Protein 4Q1K (pdb70)

Radius of gyration: 26.27 Å; Cα contacts (8 Å, |Δi|>4): 1644; chains: 3; bounding box: 72×47×76 Å

Nearest PDB structures (foldseek):
  4q1k-assembly1_C  TM=1.004E+00  e=1.091E-50  Bacillus subtilis subsp. subtilis str. 168
  4q1i-assembly1_B  TM=1.002E+00  e=1.519E-46  Bacillus subtilis subsp. subtilis str. 168
  4q1h-assembly1_A  TM=1.003E+00  e=8.068E-46  Bacillus subtilis subsp. subtilis str. 168
  4q1j-assembly1_C  TM=1.001E+00  e=1.112E-44  Bacillus subtilis subsp. subtilis str. 168
  4q1h-assembly1_C  TM=9.833E-01  e=3.487E-41  Bacillus subtilis subsp. subtilis str. 168

Organism: Bacillus subtilis (strain 168) (NCBI:txid224308)

Solvent-accessible surface area: 26554 Å² total; per-residue (Å²): 119,18,106,74,68,21,0,58,35,50,90,55,78,85,14,0,2,13,0,49,0,30,5,124,122,66,107,0,10,23,6,116,68,0,27,57,0,0,61,71,0,6,65,88,5,122,121,36,82,104,2,46,0,0,0,0,2,4,17,98,55,36,0,0,18,0,25,27,109,116,26,30,91,108,19,69,140,39,124,47,159,48,114,79,46,87,5,14,11,13,0,2,70,6,72,1,0,0,0,0,0,0,16,0,29,0,44,4,2,0,2,0,0,0,0,3,0,5,8,6,0,0,0,92,78,0,29,1,5,0,24,24,1,118,52,23,17,0,0,8,50,0,0,10,21,0,0,30,69,8,13,32,33,10,4,0,1,10,1,0,0,5,0,12,70,24,122,0,29,57,1,66,168,26,30,11,29,9,64,7,21,39,67,95,83,0,60,95,51,0,32,101,11,0,71,76,0,18,114,8,17,52,79,3,0,17,24,0,1,62,35,12,4,38,56,2,68,112,85,12,86,124,20,14,85,52,2,55,105,13,14,121,78,33,95,240,54,104,77,82,24,2,65,51,68,85,54,80,85,16,0,3,12,0,49,0,39,4,128,118,67,104,0,5,24,6,107,69,0,7,54,0,0,67,78,0,8,70,93,3,114,111,54,84,102,4,46,0,0,0,0,1,4,17,97,58,36,0,0,14,0,24,24,60,104,27,21,25,94,21,15,109,51,113,35,110,14,36,83,64,54,7,13,4,18,0,3,68,7,59,0,0,0,0,0,0,0,16,0,29,0,45,4,3,0,2,0,0,0,0,3,0,4,8,5,0,0,0,112,80,0,28,1,5,0,16,14,0,67,9,1,4,0,0,1,22,0,0,9,20,0,0,30,66,8,14,33,33,10,3,0,1,10,2,0,0,8,9,20,78,25,119,0,36,65,0,76,182,25,29,10,27,8,63,8,22,35,66,94,84,0,60,94,51,0,32,98,11,0,70,78,0,21,125,4,61,37,104,2,0,21,27,0,0,61,35,11,3,50,58,2,74,112,81,11,78,157,23,16,111,40,0,48,121,13,10,131,47,1,1,82,90,120,76,1,70,63,42,0,115,60,92,106,133,30,14,80,63,56,82,33,123,86,10,0,1,13,0,41,0,50,4,132,120,68,106,0,6,26,5,108,96,0,8,68,28,0,67,123,5,12,80,97,4,100,124,31,103,98,0,44,0,0,0,0,1,2,15,91,55,41,0,0,17,1,24,25,60,111,28,22,26,102,18,15,117,48,106,34,106,19,43,84,72,50,7,16,4,15,0,2,65,6,52,1,0,0,0,0,0,0,15,0,31,0,41,3,4,0,2,0,0,0,0,3,0,4,8,4,0,0,0,93,78,0,26,1,4,0,14,14,0,43,8,0,4,0,0,1,21,0,0,10,19,0,0,31,67,8,14,34,33,10,5,0,1,12,2,0,0,9,9,20,78,22,116,0,28,66,2,63,177,30,30,10,26,10,62,6,22,39,68,91,85,0,58,93,53,0,31,100,11,0,65,76,0,24,112,8,19,52,76,2,0,22,27,0,0,62,36,10,3,50,55,2,72,87,66,11,84,130,23,12,107,78,0,39,122,12,9,127,46,0,1,85,88,118,86,1,62,66,42,0,120,61,66,67,65,144

Secondary structure (DSSP, 8-state):
--TTSSEEEEEEETTEEEEEE--GGGTTB--HHHHHHHHHHHHHHHH-TT-SEEEEE-BTTEEE-BS-HHHHHHHHTTSS-PPP-SGGGHHHHSSS-EEEEE-SEEETHHHHHHHTSSEEEEETTSEEE-GGGGGTPPP-TTHHHHHHHHH-HHHHHHHHHH--EEEHHHHHHHT-SSEEE-HHHHHHHHHHHHHHHTTS-HHHHHHHHHHHHHHHHHHHHHHHHHHHHHHHHT--/--SSSEEEEEEETTEEEEEE--TTTTTB--HHHHHHHHHHHHHHHH-TT-SEEEEE-BTTEEE-BS-HHHHHHHHTTS--GGGS--TTHHHHSSS-EEEEE-SEEETHHHHHHHTSSEEEEETTSEEE--GGGGTS---TTHHHHHHHHH-HHHHHHHHHH--EEEHHHHHHHT-SSEEE-HHHHHHHHHHHHHHHTTS-HHHHHHHHHHHHHHHHHHHHHHHHHHHHHHHHHTTSHHHHHHHHHH-/--EEEEEETTTEEEEEE--TTTTTB--HHHHHHHHHHHHHHHT-TT--EEEEE-BTTEEE-BS-HHHHHHHHTTS--TTSS--TTHHHHSSS-EEEEE-SEEETHHHHHHHTSSEEEEETTSEEE--GGGGTS---TTHHHHHHHHH-HHHHHHHHHH---EEHHHHHHHT-SSEEE-HHHHHHHHHHHHHHHHTS-HHHHHHHHHHHHHHHHHHHHHHHHHHHHHHHHHTSSHHHHHHHHHHS--

Foldseek 3Di:
DFPLPQWDWDDPDQAEIETEGHPPVQLQEPDVSSQVRLVVVLVVCQVDNRHAEYEQAYDDAGGHAYHGPVRLVCCLVVVDHDDDGDQLQSQLPRLHAYEYLYLHEQHASSLSSQLNGPAYEAAQAHKYANQQCVSVAQHASLLLPSCCVQFNDPVSVVRRVVRDIAGLNRSVVVPGPHHYYHSVCRVVVVVVVSVVSVVDDSVVRSVVSCVVCVVVVVCRVVVNVVSSVRRVVSDD/DVLPQWDWDDPDQAEIETEGHPVVQLQEPDVSSLVVLVVVLVVCVVPVRHAEYEQAYDDAGGHAYHDLVRLVCVLQVNDFCVRRQLLQSQVVRLHAYEHLYLHEQHASSLNSRLNGPAYEAEQAHKYANQQCLLWAFRASLLLPSVCVQFNDVVSVCRRNVRDIDGLNRSVVVPGPHHYYHSVCRVVVVVVVSVVSVVDDSVVRSVVSCVVCVVVVVPRVVVNVVSRVRCVVISHDVSSNVSSVPPD/DQWDWDDDDFAEIETEGHPPVQLQEPDVVSLVVLVVVLVVLVPDPRHAEYEQAYDDAGGHAYHDLVRLVCVLQVVDNCPRRQLLQSQVPRLHAYEHLYLHEQHASSLNSRLNGPAYEAEQAHKYANQLCLLWAFHASLLLPSVCVQFNDVVSVCRGNPRDIDGLNRSVVVPGPHHYYHSVCRVVVVSVVSVVSSPDPSVVRSVVSCVVCVVVVVPSVVVNVVSVVRCVVISHDVSSNVSSVPPPPD

CATH classification: 6.20.390.20

InterPro domains:
  IPR001753 Enoyl-CoA hydratase/isomerase-like domain [PF00378] (10-246)
  IPR018376 Enoyl-CoA hydratase/isomerase, conserved site [PS00166] (98-118)
  IPR029045 ClpP/crotonase-like domain superfamily [SSF52096] (8-244)

B-factor: mean 30.1, std 12.22, range [15.9, 123.76]

Structure (mmCIF, N/CA/C/O backbone):
data_4Q1K
#
_entry.id   4Q1K
#
_cell.length_a   83.150
_cell.length_b   85.260
_cell.length_c   125.830
_cell.angle_alpha   90.00
_cell.angle_beta   90.00
_cell.angle_gamma   90.00
#
_symmetry.space_group_name_H-M   'P 21 21 21'
#
loop_
_entity.id
_entity.type
_entity.pdbx_description
1 polymer 'polyketide biosynthesis enoyl-CoA isomerase PksI'
2 non-polymer GLYCEROL
3 non-polymer 'PHOSPHATE ION'
4 water water
#
loop_
_atom_site.group_PDB
_atom_site.id
_atom_site.type_symbol
_atom_site.label_atom_id
_atom_site.label_alt_id
_atom_site.label_comp_id
_atom_site.label_asym_id
_atom_site.label_entity_id
_atom_site.label_seq_id
_atom_site.pdbx_PDB_ins_code
_atom_site.Cartn_x
_atom_site.Cartn_y
_atom_site.Cartn_z
_atom_site.occupancy
_atom_site.B_iso_or_equiv
_atom_site.auth_seq_id
_atom_site.auth_comp_id
_atom_site.auth_asym_id
_atom_site.auth_atom_id
_atom_site.pdbx_PDB_model_num
ATOM 1 N N . PRO A 1 19 ? 21.999 10.044 11.397 1.00 52.85 0 PRO A N 1
ATOM 2 C CA . PRO A 1 19 ? 23.223 9.808 10.570 1.00 47.46 0 PRO A CA 1
ATOM 3 C C . PRO A 1 19 ? 23.823 11.174 10.240 1.00 47.80 0 PRO A C 1
ATOM 4 O O . PRO A 1 19 ? 23.082 12.165 9.949 1.00 43.39 0 PRO A O 1
ATOM 8 N N . MET A 1 20 ? 25.102 11.292 10.324 1.00 38.89 1 MET A N 1
ATOM 9 C CA . MET A 1 20 ? 25.757 12.526 9.899 1.00 39.16 1 MET A CA 1
ATOM 10 C C . MET A 1 20 ? 25.715 12.620 8.353 1.00 40.13 1 MET A C 1
ATOM 11 O O . MET A 1 20 ? 25.257 11.678 7.721 1.00 39.65 1 MET A O 1
ATOM 16 N N . THR A 1 21 ? 26.200 13.726 7.766 1.00 43.17 2 THR A N 1
ATOM 17 C CA . THR A 1 21 ? 26.099 13.979 6.315 1.00 46.09 2 THR A CA 1
ATOM 18 C C . THR A 1 21 ? 26.438 12.790 5.429 1.00 44.70 2 THR A C 1
ATOM 19 O O . THR A 1 21 ? 25.686 12.466 4.496 1.00 39.05 2 THR A O 1
ATOM 23 N N . HIS A 1 22 ? 27.609 12.202 5.664 1.00 37.49 3 HIS A N 1
ATOM 24 C CA . HIS A 1 22 ? 28.050 11.091 4.819 1.00 44.09 3 HIS A CA 1
ATOM 25 C C . HIS A 1 22 ? 27.543 9.719 5.316 1.00 42.69 3 HIS A C 1
ATOM 26 O O . HIS A 1 22 ? 27.943 8.698 4.774 1.00 42.25 3 HIS A O 1
ATOM 33 N N . SER A 1 23 ? 26.736 9.710 6.386 1.00 41.51 4 SER A N 1
ATOM 34 C CA . SER A 1 23 ? 26.102 8.483 6.849 1.00 43.21 4 SER A CA 1
ATOM 35 C C . SER A 1 23 ? 27.117 7.431 7.331 1.00 40.28 4 SER A C 1
ATOM 36 O O . SER A 1 23 ? 26.802 6.261 7.376 1.00 41.08 4 SER A O 1
ATOM 39 N N . VAL A 1 24 ? 28.332 7.845 7.646 1.00 32.02 5 VAL A N 1
ATOM 40 C CA . VAL A 1 24 ? 29.296 6.908 8.219 1.00 30.84 5 VAL A CA 1
ATOM 41 C C . VAL A 1 24 ? 29.510 7.062 9.722 1.00 32.06 5 VAL A C 1
ATOM 42 O O . VAL A 1 24 ? 30.258 6.344 10.319 1.00 28.82 5 VAL A O 1
ATOM 46 N N . VAL A 1 25 ? 28.814 8.004 10.297 1.00 26.99 6 VAL A N 1
ATOM 47 C CA . VAL A 1 25 ? 28.713 8.089 11.779 1.00 28.63 6 VAL A CA 1
ATOM 48 C C . VAL A 1 25 ? 27.259 8.231 12.114 1.00 30.87 6 VAL A C 1
ATOM 49 O O . VAL A 1 25 ? 26.548 9.047 11.463 1.00 31.10 6 VAL A O 1
ATOM 53 N N . GLU A 1 26 ? 26.813 7.427 13.067 1.00 29.56 7 GLU A N 1
ATOM 54 C CA . GLU A 1 26 ? 25.435 7.410 13.483 1.00 35.32 7 GLU A CA 1
ATOM 55 C C . GLU A 1 26 ? 25.319 7.891 14.935 1.00 35.89 7 GLU A C 1
ATOM 56 O O . GLU A 1 26 ? 26.058 7.411 15.803 1.00 33.07 7 GLU A O 1
ATOM 62 N N . LEU A 1 27 ? 24.392 8.823 15.196 1.00 33.10 8 LEU A N 1
ATOM 63 C CA . LEU A 1 27 ? 24.150 9.287 16.563 1.00 31.82 8 LEU A CA 1
ATOM 64 C C . LEU A 1 27 ? 22.886 8.629 17.061 1.00 31.42 8 LEU A C 1
ATOM 65 O O . LEU A 1 27 ? 21.823 8.564 16.362 1.00 31.46 8 LEU A O 1
ATOM 70 N N . ILE A 1 28 ? 22.947 8.147 18.294 1.00 30.35 9 ILE A N 1
ATOM 71 C CA . ILE A 1 28 ? 21.848 7.454 18.880 1.00 32.02 9 ILE A CA 1
ATOM 72 C C . ILE A 1 28 ? 21.736 7.983 20.282 1.00 33.17 9 ILE A C 1
ATOM 73 O O . ILE A 1 28 ? 22.717 7.908 21.039 1.00 27.30 9 ILE A O 1
ATOM 78 N N . GLU A 1 29 ? 20.540 8.482 20.659 1.00 33.05 10 GLU A N 1
ATOM 79 C CA . GLU A 1 29 ? 20.313 8.955 22.024 1.00 34.98 10 GLU A CA 1
ATOM 80 C C . GLU A 1 29 ? 19.960 7.742 22.861 1.00 38.61 10 GLU A C 1
ATOM 81 O O . GLU A 1 29 ? 19.029 6.978 22.527 1.00 37.13 10 GLU A O 1
ATOM 87 N N . ILE A 1 30 ? 20.707 7.512 23.932 1.00 36.89 11 ILE A N 1
ATOM 88 C CA . ILE A 1 30 ? 20.554 6.222 24.637 1.00 42.88 11 ILE A CA 1
ATOM 89 C C . ILE A 1 30 ? 19.479 6.449 25.656 1.00 45.96 11 ILE A C 1
ATOM 90 O O . ILE A 1 30 ? 18.572 5.618 25.787 1.00 49.83 11 ILE A O 1
ATOM 95 N N . GLU A 1 31 ? 19.597 7.546 26.400 1.00 42.15 12 GLU A N 1
ATOM 96 C CA . GLU A 1 31 ? 18.420 8.119 26.964 1.00 50.64 12 GLU A CA 1
ATOM 97 C C . GLU A 1 31 ? 18.622 9.615 26.693 1.00 56.47 12 GLU A C 1
ATOM 98 O O . GLU A 1 31 ? 19.567 10.054 25.947 1.00 49.23 12 GLU A O 1
ATOM 104 N N . SER A 1 32 ? 17.716 10.369 27.302 1.00 43.55 13 SER A N 1
ATOM 105 C CA . SER A 1 32 ? 17.819 11.817 27.610 1.00 48.35 13 SER A CA 1
ATOM 106 C C . SER A 1 32 ? 19.214 12.397 27.479 1.00 43.42 13 SER A C 1
ATOM 107 O O . SER A 1 32 ? 19.503 13.257 26.628 1.00 45.54 13 SER A O 1
ATOM 110 N N . ALA A 1 33 ? 20.079 11.868 28.340 1.00 31.04 14 ALA A N 1
ATOM 111 C CA . ALA A 1 33 ? 21.289 12.580 28.629 1.00 26.79 14 ALA A CA 1
ATOM 112 C C . ALA A 1 33 ? 22.461 11.782 28.124 1.00 26.48 14 ALA A C 1
ATOM 113 O O . ALA A 1 33 ? 23.576 12.255 28.356 1.00 27.61 14 ALA A O 1
ATOM 115 N N . ILE A 1 34 ? 22.274 10.673 27.364 1.00 23.12 15 ILE A N 1
ATOM 116 C CA . ILE A 1 34 ? 23.507 9.925 26.890 1.00 22.43 15 ILE A CA 1
ATOM 117 C C . ILE A 1 34 ? 23.461 9.878 25.362 1.00 25.64 15 ILE A C 1
ATOM 118 O O . ILE A 1 34 ? 22.416 9.592 24.780 1.00 28.90 15 ILE A O 1
ATOM 123 N N . ILE A 1 35 ? 24.545 10.221 24.712 1.00 23.81 16 ILE A N 1
ATOM 124 C CA . ILE A 1 35 ? 24.591 10.208 23.252 1.00 24.23 16 ILE A CA 1
ATOM 125 C C . ILE A 1 35 ? 25.673 9.210 22.840 1.00 24.22 16 ILE A C 1
ATOM 126 O O . ILE A 1 35 ? 26.824 9.270 23.353 1.00 22.34 16 ILE A O 1
ATOM 131 N N . GLN A 1 36 ? 25.324 8.284 21.937 1.00 22.05 17 GLN A N 1
ATOM 132 C CA . GLN A 1 36 ? 26.297 7.321 21.421 1.00 21.65 17 GLN A CA 1
ATOM 133 C C . GLN A 1 36 ? 26.725 7.803 20.055 1.00 25.44 17 GLN A C 1
ATOM 134 O O . GLN A 1 36 ? 25.874 8.103 19.184 1.00 27.97 17 GLN A O 1
ATOM 140 N N . VAL A 1 37 ? 28.042 7.841 19.825 1.00 23.23 18 VAL A N 1
ATOM 141 C CA . VAL A 1 37 ? 28.568 8.226 18.538 1.00 23.63 18 VAL A CA 1
ATOM 142 C C . VAL A 1 37 ? 29.113 6.956 17.956 1.00 27.25 18 VAL A C 1
ATOM 143 O O . VAL A 1 37 ? 30.175 6.457 18.412 1.00 23.85 18 VAL A O 1
ATOM 147 N N . LYS A 1 38 ? 28.443 6.414 16.929 1.00 23.19 19 LYS A N 1
ATOM 148 C CA . LYS A 1 38 ? 28.908 5.147 16.397 1.00 25.83 19 LYS A CA 1
ATOM 149 C C . LYS A 1 38 ? 29.593 5.325 15.049 1.00 25.54 19 LYS A C 1
ATOM 150 O O . LYS A 1 38 ? 29.004 5.854 14.055 1.00 25.78 19 LYS A O 1
ATOM 156 N N . MET A 1 39 ? 30.825 4.859 14.979 1.00 23.51 20 MET A N 1
ATOM 157 C CA . MET A 1 39 ? 31.563 5.067 13.749 1.00 26.46 20 MET A CA 1
ATOM 158 C C . MET A 1 39 ? 31.279 3.808 12.925 1.00 25.84 20 MET A C 1
ATOM 159 O O . MET A 1 39 ? 31.460 2.670 13.408 1.00 23.52 20 MET A O 1
ATOM 164 N N . GLN A 1 40 ? 30.888 4.007 11.667 1.00 27.27 21 GLN A N 1
ATOM 165 C CA . GLN A 1 40 ? 30.588 2.874 10.832 1.00 29.07 21 GLN A CA 1
ATOM 166 C C . GLN A 1 40 ? 30.936 3.119 9.346 1.00 32.09 21 GLN A C 1
ATOM 167 O O . GLN A 1 40 ? 30.057 3.008 8.473 1.00 36.05 21 GLN A O 1
ATOM 173 N N . ASP A 1 41 ? 32.162 3.524 9.081 1.00 28.81 22 ASP A N 1
ATOM 174 C CA . ASP A 1 41 ? 32.662 3.609 7.716 1.00 28.57 22 ASP A CA 1
ATOM 175 C C . ASP A 1 41 ? 33.096 2.201 7.351 1.00 31.14 22 ASP A C 1
ATOM 176 O O . ASP A 1 41 ? 34.261 1.876 7.521 1.00 28.06 22 ASP A O 1
ATOM 181 N N . ARG A 1 42 ? 32.142 1.353 6.940 1.00 28.51 23 ARG A N 1
ATOM 182 C CA . ARG A 1 42 ? 32.498 -0.055 6.697 1.00 36.03 23 ARG A CA 1
ATOM 183 C C . ARG A 1 42 ? 33.481 -0.252 5.531 1.00 36.82 23 ARG A C 1
ATOM 184 O O . ARG A 1 42 ? 34.363 -1.107 5.607 1.00 33.42 23 ARG A O 1
ATOM 192 N N . THR A 1 43 ? 33.351 0.551 4.480 1.00 36.43 24 THR A N 1
ATOM 193 C CA . THR A 1 43 ? 34.288 0.544 3.360 1.00 36.40 24 THR A CA 1
ATOM 194 C C . THR A 1 43 ? 35.708 0.698 3.824 1.00 36.11 24 THR A C 1
ATOM 195 O O . THR A 1 43 ? 36.586 0.093 3.273 1.00 39.55 24 THR A O 1
ATOM 199 N N . HIS A 1 44 ? 35.960 1.501 4.842 1.00 33.44 25 HIS A N 1
ATOM 200 C CA . HIS A 1 44 ? 37.343 1.761 5.214 1.00 29.24 25 HIS A CA 1
ATOM 201 C C . HIS A 1 44 ? 37.683 1.137 6.589 1.00 29.44 25 HIS A C 1
ATOM 202 O O . HIS A 1 44 ? 38.686 1.484 7.153 1.00 29.39 25 HIS A O 1
ATOM 209 N N . LYS A 1 45 ? 36.805 0.283 7.115 1.00 30.71 26 LYS A N 1
ATOM 210 C CA . LYS A 1 45 ? 37.026 -0.296 8.473 1.00 30.98 26 LYS A CA 1
ATOM 211 C C . LYS A 1 45 ? 37.318 0.803 9.522 1.00 29.89 26 LYS A C 1
ATOM 212 O O . LYS A 1 45 ? 38.197 0.653 10.384 1.00 29.44 26 LYS A O 1
ATOM 218 N N . ASN A 1 46 ? 36.618 1.916 9.415 1.00 26.61 27 ASN A N 1
ATOM 219 C CA . ASN A 1 46 ? 36.770 3.034 10.366 1.00 26.79 27 ASN A CA 1
ATOM 220 C C . ASN A 1 46 ? 38.133 3.654 10.390 1.00 27.35 27 ASN A C 1
ATOM 221 O O . ASN A 1 46 ? 38.514 4.244 11.375 1.00 25.33 27 ASN A O 1
ATOM 226 N N . ALA A 1 47 ? 38.854 3.517 9.277 1.00 28.40 28 ALA A N 1
ATOM 227 C CA . ALA A 1 47 ? 40.014 4.323 9.063 1.00 24.92 28 ALA A CA 1
ATOM 228 C C . ALA A 1 47 ? 39.574 5.745 8.789 1.00 26.63 28 ALA A C 1
ATOM 229 O O . ALA A 1 47 ? 38.446 5.950 8.421 1.00 27.86 28 ALA A O 1
ATOM 231 N N . PHE A 1 48 ? 40.469 6.717 8.924 1.00 26.37 29 PHE A N 1
ATOM 232 C CA . PHE A 1 48 ? 40.149 8.144 8.850 1.00 26.17 29 PHE A CA 1
ATOM 233 C C . PHE A 1 48 ? 40.009 8.597 7.371 1.00 28.34 29 PHE A C 1
ATOM 234 O O . PHE A 1 48 ? 40.772 9.445 6.914 1.00 28.67 29 PHE A O 1
ATOM 242 N N . SER A 1 49 ? 39.032 8.045 6.666 1.00 28.07 30 SER A N 1
ATOM 243 C CA . SER A 1 49 ? 38.641 8.571 5.330 1.00 29.70 30 SER A CA 1
ATOM 244 C C . SER A 1 49 ? 38.143 10.007 5.461 1.00 33.07 30 SER A C 1
ATOM 245 O O . SER A 1 49 ? 37.862 10.523 6.583 1.00 29.99 30 SER A O 1
ATOM 248 N N . GLN A 1 50 ? 37.995 10.681 4.337 1.00 30.81 31 GLN A N 1
ATOM 249 C CA . GLN A 1 50 ? 37.407 12.025 4.389 1.00 30.47 31 GLN A CA 1
ATOM 250 C C . GLN A 1 50 ? 36.017 12.042 5.025 1.00 28.63 31 GLN A C 1
ATOM 251 O O . GLN A 1 50 ? 35.730 12.977 5.787 1.00 32.38 31 GLN A O 1
ATOM 257 N N . GLU A 1 51 ? 35.180 11.038 4.713 1.00 28.65 32 GLU A N 1
ATOM 258 C CA . GLU A 1 51 ? 33.749 11.007 5.139 1.00 30.24 32 GLU A CA 1
ATOM 259 C C . GLU A 1 51 ? 33.755 10.786 6.662 1.00 28.46 32 GLU A C 1
ATOM 260 O O . GLU A 1 51 ? 33.029 11.409 7.394 1.00 27.55 32 GLU A O 1
ATOM 266 N N . LEU A 1 52 ? 34.628 9.875 7.128 1.00 28.26 33 LEU A N 1
ATOM 267 C CA . LEU A 1 52 ? 34.621 9.650 8.608 1.00 27.51 33 LEU A CA 1
ATOM 268 C C . LEU A 1 52 ? 35.175 10.902 9.337 1.00 25.65 33 LEU A C 1
ATOM 269 O O . LEU A 1 52 ? 34.656 11.281 10.394 1.00 29.41 33 LEU A O 1
ATOM 274 N N . THR A 1 53 ? 36.215 11.546 8.785 1.00 27.22 34 THR A N 1
ATOM 275 C CA . THR A 1 53 ? 36.757 12.751 9.366 1.00 27.63 34 THR A CA 1
ATOM 276 C C . THR A 1 53 ? 35.627 13.789 9.480 1.00 31.08 34 THR A C 1
ATOM 277 O O . THR A 1 53 ? 35.353 14.340 10.557 1.00 27.33 34 THR A O 1
ATOM 281 N N . ASP A 1 54 ? 34.942 14.049 8.378 1.00 29.71 35 ASP A N 1
ATOM 282 C CA . ASP A 1 54 ? 33.879 15.045 8.400 1.00 29.62 35 ASP A CA 1
ATOM 283 C C . ASP A 1 54 ? 32.721 14.688 9.356 1.00 27.50 35 ASP A C 1
ATOM 284 O O . ASP A 1 54 ? 32.271 15.542 10.096 1.00 29.91 35 ASP A O 1
ATOM 289 N N . ASP A 1 55 ? 32.224 13.444 9.288 1.00 28.06 36 ASP A N 1
ATOM 290 C CA . ASP A 1 55 ? 31.093 12.996 10.088 1.00 28.74 36 ASP A CA 1
ATOM 291 C C . ASP A 1 55 ? 31.471 12.987 11.580 1.00 27.44 36 ASP A C 1
ATOM 292 O O . ASP A 1 55 ? 30.649 13.344 12.396 1.00 28.97 36 ASP A O 1
ATOM 297 N N . LEU A 1 56 ? 32.734 12.650 11.910 1.00 25.95 37 LEU A N 1
ATOM 298 C CA . LEU A 1 56 ? 33.148 12.700 13.344 1.00 25.82 37 LEU A CA 1
ATOM 299 C C . LEU A 1 56 ? 33.146 14.161 13.862 1.00 26.77 37 LEU A C 1
ATOM 300 O O . LEU A 1 56 ? 32.701 14.447 14.960 1.00 26.12 37 LEU A O 1
ATOM 305 N N . ILE A 1 57 ? 33.728 15.064 13.085 1.00 25.17 38 ILE A N 1
ATOM 306 C CA . ILE A 1 57 ? 33.769 16.445 13.484 1.00 24.76 38 ILE A CA 1
ATOM 307 C C . ILE A 1 57 ? 32.321 16.986 13.594 1.00 25.62 38 ILE A C 1
ATOM 308 O O . ILE A 1 57 ? 31.999 17.662 14.576 1.00 24.20 38 ILE A O 1
ATOM 313 N N . GLN A 1 58 ? 31.477 16.576 12.666 1.00 26.96 39 GLN A N 1
ATOM 314 C CA . GLN A 1 58 ? 30.064 17.021 12.691 1.00 28.28 39 GLN A CA 1
ATOM 315 C C . GLN A 1 58 ? 29.330 16.440 13.926 1.00 30.36 39 GLN A C 1
ATOM 316 O O . GLN A 1 58 ? 28.565 17.147 14.609 1.00 28.81 39 GLN A O 1
ATOM 322 N N . ALA A 1 59 ? 29.572 15.156 14.237 1.00 27.19 40 ALA A N 1
ATOM 323 C CA . ALA A 1 59 ? 28.989 14.594 15.445 1.00 26.85 40 ALA A CA 1
ATOM 324 C C . ALA A 1 59 ? 29.400 15.349 16.707 1.00 27.01 40 ALA A C 1
ATOM 325 O O . ALA A 1 59 ? 28.533 15.628 17.524 1.00 26.63 40 ALA A O 1
ATOM 327 N N . PHE A 1 60 ? 30.702 15.625 16.915 1.00 25.45 41 PHE A N 1
ATOM 328 C CA . PHE A 1 60 ? 31.140 16.343 18.159 1.00 24.71 41 PHE A CA 1
ATOM 329 C C . PHE A 1 60 ? 30.735 17.817 18.170 1.00 24.08 41 PHE A C 1
ATOM 330 O O . PHE A 1 60 ? 30.467 18.388 19.199 1.00 24.42 41 PHE A O 1
ATOM 338 N N . GLU A 1 61 ? 30.514 18.389 16.994 1.00 25.43 42 GLU A N 1
ATOM 339 C CA . GLU A 1 61 ? 29.987 19.773 16.980 1.00 25.91 42 GLU A CA 1
ATOM 340 C C . GLU A 1 61 ? 28.519 19.738 17.405 1.00 25.93 42 GLU A C 1
ATOM 341 O O . GLU A 1 61 ? 28.047 20.603 18.122 1.00 28.59 42 GLU A O 1
ATOM 347 N N . TYR A 1 62 ? 27.781 18.761 16.921 1.00 26.61 43 TYR A N 1
ATOM 348 C CA . TYR A 1 62 ? 26.410 18.582 17.356 1.00 24.80 43 TYR A CA 1
ATOM 349 C C . TYR A 1 62 ? 26.308 18.434 18.877 1.00 25.50 43 TYR A C 1
ATOM 350 O O . TYR A 1 62 ? 25.456 19.055 19.536 1.00 26.26 43 TYR A O 1
ATOM 359 N N . ILE A 1 63 ? 27.193 17.609 19.454 1.00 23.58 44 ILE A N 1
ATOM 360 C CA . ILE A 1 63 ? 27.212 17.491 20.905 1.00 23.89 44 ILE A CA 1
ATOM 361 C C . ILE A 1 63 ? 27.514 18.794 21.631 1.00 23.72 44 ILE A C 1
ATOM 362 O O . ILE A 1 63 ? 26.897 19.109 22.608 1.00 27.02 44 ILE A O 1
ATOM 367 N N . ARG A 1 64 ? 28.427 19.594 21.109 1.00 28.05 45 ARG A N 1
ATOM 368 C CA . ARG A 1 64 ? 28.790 20.841 21.714 1.00 29.47 45 ARG A CA 1
ATOM 369 C C . ARG A 1 64 ? 27.611 21.806 21.644 1.00 29.66 45 ARG A C 1
ATOM 370 O O . ARG A 1 64 ? 27.333 22.497 22.570 1.00 29.97 45 ARG A O 1
ATOM 378 N N . GLN A 1 65 ? 26.874 21.768 20.546 1.00 27.66 46 GLN A N 1
ATOM 379 C CA . GLN A 1 65 ? 25.659 22.648 20.372 1.00 30.65 46 GLN A CA 1
ATOM 380 C C . GLN A 1 65 ? 24.403 22.192 21.151 1.00 31.66 46 GLN A C 1
ATOM 381 O O . GLN A 1 65 ? 23.418 22.920 21.223 1.00 34.16 46 GLN A O 1
ATOM 387 N N . ASN A 1 66 ? 24.410 20.987 21.692 1.00 30.16 47 ASN A N 1
ATOM 388 C CA . ASN A 1 66 ? 23.285 20.367 22.378 1.00 31.78 47 ASN A CA 1
ATOM 389 C C . ASN A 1 66 ? 23.622 19.986 23.795 1.00 28.44 47 ASN A C 1
ATOM 390 O O . ASN A 1 66 ? 23.984 18.828 24.090 1.00 29.69 47 ASN A O 1
ATOM 395 N N . PRO A 1 67 ? 23.540 20.963 24.698 1.00 26.86 48 PRO A N 1
ATOM 396 C CA . PRO A 1 67 ? 24.011 20.606 26.060 1.00 26.18 48 PRO A CA 1
ATOM 397 C C . PRO A 1 67 ? 23.006 19.782 26.905 1.00 26.66 48 PRO A C 1
ATOM 398 O O . PRO A 1 67 ? 23.097 19.710 28.163 1.00 28.20 48 PRO A O 1
ATOM 402 N N . LYS A 1 68 ? 22.074 19.108 26.244 1.00 29.10 49 LYS A N 1
ATOM 403 C CA . LYS A 1 68 ? 21.254 18.191 26.998 1.00 27.00 49 LYS A CA 1
ATOM 404 C C . LYS A 1 68 ? 22.044 16.920 27.369 1.00 24.58 49 LYS A C 1
ATOM 405 O O . LYS A 1 68 ? 21.636 16.179 28.236 1.00 26.43 49 LYS A O 1
ATOM 411 N N . TYR A 1 69 ? 23.193 16.669 26.778 1.00 27.35 50 TYR A N 1
ATOM 412 C CA . TYR A 1 69 ? 23.861 15.365 27.107 1.00 25.24 50 TYR A CA 1
ATOM 413 C C . TYR A 1 69 ? 24.826 15.511 28.240 1.00 28.61 50 TYR A C 1
ATOM 414 O O . TYR A 1 69 ? 25.435 16.606 28.397 1.00 27.36 50 TYR A O 1
ATOM 423 N N . LYS A 1 70 ? 24.946 14.452 29.035 1.00 24.99 51 LYS A N 1
ATOM 424 C CA . LYS A 1 70 ? 25.847 14.445 30.143 1.00 27.26 51 LYS A CA 1
ATOM 425 C C . LYS A 1 70 ? 26.996 13.448 29.909 1.00 24.41 51 LYS A C 1
ATOM 426 O O . LYS A 1 70 ? 27.927 13.454 30.649 1.00 25.58 51 LYS A O 1
ATOM 432 N N . ALA A 1 71 ? 26.857 12.505 28.987 1.00 25.31 52 ALA A N 1
ATOM 433 C CA . ALA A 1 71 ? 27.905 11.495 28.761 1.00 24.15 52 ALA A CA 1
ATOM 434 C C . ALA A 1 71 ? 27.867 11.120 27.291 1.00 23.21 52 ALA A C 1
ATOM 435 O O . ALA A 1 71 ? 26.811 11.011 26.692 1.00 22.87 52 ALA A O 1
ATOM 437 N N . VAL A 1 72 ? 29.045 10.893 26.711 1.00 21.59 53 VAL A N 1
ATOM 438 C CA . VAL A 1 72 ? 29.155 10.457 25.317 1.00 19.24 53 VAL A CA 1
ATOM 439 C C . VAL A 1 72 ? 29.753 9.044 25.326 1.00 21.12 53 VAL A C 1
ATOM 440 O O . VAL A 1 72 ? 30.701 8.779 26.047 1.00 22.86 53 VAL A O 1
ATOM 444 N N . ILE A 1 73 ? 29.287 8.184 24.423 1.00 20.30 54 ILE A N 1
ATOM 445 C CA . ILE A 1 73 ? 29.925 6.829 24.209 1.00 19.14 54 ILE A CA 1
ATOM 446 C C . ILE A 1 73 ? 30.399 6.833 22.761 1.00 20.15 54 ILE A C 1
ATOM 447 O O . ILE A 1 73 ? 29.598 6.969 21.837 1.00 25.07 54 ILE A O 1
ATOM 452 N N . LEU A 1 74 ? 31.747 6.749 22.554 1.00 20.26 55 LEU A N 1
ATOM 453 C CA . LEU A 1 74 ? 32.292 6.701 21.234 1.00 19.44 55 LEU A CA 1
ATOM 454 C C . LEU A 1 74 ? 32.641 5.258 20.968 1.00 19.82 55 LEU A C 1
ATOM 455 O O . LEU A 1 74 ? 33.253 4.611 21.816 1.00 20.62 55 LEU A O 1
ATOM 460 N N . THR A 1 75 ? 32.218 4.708 19.810 1.00 21.77 56 THR A N 1
ATOM 461 C CA . THR A 1 75 ? 32.352 3.252 19.597 1.00 21.41 56 THR A CA 1
ATOM 462 C C . THR A 1 75 ? 32.331 3.002 18.086 1.00 20.45 56 THR A C 1
ATOM 463 O O . THR A 1 75 ? 32.056 3.938 17.337 1.00 20.96 56 THR A O 1
ATOM 467 N N . GLY A 1 76 ? 32.723 1.785 17.674 1.00 21.06 57 GLY A N 1
ATOM 468 C CA . GLY A 1 76 ? 32.877 1.421 16.262 1.00 20.64 57 GLY A CA 1
ATOM 469 C C . GLY A 1 76 ? 31.742 0.491 15.856 1.00 23.50 57 GLY A C 1
ATOM 470 O O . GLY A 1 76 ? 30.655 0.581 16.442 1.00 24.55 57 GLY A O 1
ATOM 471 N N . TYR A 1 77 ? 31.978 -0.363 14.885 1.00 23.69 58 TYR A N 1
ATOM 472 C CA . TYR A 1 77 ? 30.939 -1.355 14.509 1.00 24.52 58 TYR A CA 1
ATOM 473 C C . TYR A 1 77 ? 31.676 -2.716 14.443 1.00 26.15 58 TYR A C 1
ATOM 474 O O . TYR A 1 77 ? 32.918 -2.780 14.118 1.00 26.92 58 TYR A O 1
ATOM 483 N N . ASP A 1 78 ? 30.951 -3.813 14.682 1.00 26.97 59 ASP A N 1
ATOM 484 C CA . ASP A 1 78 ? 31.529 -5.180 14.573 1.00 28.97 59 ASP A CA 1
ATOM 485 C C . ASP A 1 78 ? 32.890 -5.249 15.253 1.00 27.89 59 ASP A C 1
ATOM 486 O O . ASP A 1 78 ? 33.022 -4.955 16.478 1.00 26.95 59 ASP A O 1
ATOM 491 N N . ASN A 1 79 ? 33.884 -5.674 14.528 1.00 25.47 60 ASN A N 1
ATOM 492 C CA . ASN A 1 79 ? 35.207 -5.853 15.145 1.00 26.66 60 ASN A CA 1
ATOM 493 C C . ASN A 1 79 ? 36.129 -4.627 14.979 1.00 25.69 60 ASN A C 1
ATOM 494 O O . ASN A 1 79 ? 37.334 -4.802 15.182 1.00 22.22 60 ASN A O 1
ATOM 499 N N . TYR A 1 80 ? 35.616 -3.416 14.634 1.00 21.69 61 TYR A N 1
ATOM 500 C CA . TYR A 1 80 ? 36.530 -2.274 14.440 1.00 22.82 61 TYR A CA 1
ATOM 501 C C . TYR A 1 80 ? 36.126 -1.107 15.307 1.00 21.96 61 TYR A C 1
ATOM 502 O O . TYR A 1 80 ? 34.935 -0.699 15.275 1.00 22.41 61 TYR A O 1
ATOM 511 N N . PHE A 1 81 ? 37.056 -0.607 16.117 1.00 21.37 62 PHE A N 1
ATOM 512 C CA . PHE A 1 81 ? 36.766 0.674 16.753 1.00 20.07 62 PHE A CA 1
ATOM 513 C C . PHE A 1 81 ? 37.153 1.784 15.766 1.00 20.70 62 PHE A C 1
ATOM 514 O O . PHE A 1 81 ? 36.296 2.503 15.291 1.00 22.30 62 PHE A O 1
ATOM 522 N N . ALA A 1 82 ? 38.458 1.914 15.494 1.00 21.46 63 ALA A N 1
ATOM 523 C CA . ALA A 1 82 ? 38.973 2.943 14.567 1.00 22.73 63 ALA A CA 1
ATOM 524 C C . ALA A 1 82 ? 40.359 2.502 14.100 1.00 22.87 63 ALA A C 1
ATOM 525 O O . ALA A 1 82 ? 41.235 2.052 14.911 1.00 23.30 63 ALA A O 1
ATOM 527 N N . SER A 1 83 ? 40.607 2.647 12.802 1.00 22.87 64 SER A N 1
ATOM 528 C CA . SER A 1 83 ? 41.842 2.053 12.197 1.00 22.78 64 SER A CA 1
ATOM 529 C C . SER A 1 83 ? 42.911 3.052 11.856 1.00 22.59 64 SER A C 1
ATOM 530 O O . SER A 1 83 ? 43.962 2.659 11.323 1.00 26.26 64 SER A O 1
ATOM 533 N N . GLY A 1 84 ? 42.709 4.324 12.173 1.00 22.96 65 GLY A N 1
ATOM 534 C CA . GLY A 1 84 ? 43.726 5.396 11.995 1.00 20.58 65 GLY A CA 1
ATOM 535 C C . GLY A 1 84 ? 43.916 5.828 10.533 1.00 23.06 65 GLY A C 1
ATOM 536 O O . GLY A 1 84 ? 42.958 5.723 9.784 1.00 25.39 65 GLY A O 1
ATOM 537 N N . GLY A 1 85 ? 45.139 6.256 10.151 1.00 24.82 66 GLY A N 1
ATOM 538 C CA . GLY A 1 85 ? 45.375 6.748 8.786 1.00 26.72 66 GLY A CA 1
ATOM 539 C C . GLY A 1 85 ? 44.960 5.701 7.759 1.00 28.84 66 GLY A C 1
ATOM 540 O O . GLY A 1 85 ? 45.184 4.482 7.930 1.00 27.56 66 GLY A O 1
ATOM 541 N N . THR A 1 86 ? 44.380 6.173 6.631 1.00 27.88 67 THR A N 1
ATOM 542 C CA . THR A 1 86 ? 44.134 5.245 5.517 1.00 29.27 67 THR A CA 1
ATOM 543 C C . THR A 1 86 ? 45.493 4.770 4.950 1.00 24.10 67 THR A C 1
ATOM 544 O O . THR A 1 86 ? 46.547 5.453 5.043 1.00 30.42 67 THR A O 1
ATOM 548 N N . GLN A 1 87 ? 45.470 3.601 4.339 1.00 27.85 68 GLN A N 1
ATOM 549 C CA . GLN A 1 87 ? 46.679 2.973 3.728 1.00 30.96 68 GLN A CA 1
ATOM 550 C C . GLN A 1 87 ? 47.163 3.861 2.591 1.00 27.90 68 GLN A C 1
ATOM 551 O O . GLN A 1 87 ? 48.315 4.168 2.539 1.00 28.73 68 GLN A O 1
ATOM 557 N N . GLU A 1 88 ? 46.219 4.435 1.827 1.00 31.11 69 GLU A N 1
ATOM 558 C CA . GLU A 1 88 ? 46.573 5.345 0.708 1.00 33.98 69 GLU A CA 1
ATOM 559 C C . GLU A 1 88 ? 47.211 6.578 1.269 1.00 31.85 69 GLU A C 1
ATOM 560 O O . GLU A 1 88 ? 48.183 7.043 0.743 1.00 32.24 69 GLU A O 1
ATOM 566 N N . GLY A 1 89 ? 46.619 7.15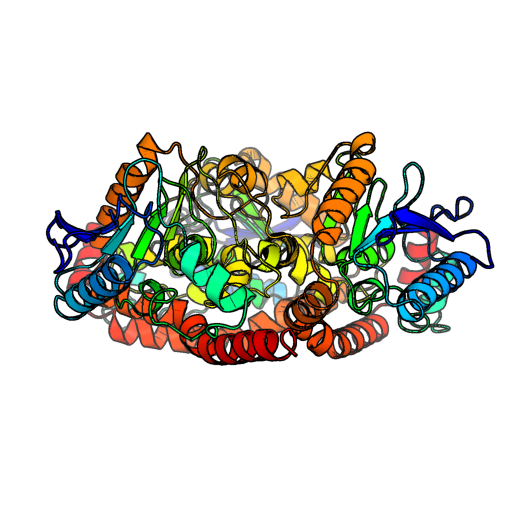1 2.317 1.00 33.96 70 GLY A N 1
ATOM 567 C CA . GLY A 1 89 ? 47.191 8.333 2.942 1.00 33.21 70 GLY A CA 1
ATOM 568 C C . GLY A 1 89 ? 48.606 8.163 3.440 1.00 36.70 70 GLY A C 1
ATOM 569 O O . GLY A 1 89 ? 49.516 9.010 3.154 1.00 37.83 70 GLY A O 1
ATOM 570 N N . LEU A 1 90 ? 48.840 7.060 4.167 1.00 35.77 71 LEU A N 1
ATOM 571 C CA . LEU A 1 90 ? 50.200 6.769 4.661 1.00 38.19 71 LEU A CA 1
ATOM 572 C C . LEU A 1 90 ? 51.221 6.605 3.589 1.00 34.78 71 LEU A C 1
ATOM 573 O O . LEU A 1 90 ? 52.318 7.113 3.708 1.00 38.69 71 LEU A O 1
ATOM 578 N N . LEU A 1 91 ? 50.839 5.925 2.505 1.00 35.91 72 LEU A N 1
ATOM 579 C CA . LEU A 1 91 ? 51.707 5.717 1.361 1.00 33.46 72 LEU A CA 1
ATOM 580 C C . LEU A 1 91 ? 52.128 7.027 0.711 1.00 36.96 72 LEU A C 1
ATOM 581 O O . LEU A 1 91 ? 53.285 7.164 0.263 1.00 36.40 72 LEU A O 1
ATOM 586 N N . ARG A 1 92 ? 51.172 7.958 0.629 1.00 34.67 73 ARG A N 1
ATOM 587 C CA . ARG A 1 92 ? 51.409 9.232 -0.001 1.00 39.01 73 ARG A CA 1
ATOM 588 C C . ARG A 1 92 ? 52.408 10.074 0.762 1.00 44.76 73 ARG A C 1
ATOM 589 O O . ARG A 1 92 ? 53.267 10.722 0.134 1.00 43.72 73 ARG A O 1
ATOM 597 N N . ILE A 1 93 ? 52.320 10.036 2.091 1.00 44.33 74 ILE A N 1
ATOM 598 C CA . ILE A 1 93 ? 53.369 10.591 2.946 1.00 47.52 74 ILE A CA 1
ATOM 599 C C . ILE A 1 93 ? 54.725 9.886 2.777 1.00 47.32 74 ILE A C 1
ATOM 600 O O . ILE A 1 93 ? 55.750 10.538 2.503 1.00 43.01 74 ILE A O 1
ATOM 605 N N . GLN A 1 94 ? 54.744 8.560 2.931 1.00 45.08 75 GLN A N 1
ATOM 606 C CA . GLN A 1 94 ? 55.992 7.804 2.755 1.00 45.91 75 GLN A CA 1
ATOM 607 C C . GLN A 1 94 ? 56.674 8.157 1.469 1.00 47.35 75 GLN A C 1
ATOM 608 O O . GLN A 1 94 ? 57.877 8.255 1.434 1.00 52.44 75 GLN A O 1
ATOM 614 N N . GLN A 1 95 ? 55.911 8.359 0.395 1.00 52.87 76 GLN A N 1
ATOM 615 C CA . GLN A 1 95 ? 56.518 8.663 -0.916 1.00 51.82 76 GLN A CA 1
ATOM 616 C C . GLN A 1 95 ? 56.589 10.137 -1.334 1.00 53.98 76 GLN A C 1
ATOM 617 O O . GLN A 1 95 ? 56.936 10.450 -2.460 1.00 59.11 76 GLN A O 1
ATOM 623 N N . GLY A 1 96 ? 56.311 11.032 -0.398 1.00 54.30 77 GLY A N 1
ATOM 624 C CA . GLY A 1 96 ? 56.615 12.426 -0.588 1.00 58.19 77 GLY A CA 1
ATOM 625 C C . GLY A 1 96 ? 55.592 13.139 -1.432 1.00 60.30 77 GLY A C 1
ATOM 626 O O . GLY A 1 96 ? 55.755 14.318 -1.726 1.00 62.95 77 GLY A O 1
ATOM 627 N N . LEU A 1 97 ? 54.533 12.443 -1.829 1.00 54.08 78 LEU A N 1
ATOM 628 C CA . LEU A 1 97 ? 53.423 13.118 -2.500 1.00 56.18 78 LEU A CA 1
ATOM 629 C C . LEU A 1 97 ? 52.651 14.085 -1.568 1.00 56.53 78 LEU A C 1
ATOM 630 O O . LEU A 1 97 ? 52.037 15.028 -2.026 1.00 60.44 78 LEU A O 1
ATOM 635 N N . THR A 1 98 ? 52.663 13.847 -0.261 1.00 54.89 79 THR A N 1
ATOM 636 C CA . THR A 1 98 ? 51.956 14.737 0.690 1.00 55.69 79 THR A CA 1
ATOM 637 C C . THR A 1 98 ? 52.779 14.836 1.989 1.00 57.76 79 THR A C 1
ATOM 638 O O . THR A 1 98 ? 53.805 14.149 2.134 1.00 53.64 79 THR A O 1
ATOM 642 N N . LYS A 1 99 ? 52.327 15.680 2.927 1.00 57.26 80 LYS A N 1
ATOM 643 C CA . LYS A 1 99 ? 52.995 15.886 4.240 1.00 60.34 80 LYS A CA 1
ATOM 644 C C . LYS A 1 99 ? 52.023 15.537 5.377 1.00 60.79 80 LYS A C 1
ATOM 645 O O . LYS A 1 99 ? 50.798 15.642 5.200 1.00 54.68 80 LYS A O 1
ATOM 651 N N . PHE A 1 100 ? 52.545 15.120 6.534 1.00 60.37 81 PHE A N 1
ATOM 652 C CA . PHE A 1 100 ? 51.695 14.985 7.722 1.00 65.57 81 PHE A CA 1
ATOM 653 C C . PHE A 1 100 ? 51.165 16.351 8.081 1.00 70.62 81 PHE A C 1
ATOM 654 O O . PHE A 1 100 ? 51.958 17.285 8.288 1.00 73.52 81 PHE A O 1
ATOM 662 N N . THR A 1 101 ? 49.854 16.488 8.174 1.00 70.60 82 THR A N 1
ATOM 663 C CA . THR A 1 101 ? 49.333 17.710 8.765 1.00 75.22 82 THR A CA 1
ATOM 664 C C . THR A 1 101 ? 48.896 17.501 10.212 1.00 76.09 82 THR A C 1
ATOM 665 O O . THR A 1 101 ? 48.785 16.384 10.700 1.00 70.90 82 THR A O 1
ATOM 669 N N . ASP A 1 102 ? 48.640 18.598 10.902 1.00 77.10 83 ASP A N 1
ATOM 670 C CA . ASP A 1 102 ? 47.842 18.531 12.108 1.00 76.75 83 ASP A CA 1
ATOM 671 C C . ASP A 1 102 ? 46.335 18.339 11.709 1.00 73.31 83 ASP A C 1
ATOM 672 O O . ASP A 1 102 ? 45.951 18.510 10.539 1.00 75.49 83 ASP A O 1
ATOM 677 N N . ASP A 1 103 ? 45.513 17.899 12.658 1.00 76.82 84 ASP A N 1
ATOM 678 C CA . ASP A 1 103 ? 44.107 17.520 12.386 1.00 73.10 84 ASP A CA 1
ATOM 679 C C . ASP A 1 103 ? 43.247 17.636 13.660 1.00 73.80 84 ASP A C 1
ATOM 680 O O . ASP A 1 103 ? 43.746 17.752 14.808 1.00 63.54 84 ASP A O 1
ATOM 685 N N . ASN A 1 104 ? 41.942 17.671 13.468 1.00 74.02 85 ASN A N 1
ATOM 686 C CA . ASN A 1 104 ? 41.111 17.806 14.649 1.00 80.05 85 ASN A CA 1
ATOM 687 C C . ASN A 1 104 ? 41.015 16.517 15.413 1.00 64.85 85 ASN A C 1
ATOM 688 O O . ASN A 1 104 ? 40.924 16.542 16.645 1.00 70.17 85 ASN A O 1
ATOM 693 N N . LEU A 1 105 ? 41.110 15.403 14.682 1.00 47.88 86 LEU A N 1
ATOM 694 C CA . LEU A 1 105 ? 40.404 14.182 15.082 1.00 37.83 86 LEU A CA 1
ATOM 695 C C . LEU A 1 105 ? 40.865 13.615 16.411 1.00 36.26 86 LEU A C 1
ATOM 696 O O . LEU A 1 105 ? 40.040 13.133 17.195 1.00 34.24 86 LEU A O 1
ATOM 701 N N . TYR A 1 106 ? 42.176 13.557 16.626 1.00 33.14 87 TYR A N 1
ATOM 702 C CA . TYR A 1 106 ? 42.715 12.805 17.787 1.00 31.81 87 TYR A CA 1
ATOM 703 C C . TYR A 1 106 ? 42.200 13.426 19.061 1.00 30.38 87 TYR A C 1
ATOM 704 O O . TYR A 1 106 ? 41.956 12.746 20.013 1.00 34.95 87 TYR A O 1
ATOM 713 N N . SER A 1 107 ? 41.966 14.711 19.072 1.00 24.88 88 SER A N 1
ATOM 714 C CA . SER A 1 107 ? 41.595 15.297 20.344 1.00 29.65 88 SER A CA 1
ATOM 715 C C . SER A 1 107 ? 40.081 15.572 20.544 1.00 27.34 88 SER A C 1
ATOM 716 O O . SER A 1 107 ? 39.680 16.301 21.490 1.00 28.66 88 SER A O 1
ATOM 719 N N . LEU A 1 108 ? 39.227 14.950 19.716 1.00 26.49 89 LEU A N 1
ATOM 720 C CA . LEU A 1 108 ? 37.761 15.219 19.788 1.00 25.10 89 LEU A CA 1
ATOM 721 C C . LEU A 1 108 ? 37.223 14.956 21.189 1.00 24.58 89 LEU A C 1
ATOM 722 O O . LEU A 1 108 ? 36.437 15.730 21.740 1.00 21.11 89 LEU A O 1
ATOM 727 N N . ALA A 1 109 ? 37.674 13.844 21.783 1.00 23.02 90 ALA A N 1
ATOM 728 C CA . ALA A 1 109 ? 37.153 13.498 23.128 1.00 19.72 90 ALA A CA 1
ATOM 729 C C . ALA A 1 109 ? 37.675 14.406 24.228 1.00 20.49 90 ALA A C 1
ATOM 730 O O . ALA A 1 109 ? 36.942 14.663 25.181 1.00 25.29 90 ALA A O 1
ATOM 732 N N . LEU A 1 110 ? 38.924 14.895 24.084 1.00 19.44 91 LEU A N 1
ATOM 733 C CA . LEU A 1 110 ? 39.508 15.794 25.079 1.00 19.93 91 LEU A CA 1
ATOM 734 C C . LEU A 1 110 ? 38.808 17.170 25.007 1.00 24.90 91 LEU A C 1
ATOM 735 O O . LEU A 1 110 ? 38.590 17.791 26.029 1.00 22.87 91 LEU A O 1
ATOM 740 N N . ASP A 1 111 ? 38.502 17.607 23.780 1.00 25.23 92 ASP A N 1
ATOM 741 C CA . ASP A 1 111 ? 37.924 18.950 23.556 1.00 30.55 92 ASP A CA 1
ATOM 742 C C . ASP A 1 111 ? 36.444 18.886 23.941 1.00 28.90 92 ASP A C 1
ATOM 743 O O . ASP A 1 111 ? 35.836 19.930 24.121 1.00 29.53 92 ASP A O 1
ATOM 748 N N . CYS A 1 112 ? 35.827 17.703 24.025 1.00 23.05 93 CYS A N 1
ATOM 749 C CA . CYS A 1 112 ? 34.390 17.627 24.317 1.00 21.05 93 CYS A CA 1
ATOM 750 C C . CYS A 1 112 ? 34.175 18.094 25.790 1.00 22.37 93 CYS A C 1
ATOM 751 O O . CYS A 1 112 ? 34.956 17.743 26.698 1.00 21.98 93 CYS A O 1
ATOM 754 N N . GLU A 1 113 ? 33.064 18.849 26.053 1.00 20.79 94 GLU A N 1
ATOM 755 C CA . GLU A 1 113 ? 32.875 19.444 27.362 1.00 21.52 94 GLU A CA 1
ATOM 756 C C . GLU A 1 113 ? 32.492 18.399 28.454 1.00 20.85 94 GLU A C 1
ATOM 757 O O . GLU A 1 113 ? 32.694 18.611 29.659 1.00 22.64 94 GLU A O 1
ATOM 763 N N . ILE A 1 114 ? 31.814 17.320 28.037 1.00 21.61 95 ILE A N 1
ATOM 764 C CA . ILE A 1 114 ? 31.275 16.350 28.948 1.00 20.03 95 ILE A CA 1
ATOM 765 C C . ILE A 1 114 ? 32.130 15.054 28.870 1.00 21.11 95 ILE A C 1
ATOM 766 O O . ILE A 1 114 ? 32.909 14.847 27.896 1.00 19.83 95 ILE A O 1
ATOM 771 N N . PRO A 1 115 ? 31.965 14.192 29.868 1.00 20.70 96 PRO A N 1
ATOM 772 C CA . PRO A 1 115 ? 32.786 12.929 29.828 1.00 20.33 96 PRO A CA 1
ATOM 773 C C . PRO A 1 115 ? 32.487 12.064 28.596 1.00 19.53 96 PRO A C 1
ATOM 774 O O . PRO A 1 115 ? 31.299 11.907 28.195 1.00 20.41 96 PRO A O 1
ATOM 778 N N . VAL A 1 116 ? 33.574 11.485 28.044 1.00 21.41 97 VAL A N 1
ATOM 779 C CA . VAL A 1 116 ? 33.465 10.631 26.868 1.00 21.01 97 VAL A CA 1
ATOM 780 C C . VAL A 1 116 ? 34.060 9.268 27.298 1.00 20.58 97 VAL A C 1
ATOM 781 O O . VAL A 1 116 ? 35.113 9.220 27.920 1.00 19.41 97 VAL A O 1
ATOM 785 N N . ILE A 1 117 ? 33.326 8.208 26.982 1.00 19.53 98 ILE A N 1
ATOM 786 C CA . ILE A 1 117 ? 33.729 6.820 27.210 1.00 18.55 98 ILE A CA 1
ATOM 787 C C . ILE A 1 117 ? 34.060 6.292 25.817 1.00 18.97 98 ILE A C 1
ATOM 788 O O . ILE A 1 117 ? 33.227 6.266 24.902 1.00 18.87 98 ILE A O 1
ATOM 793 N N . ALA A 1 118 ? 35.330 5.848 25.661 1.00 16.97 99 ALA A N 1
ATOM 794 C CA . ALA A 1 118 ? 35.680 5.183 24.442 1.00 16.87 99 ALA A CA 1
ATOM 795 C C . ALA A 1 118 ? 35.413 3.692 24.624 1.00 20.62 99 ALA A C 1
ATOM 796 O O . ALA A 1 118 ? 36.171 3.000 25.276 1.00 20.62 99 ALA A O 1
ATOM 798 N N . ALA A 1 119 ? 34.295 3.200 24.060 1.00 19.30 100 ALA A N 1
ATOM 799 C CA . ALA A 1 119 ? 33.977 1.785 24.143 1.00 21.21 100 ALA A CA 1
ATOM 800 C C . ALA A 1 119 ? 34.657 1.139 22.927 1.00 20.87 100 ALA A C 1
ATOM 801 O O . ALA A 1 119 ? 34.089 1.068 21.836 1.00 20.42 100 ALA A O 1
ATOM 803 N N . MET A 1 120 ? 35.891 0.672 23.144 1.00 20.29 101 MET A N 1
ATOM 804 C CA . MET A 1 120 ? 36.716 0.185 22.016 1.00 20.18 101 MET A CA 1
ATOM 805 C C . MET A 1 120 ? 36.442 -1.316 21.885 1.00 22.13 101 MET A C 1
ATOM 806 O O . MET A 1 120 ? 37.276 -2.173 22.294 1.00 21.43 101 MET A O 1
ATOM 811 N N . GLN A 1 121 ? 35.257 -1.628 21.385 1.00 20.96 102 GLN A N 1
ATOM 812 C CA . GLN A 1 121 ? 34.802 -3.046 21.257 1.00 22.15 102 GLN A CA 1
ATOM 813 C C . GLN A 1 121 ? 35.531 -3.784 20.139 1.00 22.00 102 GLN A C 1
ATOM 814 O O . GLN A 1 121 ? 35.421 -5.017 20.066 1.00 26.12 102 GLN A O 1
ATOM 820 N N . GLY A 1 122 ? 36.243 -3.048 19.271 1.00 22.12 103 GLY A N 1
ATOM 821 C CA . GLY A 1 122 ? 36.998 -3.564 18.141 1.00 19.58 103 GLY A CA 1
ATOM 822 C C . GLY A 1 122 ? 38.428 -2.987 18.144 1.00 21.30 103 GLY A C 1
ATOM 823 O O . GLY A 1 122 ? 38.868 -2.329 19.106 1.00 19.22 103 GLY A O 1
ATOM 824 N N . HIS A 1 123 ? 39.103 -3.266 17.034 1.00 20.79 104 HIS A N 1
ATOM 825 C CA . HIS A 1 123 ? 40.541 -2.986 16.949 1.00 21.59 104 HIS A CA 1
ATOM 826 C C . HIS A 1 123 ? 40.744 -1.456 17.013 1.00 20.52 104 HIS A C 1
ATOM 827 O O . HIS A 1 123 ? 39.945 -0.704 16.456 1.00 20.27 104 HIS A O 1
ATOM 834 N N . GLY A 1 124 ? 41.814 -1.020 17.656 1.00 19.36 105 GLY A N 1
ATOM 835 C CA . GLY A 1 124 ? 42.152 0.426 17.678 1.00 18.12 105 GLY A CA 1
ATOM 836 C C . GLY A 1 124 ? 43.572 0.501 17.140 1.00 19.05 105 GLY A C 1
ATOM 837 O O . GLY A 1 124 ? 44.514 0.060 17.804 1.00 21.12 105 GLY A O 1
ATOM 838 N N . ILE A 1 125 ? 43.729 1.060 15.934 1.00 20.34 106 ILE A N 1
ATOM 839 C CA . ILE A 1 125 ? 45.034 1.031 15.238 1.00 22.70 106 ILE A CA 1
ATOM 840 C C . ILE A 1 125 ? 45.539 2.487 15.039 1.00 20.79 106 ILE A C 1
ATOM 841 O O . ILE A 1 125 ? 44.824 3.346 14.457 1.00 21.37 106 ILE A O 1
ATOM 846 N N . GLY A 1 126 ? 46.783 2.751 15.435 1.00 19.51 107 GLY A N 1
ATOM 847 C CA . GLY A 1 126 ? 47.406 4.045 15.101 1.00 20.28 107 GLY A CA 1
ATOM 848 C C . GLY A 1 126 ? 46.593 5.200 15.649 1.00 20.73 107 GLY A C 1
ATOM 849 O O . GLY A 1 126 ? 46.255 5.253 16.849 1.00 21.24 107 GLY A O 1
ATOM 850 N N . GLY A 1 127 ? 46.306 6.137 14.776 1.00 21.32 108 GLY A N 1
ATOM 851 C CA . GLY A 1 127 ? 45.526 7.352 15.156 1.00 22.71 108 GLY A CA 1
ATOM 852 C C . GLY A 1 127 ? 44.178 6.943 15.714 1.00 21.71 108 GLY A C 1
ATOM 853 O O . GLY 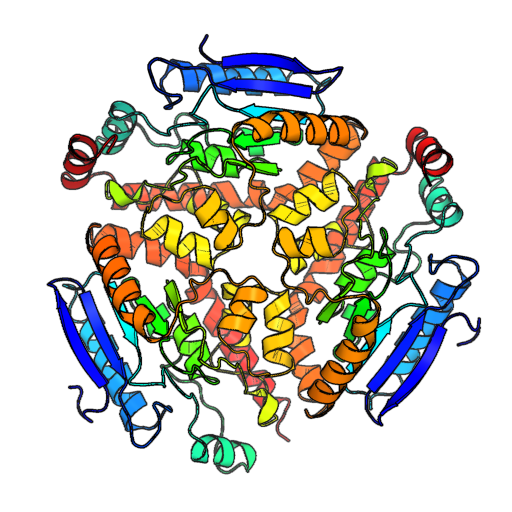A 1 127 ? 43.558 7.711 16.502 1.00 21.87 108 GLY A O 1
ATOM 854 N N . GLY A 1 128 ? 43.626 5.797 15.284 1.00 21.97 109 GLY A N 1
ATOM 855 C CA . GLY A 1 128 ? 42.390 5.289 15.876 1.00 19.24 109 GLY A CA 1
ATOM 856 C C . GLY A 1 128 ? 42.427 4.945 17.359 1.00 22.82 109 GLY A C 1
ATOM 857 O O . GLY A 1 128 ? 41.503 5.303 18.130 1.00 25.72 109 GLY A O 1
ATOM 858 N N . PHE A 1 129 ? 43.489 4.237 17.739 1.00 20.40 110 PHE A N 1
ATOM 859 C CA . PHE A 1 129 ? 43.822 3.964 19.128 1.00 20.81 110 PHE A CA 1
ATOM 860 C C . PHE A 1 129 ? 44.009 5.250 19.905 1.00 20.78 110 PHE A C 1
ATOM 861 O O . PHE A 1 129 ? 43.469 5.398 20.984 1.00 21.37 110 PHE A O 1
ATOM 869 N N . VAL A 1 130 ? 44.766 6.182 19.349 1.00 18.97 111 VAL A N 1
ATOM 870 C CA . VAL A 1 130 ? 45.179 7.389 20.070 1.00 20.57 111 VAL A CA 1
ATOM 871 C C . VAL A 1 130 ? 43.915 8.213 20.330 1.00 21.04 111 VAL A C 1
ATOM 872 O O . VAL A 1 130 ? 43.686 8.743 21.438 1.00 19.58 111 VAL A O 1
ATOM 876 N N . MET A 1 131 ? 43.050 8.253 19.324 1.00 21.78 112 MET A N 1
ATOM 877 C CA . MET A 1 131 ? 41.748 8.991 19.472 1.00 23.63 112 MET A CA 1
ATOM 878 C C . MET A 1 131 ? 40.903 8.471 20.615 1.00 22.28 112 MET A C 1
ATOM 879 O O . MET A 1 131 ? 40.379 9.263 21.451 1.00 22.94 112 MET A O 1
ATOM 884 N N . GLY A 1 132 ? 40.848 7.159 20.763 1.00 23.52 113 GLY A N 1
ATOM 885 C CA . GLY A 1 132 ? 40.196 6.545 21.901 1.00 22.34 113 GLY A CA 1
ATOM 886 C C . GLY A 1 132 ? 40.860 6.888 23.240 1.00 21.94 113 GLY A C 1
ATOM 887 O O . GLY A 1 132 ? 40.182 7.084 24.234 1.00 20.49 113 GLY A O 1
ATOM 888 N N . LEU A 1 133 ? 42.216 6.894 23.252 1.00 19.34 114 LEU A N 1
ATOM 889 C CA . LEU A 1 133 ? 42.934 7.159 24.533 1.00 19.44 114 LEU A CA 1
ATOM 890 C C . LEU A 1 133 ? 42.666 8.572 25.105 1.00 17.98 114 LEU A C 1
ATOM 891 O O . LEU A 1 133 ? 42.880 8.797 26.351 1.00 20.19 114 LEU A O 1
ATOM 896 N N . PHE A 1 134 ? 42.332 9.532 24.224 1.00 18.20 115 PHE A N 1
ATOM 897 C CA . PHE A 1 134 ? 42.000 10.875 24.701 1.00 18.65 115 PHE A CA 1
ATOM 898 C C . PHE A 1 134 ? 40.644 10.900 25.411 1.00 20.11 115 PHE A C 1
ATOM 899 O O . PHE A 1 134 ? 40.291 11.950 26.005 1.00 22.62 115 PHE A O 1
ATOM 907 N N . ALA A 1 135 ? 39.878 9.806 25.346 1.00 18.70 116 ALA A N 1
ATOM 908 C CA . ALA A 1 135 ? 38.625 9.789 26.122 1.00 19.73 116 ALA A CA 1
ATOM 909 C C . ALA A 1 135 ? 38.839 9.794 27.642 1.00 19.79 116 ALA A C 1
ATOM 910 O O . ALA A 1 135 ? 39.890 9.409 28.108 1.00 20.60 116 ALA A O 1
ATOM 912 N N . ASP A 1 136 ? 37.794 10.150 28.411 1.00 20.37 117 ASP A N 1
ATOM 913 C CA . ASP A 1 136 ? 37.953 10.164 29.890 1.00 19.81 117 ASP A CA 1
ATOM 914 C C . ASP A 1 136 ? 37.972 8.762 30.461 1.00 19.26 117 ASP A C 1
ATOM 915 O O . ASP A 1 136 ? 38.643 8.501 31.493 1.00 19.69 117 ASP A O 1
ATOM 920 N N . ILE A 1 137 ? 37.156 7.898 29.873 1.00 18.64 118 ILE A N 1
ATOM 921 C CA . ILE A 1 137 ? 37.147 6.456 30.328 1.00 19.77 118 ILE A CA 1
ATOM 922 C C . ILE A 1 137 ? 37.323 5.605 29.046 1.00 19.52 118 ILE A C 1
ATOM 923 O O . ILE A 1 137 ? 36.632 5.841 28.041 1.00 19.13 118 ILE A O 1
ATOM 928 N N . VAL A 1 138 ? 38.225 4.631 29.132 1.00 18.14 119 VAL A N 1
ATOM 929 C CA . VAL A 1 138 ? 38.604 3.808 27.933 1.00 17.99 119 VAL A CA 1
ATOM 930 C C . VAL A 1 138 ? 38.289 2.313 28.337 1.00 17.42 119 VAL A C 1
ATOM 931 O O . VAL A 1 138 ? 38.635 1.867 29.442 1.00 19.68 119 VAL A O 1
ATOM 935 N N . ILE A 1 139 ? 37.549 1.592 27.488 1.00 16.25 120 ILE A N 1
ATOM 936 C CA . ILE A 1 139 ? 37.177 0.185 27.765 1.00 17.43 120 ILE A CA 1
ATOM 937 C C . ILE A 1 139 ? 37.774 -0.547 26.556 1.00 19.60 120 ILE A C 1
ATOM 938 O O . ILE A 1 139 ? 37.464 -0.148 25.401 1.00 19.83 120 ILE A O 1
ATOM 943 N N . LEU A 1 140 ? 38.622 -1.578 26.798 1.00 16.48 121 LEU A N 1
ATOM 944 C CA . LEU A 1 140 ? 39.013 -2.410 25.671 1.00 16.27 121 LEU A CA 1
ATOM 945 C C . LEU A 1 140 ? 38.330 -3.746 25.589 1.00 18.71 121 LEU A C 1
ATOM 946 O O . LEU A 1 140 ? 37.812 -4.253 26.580 1.00 20.08 121 LEU A O 1
ATOM 951 N N . SER A 1 141 ? 38.465 -4.360 24.408 1.00 20.00 122 SER A N 1
ATOM 952 C CA . SER A 1 141 ? 37.935 -5.693 24.153 1.00 20.64 122 SER A CA 1
ATOM 953 C C . SER A 1 141 ? 39.067 -6.665 24.299 1.00 24.14 122 SER A C 1
ATOM 954 O O . SER A 1 141 ? 40.115 -6.471 23.719 1.00 20.96 122 SER A O 1
ATOM 957 N N . ARG A 1 142 ? 38.838 -7.800 24.973 1.00 22.44 123 ARG A N 1
ATOM 958 C CA . ARG A 1 142 ? 39.976 -8.760 25.131 1.00 21.30 123 ARG A CA 1
ATOM 959 C C . ARG A 1 142 ? 40.517 -9.310 23.791 1.00 22.57 123 ARG A C 1
ATOM 960 O O . ARG A 1 142 ? 41.729 -9.563 23.688 1.00 22.38 123 ARG A O 1
ATOM 968 N N . GLU A 1 143 ? 39.632 -9.524 22.808 1.00 22.07 124 GLU A N 1
ATOM 969 C CA . GLU A 1 143 ? 39.998 -10.179 21.521 1.00 25.35 124 GLU A CA 1
ATOM 970 C C . GLU A 1 143 ? 40.539 -9.233 20.496 1.00 24.26 124 GLU A C 1
ATOM 971 O O . GLU A 1 143 ? 41.042 -9.666 19.423 1.00 25.30 124 GLU A O 1
ATOM 977 N N . SER A 1 144 ? 40.402 -7.923 20.752 1.00 20.73 125 SER A N 1
ATOM 978 C CA . SER A 1 144 ? 40.861 -6.962 19.740 1.00 21.18 125 SER A CA 1
ATOM 979 C C . SER A 1 144 ? 42.334 -6.638 19.765 1.00 21.89 125 SER A C 1
ATOM 980 O O . SER A 1 144 ? 42.984 -6.819 20.763 1.00 22.85 125 SER A O 1
ATOM 983 N N . VAL A 1 145 ? 42.788 -5.995 18.711 1.00 19.70 126 VAL A N 1
ATOM 984 C CA . VAL A 1 145 ? 44.185 -5.603 18.570 1.00 21.99 126 VAL A CA 1
ATOM 985 C C . VAL A 1 145 ? 44.286 -4.106 18.780 1.00 19.59 126 VAL A C 1
ATOM 986 O O . VAL A 1 145 ? 43.507 -3.332 18.176 1.00 20.60 126 VAL A O 1
ATOM 990 N N . TYR A 1 146 ? 45.282 -3.687 19.563 1.00 18.32 127 TYR A N 1
ATOM 991 C CA . TYR A 1 146 ? 45.527 -2.282 19.802 1.00 18.04 127 TYR A CA 1
ATOM 992 C C . TYR A 1 146 ? 46.985 -1.988 19.526 1.00 18.76 127 TYR A C 1
ATOM 993 O O . TYR A 1 146 ? 47.836 -2.796 19.880 1.00 20.64 127 TYR A O 1
ATOM 1002 N N . THR A 1 147 ? 47.266 -0.918 18.762 1.00 18.86 128 THR A N 1
ATOM 1003 C CA . THR A 1 147 ? 48.662 -0.635 18.384 1.00 21.89 128 THR A CA 1
ATOM 1004 C C . THR A 1 147 ? 48.833 0.836 18.099 1.00 19.46 128 THR A C 1
ATOM 1005 O O . THR A 1 147 ? 47.911 1.526 17.559 1.00 22.44 128 THR A O 1
ATOM 1009 N N . ALA A 1 148 ? 49.935 1.379 18.615 1.00 19.83 129 ALA A N 1
ATOM 1010 C CA . ALA A 1 148 ? 50.385 2.652 18.157 1.00 20.55 129 ALA A CA 1
ATOM 1011 C C . ALA A 1 148 ? 51.396 2.419 17.055 1.00 22.43 129 ALA A C 1
ATOM 1012 O O . ALA A 1 148 ? 52.649 2.406 17.317 1.00 20.43 129 ALA A O 1
ATOM 1014 N N . ASN A 1 149 ? 50.945 2.092 15.821 1.00 19.68 130 ASN A N 1
ATOM 1015 C CA . ASN A 1 149 ? 51.890 1.471 14.874 1.00 21.79 130 ASN A CA 1
ATOM 1016 C C . ASN A 1 149 ? 52.640 2.418 13.926 1.00 21.11 130 ASN A C 1
ATOM 1017 O O . ASN A 1 149 ? 53.216 1.930 12.917 1.00 22.48 130 ASN A O 1
ATOM 1022 N N . PHE A 1 150 ? 52.593 3.718 14.206 1.00 21.56 131 PHE A N 1
ATOM 1023 C CA . PHE A 1 150 ? 53.297 4.735 13.416 1.00 22.92 131 PHE A CA 1
ATOM 1024 C C . PHE A 1 150 ? 54.695 4.316 12.985 1.00 22.22 131 PHE A C 1
ATOM 1025 O O . PHE A 1 150 ? 55.017 4.401 11.783 1.00 19.95 131 PHE A O 1
ATOM 1033 N N . MET A 1 151 ? 55.541 3.797 13.913 1.00 21.95 132 MET A N 1
ATOM 1034 C CA . MET A 1 151 ? 56.944 3.519 13.583 1.00 21.61 132 MET A CA 1
ATOM 1035 C C . MET A 1 151 ? 57.019 2.332 12.596 1.00 23.83 132 MET A C 1
ATOM 1036 O O . MET A 1 151 ? 58.004 2.188 11.951 1.00 24.03 132 MET A O 1
ATOM 1041 N N . LYS A 1 152 ? 55.933 1.549 12.452 1.00 23.05 133 LYS A N 1
ATOM 1042 C CA . LYS A 1 152 ? 56.021 0.457 11.462 1.00 27.64 133 LYS A CA 1
ATOM 1043 C C . LYS A 1 152 ? 56.062 1.033 10.042 1.00 29.01 133 LYS A C 1
ATOM 1044 O O . LYS A 1 152 ? 56.564 0.365 9.147 1.00 32.50 133 LYS A O 1
ATOM 1050 N N . TYR A 1 153 ? 55.605 2.263 9.858 1.00 25.78 134 TYR A N 1
ATOM 1051 C CA . TYR A 1 153 ? 55.612 2.955 8.565 1.00 27.95 134 TYR A CA 1
ATOM 1052 C C . TYR A 1 153 ? 56.915 3.716 8.374 1.00 29.38 134 TYR A C 1
ATOM 1053 O O . TYR A 1 153 ? 57.120 4.379 7.340 1.00 27.64 134 TYR A O 1
ATOM 1062 N N . GLY A 1 154 ? 57.779 3.631 9.378 1.00 26.93 135 GLY A N 1
ATOM 1063 C CA . GLY A 1 154 ? 59.029 4.389 9.395 1.00 25.44 135 GLY A CA 1
ATOM 1064 C C . GLY A 1 154 ? 58.970 5.803 9.979 1.00 27.90 135 GLY A C 1
ATOM 1065 O O . GLY A 1 154 ? 60.023 6.487 10.044 1.00 31.37 135 GLY A O 1
ATOM 1066 N N . PHE A 1 155 ? 57.792 6.258 10.320 1.00 27.62 136 PHE A N 1
ATOM 1067 C CA . PHE A 1 155 ? 57.549 7.573 10.863 1.00 27.64 136 PHE A CA 1
ATOM 1068 C C . PHE A 1 155 ? 57.485 7.576 12.416 1.00 24.65 136 PHE A C 1
ATOM 1069 O O . PHE A 1 155 ? 56.932 6.640 13.078 1.00 25.18 136 PHE A O 1
ATOM 1077 N N . THR A 1 156 ? 57.926 8.687 12.995 1.00 25.38 137 THR A N 1
ATOM 1078 C CA . THR A 1 156 ? 57.697 8.911 14.460 1.00 21.60 137 THR A CA 1
ATOM 1079 C C . THR A 1 156 ? 56.199 9.169 14.681 1.00 23.11 137 THR A C 1
ATOM 1080 O O . THR A 1 156 ? 55.500 9.632 13.777 1.00 23.87 137 THR A O 1
ATOM 1084 N N . PRO A 1 157 ? 55.712 8.891 15.912 1.00 23.63 138 PRO A N 1
ATOM 1085 C CA . PRO A 1 157 ? 54.297 8.897 16.171 1.00 23.71 138 PRO A CA 1
ATOM 1086 C C . PRO A 1 157 ? 53.791 10.325 16.154 1.00 22.35 138 PRO A C 1
ATOM 1087 O O . PRO A 1 157 ? 54.514 11.267 16.543 1.00 25.37 138 PRO A O 1
ATOM 1091 N N . GLY A 1 158 ? 52.616 10.495 15.584 1.00 22.81 139 GLY A N 1
ATOM 1092 C CA . GLY A 1 158 ? 51.886 11.765 15.617 1.00 23.96 139 GLY A CA 1
ATOM 1093 C C . GLY A 1 158 ? 50.561 11.713 16.365 1.00 27.17 139 GLY A C 1
ATOM 1094 O O . GLY A 1 158 ? 50.311 10.781 17.130 1.00 25.19 139 GLY A O 1
ATOM 1095 N N . MET A 1 159 ? 49.682 12.721 16.116 1.00 24.41 140 MET A N 1
ATOM 1096 C CA . MET A 1 159 ? 48.357 12.839 16.689 1.00 25.94 140 MET A CA 1
ATOM 1097 C C . MET A 1 159 ? 48.378 12.867 18.226 1.00 25.18 140 MET A C 1
ATOM 1098 O O . MET A 1 159 ? 47.406 12.497 18.869 1.00 24.43 140 MET A O 1
ATOM 1103 N N . GLY A 1 160 ? 49.477 13.328 18.794 1.00 22.85 141 GLY A N 1
ATOM 1104 C CA . GLY A 1 160 ? 49.533 13.428 20.247 1.00 21.21 141 GLY A CA 1
ATOM 1105 C C . GLY A 1 160 ? 49.830 12.057 20.890 1.00 19.92 141 GLY A C 1
ATOM 1106 O O . GLY A 1 160 ? 49.859 11.944 22.123 1.00 20.18 141 GLY A O 1
ATOM 1107 N N . ALA A 1 161 ? 50.123 11.013 20.111 1.00 22.01 142 ALA A N 1
ATOM 1108 C CA . ALA A 1 161 ? 50.476 9.676 20.700 1.00 19.81 142 ALA A CA 1
ATOM 1109 C C . ALA A 1 161 ? 51.584 9.784 21.742 1.00 20.18 142 ALA A C 1
ATOM 1110 O O . ALA A 1 161 ? 51.554 9.045 22.720 1.00 19.54 142 ALA A O 1
ATOM 1112 N N . THR A 1 162 ? 52.614 10.622 21.500 1.00 20.15 143 THR A N 1
ATOM 1113 C CA . THR A 1 162 ? 53.782 10.593 22.417 1.00 19.73 143 THR A CA 1
ATOM 1114 C C . THR A 1 162 ? 53.405 11.254 23.769 1.00 22.39 143 THR A C 1
ATOM 1115 O O . THR A 1 162 ? 54.154 11.127 24.787 1.00 19.53 143 THR A O 1
ATOM 1119 N N . PHE A 1 163 ? 52.285 11.991 23.784 1.00 19.64 144 PHE A N 1
ATOM 1120 C CA . PHE A 1 163 ? 51.796 12.550 25.032 1.00 21.82 144 PHE A CA 1
ATOM 1121 C C . PHE A 1 163 ? 50.747 11.613 25.692 1.00 19.20 144 PHE A C 1
ATOM 1122 O O . PHE A 1 163 ? 50.835 11.337 26.887 1.00 18.65 144 PHE A O 1
ATOM 1130 N N . ILE A 1 164 ? 49.738 11.204 24.931 1.00 18.71 145 ILE A N 1
ATOM 1131 C CA . ILE A 1 164 ? 48.568 10.564 25.550 1.00 19.01 145 ILE A CA 1
ATOM 1132 C C . ILE A 1 164 ? 48.863 9.110 25.945 1.00 20.82 145 ILE A C 1
ATOM 1133 O O . ILE A 1 164 ? 48.320 8.590 26.866 1.00 19.73 145 ILE A O 1
ATOM 1138 N N . VAL A 1 165 ? 49.790 8.446 25.228 1.00 18.29 146 VAL A N 1
ATOM 1139 C CA . VAL A 1 165 ? 50.080 7.025 25.574 1.00 17.56 146 VAL A CA 1
ATOM 1140 C C . VAL A 1 165 ? 50.785 6.970 26.936 1.00 18.66 146 VAL A C 1
ATOM 1141 O O . VAL A 1 165 ? 50.360 6.262 27.766 1.00 20.69 146 VAL A O 1
ATOM 1145 N N . PRO A 1 166 ? 51.870 7.779 27.174 1.00 18.34 147 PRO A N 1
ATOM 1146 C CA . PRO A 1 166 ? 52.425 7.763 28.514 1.00 19.62 147 PRO A CA 1
ATOM 1147 C C . PRO A 1 166 ? 51.408 8.264 29.555 1.00 18.96 147 PRO A C 1
ATOM 1148 O O . PRO A 1 166 ? 51.394 7.765 30.685 1.00 20.90 147 PRO A O 1
ATOM 1152 N N . LYS A 1 167 ? 50.592 9.287 29.219 1.00 18.01 148 LYS A N 1
ATOM 1153 C CA . LYS A 1 167 ? 49.647 9.824 30.199 1.00 20.36 148 LYS A CA 1
ATOM 1154 C C . LYS A 1 167 ? 48.615 8.740 30.661 1.00 18.39 148 LYS A C 1
ATOM 1155 O O . LYS A 1 167 ? 48.328 8.624 31.857 1.00 19.26 148 LYS A O 1
ATOM 1161 N N . LYS A 1 168 ? 48.165 7.905 29.759 1.00 16.54 149 LYS A N 1
ATOM 1162 C CA . LYS A 1 168 ? 47.059 6.946 30.092 1.00 17.07 149 LYS A CA 1
ATOM 1163 C C . LYS A 1 168 ? 47.603 5.548 30.471 1.00 20.23 149 LYS A C 1
ATOM 1164 O O . LYS A 1 168 ? 47.055 4.872 31.357 1.00 20.97 149 LYS A O 1
ATOM 1170 N N . LEU A 1 169 ? 48.700 5.143 29.853 1.00 21.09 150 LEU A N 1
ATOM 1171 C CA . LEU A 1 169 ? 49.242 3.754 30.068 1.00 21.86 150 LEU A CA 1
ATOM 1172 C C . LEU A 1 169 ? 50.560 3.758 30.851 1.00 19.83 150 LEU A C 1
ATOM 1173 O O . LEU A 1 169 ? 51.063 2.687 31.232 1.00 20.99 150 LEU A O 1
ATOM 1178 N N . GLY A 1 170 ? 51.041 4.957 31.221 1.00 19.33 151 GLY A N 1
ATOM 1179 C CA . GLY A 1 170 ? 52.276 5.057 32.032 1.00 19.90 151 GLY A CA 1
ATOM 1180 C C . GLY A 1 170 ? 53.523 5.121 31.232 1.00 21.90 151 GLY A C 1
ATOM 1181 O O . GLY A 1 170 ? 53.558 4.679 30.090 1.00 20.09 151 GLY A O 1
ATOM 1182 N N . PHE A 1 171 ? 54.571 5.760 31.797 1.00 16.78 152 PHE A N 1
ATOM 1183 C CA . PHE A 1 171 ? 55.772 6.004 31.050 1.00 20.85 152 PHE A CA 1
ATOM 1184 C C . PHE A 1 171 ? 56.411 4.708 30.503 1.00 18.59 152 PHE A C 1
ATOM 1185 O O . PHE A 1 171 ? 56.743 4.644 29.316 1.00 18.71 152 PHE A O 1
ATOM 1193 N N . SER A 1 172 ? 56.552 3.697 31.350 1.00 16.95 153 SER A N 1
ATOM 1194 C CA . SER A 1 172 ? 57.319 2.569 30.936 1.00 18.68 153 SER A CA 1
ATOM 1195 C C . SER A 1 172 ? 56.633 1.794 29.786 1.00 18.03 153 SER A C 1
ATOM 1196 O O . SER A 1 172 ? 57.287 1.487 28.728 1.00 18.27 153 SER A O 1
ATOM 1199 N N . LEU A 1 173 ? 55.381 1.395 29.969 1.00 18.66 154 LEU A N 1
ATOM 1200 C CA . LEU A 1 173 ? 54.737 0.682 28.838 1.00 20.73 154 LEU A CA 1
ATOM 1201 C C . LEU A 1 173 ? 54.619 1.547 27.578 1.00 22.03 154 LEU A C 1
ATOM 1202 O O . LEU A 1 173 ? 54.754 1.027 26.445 1.00 21.18 154 LEU A O 1
ATOM 1207 N N . ALA A 1 174 ? 54.425 2.879 27.742 1.00 19.60 155 ALA A N 1
ATOM 1208 C CA . ALA A 1 174 ? 54.441 3.764 26.576 1.00 19.85 155 ALA A CA 1
ATOM 1209 C C . ALA A 1 174 ? 55.746 3.620 25.776 1.00 19.69 155 ALA A C 1
ATOM 1210 O O . ALA A 1 174 ? 55.654 3.709 24.547 1.00 19.94 155 ALA A O 1
ATOM 1212 N N . GLN A 1 175 ? 56.937 3.517 26.398 1.00 19.39 156 GLN A N 1
ATOM 1213 C CA . GLN A 1 175 ? 58.207 3.445 25.638 1.00 20.42 156 GLN A CA 1
ATOM 1214 C C . GLN A 1 175 ? 58.142 2.240 24.668 1.00 20.28 156 GLN A C 1
ATOM 1215 O O . GLN A 1 175 ? 58.514 2.334 23.529 1.00 19.16 156 GLN A O 1
ATOM 1221 N N . GLU A 1 176 ? 57.721 1.106 25.201 1.00 19.98 157 GLU A N 1
ATOM 1222 C CA . GLU A 1 176 ? 57.594 -0.110 24.370 1.00 20.73 157 GLU A CA 1
ATOM 1223 C C . GLU A 1 176 ? 56.561 0.061 23.243 1.00 18.99 157 GLU A C 1
ATOM 1224 O O . GLU A 1 176 ? 56.805 -0.279 22.043 1.00 19.01 157 GLU A O 1
ATOM 1230 N N . ILE A 1 177 ? 55.382 0.543 23.619 1.00 16.30 158 ILE A N 1
ATOM 1231 C CA . ILE A 1 177 ? 54.336 0.734 22.631 1.00 16.70 158 ILE A CA 1
ATOM 1232 C C . ILE A 1 177 ? 54.743 1.629 21.475 1.00 16.72 158 ILE A C 1
ATOM 1233 O O . ILE A 1 177 ? 54.439 1.308 20.280 1.00 17.00 158 ILE A O 1
ATOM 1238 N N . LEU A 1 178 ? 55.388 2.758 21.832 1.00 17.75 159 LEU A N 1
ATOM 1239 C CA . LEU A 1 178 ? 55.649 3.802 20.829 1.00 18.85 159 LEU A CA 1
ATOM 1240 C C . LEU A 1 178 ? 56.898 3.435 20.013 1.00 18.60 159 LEU A C 1
ATOM 1241 O O . LEU A 1 178 ? 56.881 3.558 18.765 1.00 18.92 159 LEU A O 1
ATOM 1246 N N . LEU A 1 179 ? 57.993 3.017 20.679 1.00 18.44 160 LEU A N 1
ATOM 1247 C CA . LEU A 1 179 ? 59.190 2.656 19.964 1.00 23.23 160 LEU A CA 1
ATOM 1248 C C . LEU A 1 179 ? 59.026 1.432 19.057 1.00 24.12 160 LEU A C 1
ATOM 1249 O O . LEU A 1 179 ? 59.597 1.413 17.949 1.00 23.34 160 LEU A O 1
ATOM 1254 N N . ASN A 1 180 ? 58.350 0.397 19.555 1.00 19.82 161 ASN A N 1
ATOM 1255 C CA . ASN A 1 180 ? 58.284 -0.850 18.796 1.00 19.29 161 ASN A CA 1
ATOM 1256 C C . ASN A 1 180 ? 57.038 -1.018 17.930 1.00 20.72 161 ASN A C 1
ATOM 1257 O O . ASN A 1 180 ? 57.040 -1.874 17.021 1.00 19.35 161 ASN A O 1
ATOM 1262 N N . ALA A 1 181 ? 56.030 -0.171 18.175 1.00 20.22 162 ALA A N 1
ATOM 1263 C CA . ALA A 1 181 ? 54.836 -0.112 17.358 1.00 20.60 162 ALA A CA 1
ATOM 1264 C C . ALA A 1 181 ? 54.207 -1.494 17.268 1.00 21.05 162 ALA A C 1
ATOM 1265 O O . ALA A 1 181 ? 53.568 -1.834 16.250 1.00 22.36 162 ALA A O 1
ATOM 1267 N N . GLY A 1 182 ? 54.372 -2.316 18.318 1.00 21.85 163 GLY A N 1
ATOM 1268 C CA . GLY A 1 182 ? 53.755 -3.665 18.255 1.00 21.88 163 GLY A CA 1
ATOM 1269 C C . GLY A 1 182 ? 52.257 -3.728 18.408 1.00 22.40 163 GLY A C 1
ATOM 1270 O O . GLY A 1 182 ? 51.614 -2.725 18.782 1.00 20.16 163 GLY A O 1
ATOM 1271 N N . SER A 1 183 ? 51.683 -4.902 18.117 1.00 21.15 164 SER A N 1
ATOM 1272 C CA . SER A 1 183 ? 50.199 -5.081 18.202 1.00 21.26 164 SER A CA 1
ATOM 1273 C C . SER A 1 183 ? 49.963 -5.884 19.456 1.00 23.07 164 SER A C 1
ATOM 1274 O O . SER A 1 183 ? 50.695 -6.880 19.728 1.00 24.91 164 SER A O 1
ATOM 1277 N N . TYR A 1 184 ? 49.087 -5.352 20.301 1.00 20.26 165 TYR A N 1
ATOM 1278 C CA . TYR A 1 184 ? 48.752 -6.003 21.576 1.00 21.33 165 TYR A CA 1
ATOM 1279 C C . TYR A 1 184 ? 47.305 -6.416 21.540 1.00 21.36 165 TYR A C 1
ATOM 1280 O O . TYR A 1 184 ? 46.404 -5.510 21.297 1.00 21.65 165 TYR A O 1
ATOM 1289 N N . ARG A 1 185 ? 46.971 -7.674 21.865 1.00 20.69 166 ARG A N 1
ATOM 1290 C CA . ARG A 1 185 ? 45.560 -7.942 22.108 1.00 20.16 166 ARG A CA 1
ATOM 1291 C C . ARG A 1 185 ? 45.090 -7.256 23.374 1.00 21.30 166 ARG A C 1
ATOM 1292 O O . ARG A 1 185 ? 45.911 -6.976 24.252 1.00 21.99 166 ARG A O 1
ATOM 1300 N N . GLY A 1 186 ? 43.795 -6.943 23.489 1.00 19.21 167 GLY A N 1
ATOM 1301 C CA . GLY A 1 186 ? 43.342 -6.417 24.770 1.00 20.69 167 GLY A CA 1
ATOM 1302 C C . GLY A 1 186 ? 43.745 -7.289 25.946 1.00 22.06 167 GLY A C 1
ATOM 1303 O O . GLY A 1 186 ? 44.079 -6.801 27.007 1.00 19.64 167 GLY A O 1
ATOM 1304 N N . ALA A 1 187 ? 43.655 -8.602 25.748 1.00 22.43 168 ALA A N 1
ATOM 1305 C CA . ALA A 1 187 ? 44.077 -9.561 26.766 1.00 23.59 168 ALA A CA 1
ATOM 1306 C C . ALA A 1 187 ? 45.558 -9.389 27.158 1.00 23.14 168 ALA A C 1
ATOM 1307 O O . ALA A 1 187 ? 45.896 -9.553 28.358 1.00 24.16 168 ALA A O 1
ATOM 1309 N N . ASP A 1 188 ? 46.417 -9.087 26.187 1.00 23.71 169 ASP A N 1
ATOM 1310 C CA . ASP A 1 188 ? 47.841 -8.859 26.462 1.00 23.74 169 ASP A CA 1
ATOM 1311 C C . ASP A 1 188 ? 47.966 -7.615 27.367 1.00 21.84 169 ASP A C 1
ATOM 1312 O O . ASP A 1 188 ? 48.721 -7.614 28.370 1.00 24.04 169 ASP A O 1
ATOM 1317 N N . LEU A 1 189 ? 47.347 -6.500 26.964 1.00 19.39 170 LEU A N 1
ATOM 1318 C CA . LEU A 1 189 ? 47.424 -5.277 27.814 1.00 18.59 170 LEU A CA 1
ATOM 1319 C C . LEU A 1 189 ? 46.838 -5.527 29.205 1.00 19.94 170 LEU A C 1
ATOM 1320 O O . LEU A 1 189 ? 47.338 -5.038 30.193 1.00 21.15 170 LEU A O 1
ATOM 1325 N N . GLU A 1 190 ? 45.713 -6.262 29.283 1.00 17.93 171 GLU A N 1
ATOM 1326 C CA . GLU A 1 190 ? 45.164 -6.562 30.604 1.00 20.79 171 GLU A CA 1
ATOM 1327 C C . GLU A 1 190 ? 46.229 -7.289 31.488 1.00 23.39 171 GLU A C 1
ATOM 1328 O O . GLU A 1 190 ? 46.407 -6.960 32.688 1.00 23.72 171 GLU A O 1
ATOM 1334 N N . LYS A 1 191 ? 46.937 -8.285 30.899 1.00 23.30 172 LYS A N 1
ATOM 1335 C CA . LYS A 1 191 ? 47.985 -9.014 31.660 1.00 25.75 172 LYS A CA 1
ATOM 1336 C C . LYS A 1 191 ? 49.166 -8.126 31.952 1.00 28.70 172 LYS A C 1
ATOM 1337 O O . LYS A 1 191 ? 49.811 -8.261 32.979 1.00 27.84 172 LYS A O 1
ATOM 1343 N N . ARG A 1 192 ? 49.432 -7.152 31.101 1.00 24.56 173 ARG A N 1
ATOM 1344 C CA . ARG A 1 192 ? 50.520 -6.190 31.431 1.00 25.70 173 ARG A CA 1
ATOM 1345 C C . ARG A 1 192 ? 50.198 -5.170 32.530 1.00 29.13 173 ARG A C 1
ATOM 1346 O O . ARG A 1 192 ? 51.090 -4.467 33.014 1.00 41.38 173 ARG A O 1
ATOM 1354 N N . GLY A 1 193 ? 48.921 -4.992 32.892 1.00 26.98 174 GLY A N 1
ATOM 1355 C CA . GLY A 1 193 ? 48.661 -4.180 34.058 1.00 27.97 174 GLY A CA 1
ATOM 1356 C C . GLY A 1 193 ? 47.958 -2.835 33.774 1.00 30.69 174 GLY A C 1
ATOM 1357 O O . GLY A 1 193 ? 47.881 -1.947 34.672 1.00 40.52 174 GLY A O 1
ATOM 1358 N N . VAL A 1 194 ? 47.333 -2.702 32.625 1.00 23.23 175 VAL A N 1
ATOM 1359 C CA . VAL A 1 194 ? 46.635 -1.393 32.276 1.00 19.99 175 VAL A CA 1
ATOM 1360 C C . VAL A 1 194 ? 45.433 -1.029 33.182 1.00 19.88 175 VAL A C 1
ATOM 1361 O O . VAL A 1 194 ? 44.768 -1.897 33.730 1.00 21.39 175 VAL A O 1
ATOM 1365 N N . PRO A 1 195 ? 45.156 0.271 33.357 1.00 19.60 176 PRO A N 1
ATOM 1366 C CA . PRO A 1 195 ? 44.088 0.760 34.274 1.00 20.91 176 PRO A CA 1
ATOM 1367 C C . PRO A 1 195 ? 42.737 0.685 33.607 1.00 23.18 176 PRO A C 1
ATOM 1368 O O . PRO A 1 195 ? 41.756 0.973 34.252 1.00 22.14 176 PRO A O 1
ATOM 1372 N N . PHE A 1 196 ? 42.667 0.269 32.334 1.00 19.55 177 PHE A N 1
ATOM 1373 C CA . PHE A 1 196 ? 41.354 0.255 31.689 1.00 18.67 177 PHE A CA 1
ATOM 1374 C C . PHE A 1 196 ? 40.660 -1.059 31.984 1.00 19.88 177 PHE A C 1
ATOM 1375 O O . PHE A 1 196 ? 41.327 -2.105 32.005 1.00 21.68 177 PHE A O 1
ATOM 1383 N N . LYS A 1 197 ? 39.339 -0.984 32.136 1.00 20.51 178 LYS A N 1
ATOM 1384 C CA . LYS A 1 197 ? 38.514 -2.205 32.095 1.00 20.59 178 LYS A CA 1
ATOM 1385 C C . LYS A 1 197 ? 38.745 -2.929 30.744 1.00 23.01 178 LYS A C 1
ATOM 1386 O O . LYS A 1 197 ? 38.620 -2.322 29.692 1.00 21.39 178 LYS A O 1
ATOM 1392 N N . VAL A 1 198 ? 38.981 -4.273 30.765 1.00 21.82 179 VAL A N 1
ATOM 1393 C CA . VAL A 1 198 ? 39.140 -5.068 29.550 1.00 21.32 179 VAL A CA 1
ATOM 1394 C C . VAL A 1 198 ? 38.021 -6.148 29.659 1.00 24.79 179 VAL A C 1
ATOM 1395 O O . VAL A 1 198 ? 37.891 -6.804 30.688 1.00 22.69 179 VAL A O 1
ATOM 1399 N N . LEU A 1 199 ? 37.231 -6.266 28.611 1.00 21.30 180 LEU A N 1
ATOM 1400 C CA . LEU A 1 199 ? 36.040 -7.196 28.637 1.00 24.06 180 LEU A CA 1
ATOM 1401 C C . LEU A 1 199 ? 35.981 -7.925 27.306 1.00 23.90 180 LEU A C 1
ATOM 1402 O O . LEU A 1 199 ? 36.513 -7.473 26.275 1.00 20.93 180 LEU A O 1
ATOM 1407 N N . PRO A 1 200 ? 35.174 -9.033 27.245 1.00 25.09 181 PRO A N 1
ATOM 1408 C CA . PRO A 1 200 ? 34.944 -9.570 25.958 1.00 24.82 181 PRO A CA 1
ATOM 1409 C C . PRO A 1 200 ? 34.197 -8.560 25.115 1.00 24.28 181 PRO A C 1
ATOM 1410 O O . PRO A 1 200 ? 33.342 -7.833 25.623 1.00 25.42 181 PRO A O 1
ATOM 1414 N N . ARG A 1 201 ? 34.472 -8.605 23.824 1.00 25.36 182 ARG A N 1
ATOM 1415 C CA . ARG A 1 201 ? 33.901 -7.682 22.894 1.00 27.23 182 ARG A CA 1
ATOM 1416 C C . ARG A 1 201 ? 32.389 -7.573 23.071 1.00 28.48 182 ARG A C 1
ATOM 1417 O O . ARG A 1 201 ? 31.863 -6.464 23.057 1.00 28.79 182 ARG A O 1
ATOM 1425 N N . ALA A 1 202 ? 31.690 -8.726 23.185 1.00 26.61 183 ALA A N 1
ATOM 1426 C CA . ALA A 1 202 ? 30.242 -8.725 23.292 1.00 27.12 183 ALA A CA 1
ATOM 1427 C C . ALA A 1 202 ? 29.723 -7.970 24.522 1.00 25.96 183 ALA A C 1
ATOM 1428 O O . ALA A 1 202 ? 28.543 -7.695 24.602 1.00 30.60 183 ALA A O 1
ATOM 1430 N N . GLU A 1 203 ? 30.582 -7.672 25.506 1.00 27.62 184 GLU A N 1
ATOM 1431 C CA . GLU A 1 203 ? 30.165 -7.021 26.770 1.00 27.41 184 GLU A CA 1
ATOM 1432 C C . GLU A 1 203 ? 30.553 -5.513 26.824 1.00 23.62 184 GLU A C 1
ATOM 1433 O O . GLU A 1 203 ? 30.052 -4.795 27.679 1.00 23.88 184 GLU A O 1
ATOM 1439 N N . VAL A 1 204 ? 31.381 -5.081 25.877 1.00 23.35 185 VAL A N 1
ATOM 1440 C CA . VAL A 1 204 ? 32.043 -3.700 25.936 1.00 22.10 185 VAL A CA 1
ATOM 1441 C C . VAL A 1 204 ? 30.977 -2.602 25.865 1.00 24.01 185 VAL A C 1
ATOM 1442 O O . VAL A 1 204 ? 30.881 -1.752 26.760 1.00 23.71 185 VAL A O 1
ATOM 1446 N N . LEU A 1 205 ? 30.092 -2.668 24.865 1.00 25.01 186 LEU A N 1
ATOM 1447 C CA . LEU A 1 205 ? 29.131 -1.582 24.740 1.00 25.89 186 LEU A CA 1
ATOM 1448 C C . LEU A 1 205 ? 28.118 -1.569 25.892 1.00 25.40 186 LEU A C 1
ATOM 1449 O O . LEU A 1 205 ? 27.756 -0.503 26.404 1.00 24.49 186 LEU A O 1
ATOM 1454 N N . ASP A 1 206 ? 27.666 -2.738 26.346 1.00 27.40 187 ASP A N 1
ATOM 1455 C CA . ASP A 1 206 ? 26.694 -2.747 27.470 1.00 27.47 187 ASP A CA 1
ATOM 1456 C C . ASP A 1 206 ? 27.342 -2.184 28.744 1.00 23.84 187 ASP A C 1
ATOM 1457 O O . ASP A 1 206 ? 26.673 -1.455 29.494 1.00 24.95 187 ASP A O 1
ATOM 1462 N N . TYR A 1 207 ? 28.602 -2.521 28.993 1.00 22.15 188 TYR A N 1
ATOM 1463 C CA . TYR A 1 207 ? 29.277 -1.956 30.148 1.00 20.84 188 TYR A CA 1
ATOM 1464 C C . TYR A 1 207 ? 29.428 -0.421 30.012 1.00 19.26 188 TYR A C 1
ATOM 1465 O O . TYR A 1 207 ? 29.265 0.325 30.970 1.00 21.66 188 TYR A O 1
ATOM 1474 N N . ALA A 1 208 ? 29.706 0.053 28.802 1.00 19.41 189 ALA A N 1
ATOM 1475 C CA . ALA A 1 208 ? 29.831 1.497 28.561 1.00 21.56 189 ALA A CA 1
ATOM 1476 C C . ALA A 1 208 ? 28.465 2.216 28.818 1.00 23.24 189 ALA A C 1
ATOM 1477 O O . ALA A 1 208 ? 28.443 3.303 29.395 1.00 21.55 189 ALA A O 1
ATOM 1479 N N . VAL A 1 209 ? 27.351 1.570 28.440 1.00 22.28 190 VAL A N 1
ATOM 1480 C CA . VAL A 1 209 ? 26.032 2.191 28.631 1.00 23.48 190 VAL A CA 1
ATOM 1481 C C . VAL A 1 209 ? 25.725 2.223 30.143 1.00 23.57 190 VAL A C 1
ATOM 1482 O O . VAL A 1 209 ? 25.241 3.237 30.649 1.00 24.16 190 VAL A O 1
ATOM 1486 N N . GLU A 1 210 ? 25.997 1.123 30.877 1.00 24.18 191 GLU A N 1
ATOM 1487 C CA . GLU A 1 210 ? 25.899 1.169 32.329 1.00 24.58 191 GLU A CA 1
ATOM 1488 C C . GLU A 1 210 ? 26.671 2.287 32.983 1.00 24.36 191 GLU A C 1
ATOM 1489 O O . GLU A 1 210 ? 26.145 2.983 33.894 1.00 24.21 191 GLU A O 1
ATOM 1495 N N . LEU A 1 211 ? 27.937 2.464 32.592 1.00 22.00 192 LEU A N 1
ATOM 1496 C CA . LEU A 1 211 ? 28.749 3.512 33.154 1.00 23.22 192 LEU A CA 1
ATOM 1497 C C . LEU A 1 211 ? 28.222 4.874 32.769 1.00 19.56 192 LEU A C 1
ATOM 1498 O O . LEU A 1 211 ? 28.176 5.744 33.620 1.00 23.42 192 LEU A O 1
ATOM 1503 N N . ALA A 1 212 ? 27.810 5.079 31.514 1.00 21.12 193 ALA A N 1
ATOM 1504 C CA . ALA A 1 212 ? 27.187 6.353 31.098 1.00 22.60 193 ALA A CA 1
ATOM 1505 C C . ALA A 1 212 ? 25.897 6.661 31.926 1.00 23.47 193 ALA A C 1
ATOM 1506 O O . ALA A 1 212 ? 25.661 7.844 32.307 1.00 23.43 193 ALA A O 1
ATOM 1508 N N . GLN A 1 213 ? 25.073 5.641 32.201 1.00 24.68 194 GLN A N 1
ATOM 1509 C CA . GLN A 1 213 ? 23.945 5.849 33.044 1.00 25.73 194 GLN A CA 1
ATOM 1510 C C . GLN A 1 213 ? 24.349 6.365 34.413 1.00 25.99 194 GLN A C 1
ATOM 1511 O O . GLN A 1 213 ? 23.646 7.239 35.000 1.00 23.80 194 GLN A O 1
ATOM 1517 N N . GLU A 1 214 ? 25.395 5.793 34.987 1.00 27.34 195 GLU A N 1
ATOM 1518 C CA . GLU A 1 214 ? 25.799 6.247 36.320 1.00 25.62 195 GLU A CA 1
ATOM 1519 C C . GLU A 1 214 ? 26.376 7.679 36.272 1.00 24.21 195 GLU A C 1
ATOM 1520 O O . GLU A 1 214 ? 26.170 8.446 37.224 1.00 25.90 195 GLU A O 1
ATOM 1526 N N . LEU A 1 215 ? 27.062 8.021 35.189 1.00 22.12 196 LEU A N 1
ATOM 1527 C CA . LEU A 1 215 ? 27.579 9.381 35.066 1.00 22.69 196 LEU A CA 1
ATOM 1528 C C . LEU A 1 215 ? 26.380 10.323 34.968 1.00 23.82 196 LEU A C 1
ATOM 1529 O O . LEU A 1 215 ? 26.425 11.439 35.570 1.00 22.09 196 LEU A O 1
ATOM 1534 N N . ALA A 1 216 ? 25.354 9.928 34.232 1.00 25.15 197 ALA A N 1
ATOM 1535 C CA . ALA A 1 216 ? 24.221 10.858 33.988 1.00 25.80 197 ALA A CA 1
ATOM 1536 C C . ALA A 1 216 ? 23.378 11.080 35.238 1.00 29.35 197 ALA A C 1
ATOM 1537 O O . ALA A 1 216 ? 22.432 11.887 35.216 1.00 27.45 197 ALA A O 1
ATOM 1539 N N . GLU A 1 217 ? 23.721 10.401 36.347 1.00 27.76 198 GLU A N 1
ATOM 1540 C CA . GLU A 1 217 ? 23.035 10.696 37.613 1.00 26.03 198 GLU A CA 1
ATOM 1541 C C . GLU A 1 217 ? 23.554 11.989 38.225 1.00 27.88 198 GLU A C 1
ATOM 1542 O O . GLU A 1 217 ? 23.015 12.486 39.195 1.00 30.17 198 GLU A O 1
ATOM 1548 N N . LYS A 1 218 ? 24.657 12.521 37.731 1.00 22.90 199 LYS A N 1
ATOM 1549 C CA . LYS A 1 218 ? 25.344 13.677 38.325 1.00 24.92 199 LYS A CA 1
ATOM 1550 C C . LYS A 1 218 ? 24.801 14.961 37.657 1.00 26.17 199 LYS A C 1
ATOM 1551 O O . LYS A 1 218 ? 24.388 14.906 36.448 1.00 26.90 199 LYS A O 1
ATOM 1557 N N . PRO A 1 219 ? 24.798 16.097 38.399 1.00 24.44 200 PRO A N 1
ATOM 1558 C CA . PRO A 1 219 ? 24.462 17.391 37.734 1.00 23.90 200 PRO A CA 1
ATOM 1559 C C . PRO A 1 219 ? 25.425 17.660 36.610 1.00 25.22 200 PRO A C 1
ATOM 1560 O O . PRO A 1 219 ? 26.664 17.460 36.800 1.00 20.81 200 PRO A O 1
ATOM 1564 N N . ARG A 1 220 ? 24.955 18.121 35.446 1.00 22.93 201 ARG A N 1
ATOM 1565 C CA . ARG A 1 220 ? 25.869 18.306 34.311 1.00 23.51 201 ARG A CA 1
ATOM 1566 C C . ARG A 1 220 ? 26.946 19.325 34.690 1.00 23.66 201 ARG A C 1
ATOM 1567 O O . ARG A 1 220 ? 28.111 19.216 34.256 1.00 22.66 201 ARG A O 1
ATOM 1575 N N . ASN A 1 221 ? 26.587 20.379 35.467 1.00 21.86 202 ASN A N 1
ATOM 1576 C CA . ASN A 1 221 ? 27.570 21.432 35.690 1.00 24.97 202 ASN A CA 1
ATOM 1577 C C . ASN A 1 221 ? 28.699 20.807 36.529 1.00 21.98 202 ASN A C 1
ATOM 1578 O O . ASN A 1 221 ? 29.918 21.252 36.454 1.00 24.42 202 ASN A O 1
ATOM 1583 N N . SER A 1 222 ? 28.375 19.826 37.364 1.00 21.41 203 SER A N 1
ATOM 1584 C CA . SER A 1 222 ? 29.488 19.260 38.228 1.00 21.84 203 SER A CA 1
ATOM 1585 C C . SER A 1 222 ? 30.386 18.364 37.338 1.00 20.14 203 SER A C 1
ATOM 1586 O O . SER A 1 222 ? 31.621 18.371 37.508 1.00 23.91 203 SER A O 1
ATOM 1589 N N . LEU A 1 223 ? 29.762 17.596 36.423 1.00 21.49 204 LEU A N 1
ATOM 1590 C CA . LEU A 1 223 ? 30.573 16.768 35.439 1.00 20.25 204 LEU A CA 1
ATOM 1591 C C . LEU A 1 223 ? 31.553 17.677 34.646 1.00 20.23 204 LEU A C 1
ATOM 1592 O O . LEU A 1 223 ? 32.737 17.374 34.479 1.00 22.10 204 LEU A O 1
ATOM 1597 N N . VAL A 1 224 ? 31.001 18.777 34.068 1.00 18.85 205 VAL A N 1
ATOM 1598 C CA . VAL A 1 224 ? 31.819 19.649 33.277 1.00 20.03 205 VAL A CA 1
ATOM 1599 C C . VAL A 1 224 ? 32.917 20.351 34.093 1.00 19.94 205 VAL A C 1
ATOM 1600 O O . VAL A 1 224 ? 34.060 20.440 33.656 1.00 21.23 205 VAL A O 1
ATOM 1604 N N . THR A 1 225 ? 32.537 20.869 35.268 1.00 21.07 206 THR A N 1
ATOM 1605 C CA . THR A 1 225 ? 33.489 21.585 36.186 1.00 21.10 206 THR A CA 1
ATOM 1606 C C . THR A 1 225 ? 34.631 20.632 36.535 1.00 18.72 206 THR A C 1
ATOM 1607 O O . THR A 1 225 ? 35.828 20.984 36.444 1.00 20.73 206 THR A O 1
ATOM 1611 N N . LEU A 1 226 ? 34.252 19.407 36.913 1.00 18.85 207 LEU A N 1
ATOM 1612 C CA . LEU A 1 226 ? 35.315 18.423 37.265 1.00 19.38 207 LEU A CA 1
ATOM 1613 C C . LEU A 1 226 ? 36.174 18.016 36.075 1.00 18.64 207 LEU A C 1
ATOM 1614 O O . LEU A 1 226 ? 37.431 17.963 36.170 1.00 20.34 207 LEU A O 1
ATOM 1619 N N . LYS A 1 227 ? 35.554 17.689 34.944 1.00 20.40 208 LYS A N 1
ATOM 1620 C CA . LYS A 1 227 ? 36.329 17.293 33.791 1.00 18.82 208 LYS A CA 1
ATOM 1621 C C . LYS A 1 227 ? 37.251 18.439 33.408 1.00 19.74 208 LYS A C 1
ATOM 1622 O O . LYS A 1 227 ? 38.448 18.201 33.123 1.00 18.89 208 LYS A O 1
ATOM 1628 N N . ASP A 1 228 ? 36.744 19.680 33.339 1.00 20.04 209 ASP A N 1
ATOM 1629 C CA . ASP A 1 228 ? 37.664 20.825 33.003 1.00 21.38 209 ASP A CA 1
ATOM 1630 C C . ASP A 1 228 ? 38.909 20.821 33.901 1.00 22.32 209 ASP A C 1
ATOM 1631 O O . ASP A 1 228 ? 40.045 21.067 33.439 1.00 22.39 209 ASP A O 1
ATOM 1636 N N . HIS A 1 229 ? 38.714 20.587 35.184 1.00 19.77 210 HIS A N 1
ATOM 1637 C CA . HIS A 1 229 ? 39.830 20.627 36.118 1.00 19.47 210 HIS A CA 1
ATOM 1638 C C . HIS A 1 229 ? 40.745 19.402 35.888 1.00 20.26 210 HIS A C 1
ATOM 1639 O O . HIS A 1 229 ? 41.998 19.499 35.867 1.00 18.04 210 HIS A O 1
ATOM 1646 N N . LEU A 1 230 ? 40.144 18.240 35.726 1.00 19.04 211 LEU A N 1
ATOM 1647 C CA . LEU A 1 230 ? 41.032 17.024 35.631 1.00 19.73 211 LEU A CA 1
ATOM 1648 C C . LEU A 1 230 ? 41.887 16.987 34.332 1.00 21.52 211 LEU A C 1
ATOM 1649 O O . LEU A 1 230 ? 42.987 16.470 34.326 1.00 21.41 211 LEU A O 1
ATOM 1654 N N . VAL A 1 231 ? 41.339 17.467 33.224 1.00 19.67 212 VAL A N 1
ATOM 1655 C CA . VAL A 1 231 ? 42.045 17.428 31.976 1.00 20.09 212 VAL A CA 1
ATOM 1656 C C . VAL A 1 231 ? 42.709 18.735 31.600 1.00 21.40 212 VAL A C 1
ATOM 1657 O O . VAL A 1 231 ? 43.302 18.836 30.532 1.00 21.14 212 VAL A O 1
ATOM 1661 N N . ALA A 1 232 ? 42.656 19.724 32.502 1.00 23.17 213 ALA A N 1
ATOM 1662 C CA . ALA A 1 232 ? 43.321 21.041 32.197 1.00 23.02 213 ALA A CA 1
ATOM 1663 C C . ALA A 1 232 ? 44.797 20.874 31.795 1.00 24.68 213 ALA A C 1
ATOM 1664 O O . ALA A 1 232 ? 45.249 21.494 30.833 1.00 25.91 213 ALA A O 1
ATOM 1666 N N . PRO A 1 233 ? 45.556 20.016 32.534 1.00 25.76 214 PRO A N 1
ATOM 1667 C CA . PRO A 1 233 ? 46.964 19.855 32.186 1.00 26.54 214 PRO A CA 1
ATOM 1668 C C . PRO A 1 233 ? 47.113 19.238 30.771 1.00 23.48 214 PRO A C 1
ATOM 1669 O O . PRO A 1 233 ? 48.031 19.573 30.030 1.00 25.06 214 PRO A O 1
ATOM 1673 N N . LEU A 1 234 ? 46.195 18.344 30.383 1.00 21.59 215 LEU A N 1
ATOM 1674 C CA . LEU A 1 234 ? 46.275 17.753 29.053 1.00 21.03 215 LEU A CA 1
ATOM 1675 C C . LEU A 1 234 ? 45.993 18.789 27.950 1.00 21.45 215 LEU A C 1
ATOM 1676 O O . LEU A 1 234 ? 46.710 18.890 26.944 1.00 24.06 215 LEU A O 1
ATOM 1681 N N . ARG A 1 235 ? 44.937 19.545 28.148 1.00 21.85 216 ARG A N 1
ATOM 1682 C CA . ARG A 1 235 ? 44.555 20.584 27.192 1.00 22.51 216 ARG A CA 1
ATOM 1683 C C . ARG A 1 235 ? 45.700 21.632 27.110 1.00 23.45 216 ARG A C 1
ATOM 1684 O O . ARG A 1 235 ? 46.045 22.093 25.994 1.00 25.51 216 ARG A O 1
ATOM 1692 N N . ASP A 1 236 ? 46.300 21.945 28.246 1.00 24.57 217 ASP A N 1
ATOM 1693 C CA . ASP A 1 236 ? 47.382 22.957 28.284 1.00 27.29 217 ASP A CA 1
ATOM 1694 C C . ASP A 1 236 ? 48.655 22.462 27.606 1.00 28.57 217 ASP A C 1
ATOM 1695 O O . ASP A 1 236 ? 49.318 23.231 26.886 1.00 25.32 217 ASP A O 1
ATOM 1700 N N . GLN A 1 237 ? 49.018 21.192 27.824 1.00 24.50 218 GLN A N 1
ATOM 1701 C CA . GLN A 1 237 ? 50.364 20.701 27.432 1.00 25.51 218 GLN A CA 1
ATOM 1702 C C . GLN A 1 237 ? 50.357 20.141 26.010 1.00 27.81 218 GLN A C 1
ATOM 1703 O O . GLN A 1 237 ? 51.400 20.041 25.363 1.00 27.72 218 GLN A O 1
ATOM 1709 N N . LEU A 1 238 ? 49.184 19.728 25.538 1.00 25.30 219 LEU A N 1
ATOM 1710 C CA . LEU A 1 238 ? 49.120 18.999 24.227 1.00 24.22 219 LEU A CA 1
ATOM 1711 C C . LEU A 1 238 ? 49.651 19.798 23.005 1.00 26.51 219 LEU A C 1
ATOM 1712 O O . LEU A 1 238 ? 50.428 19.227 22.216 1.00 26.63 219 LEU A O 1
ATOM 1717 N N . PRO A 1 239 ? 49.274 21.108 22.840 1.00 29.64 220 PRO A N 1
ATOM 1718 C CA . PRO A 1 239 ? 49.811 21.856 21.657 1.00 29.21 220 PRO A CA 1
ATOM 1719 C C . PRO A 1 239 ? 51.335 21.823 21.558 1.00 28.04 220 PRO A C 1
ATOM 1720 O O . PRO A 1 239 ? 51.831 21.697 20.463 1.00 26.30 220 PRO A O 1
ATOM 1724 N N . ARG A 1 240 ? 52.059 21.966 22.663 1.00 26.79 221 ARG A N 1
ATOM 1725 C CA . ARG A 1 240 ? 53.509 21.958 22.570 1.00 30.00 221 ARG A CA 1
ATOM 1726 C C . ARG A 1 240 ? 53.966 20.588 22.080 1.00 27.63 221 AR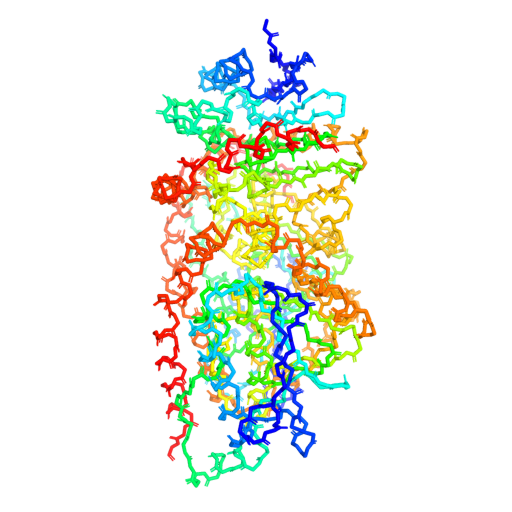G A C 1
ATOM 1727 O O . ARG A 1 240 ? 54.910 20.461 21.287 1.00 27.80 221 ARG A O 1
ATOM 1735 N N . VAL A 1 241 ? 53.324 19.527 22.584 1.00 26.94 222 VAL A N 1
ATOM 1736 C CA . VAL A 1 241 ? 53.759 18.170 22.167 1.00 24.32 222 VAL A CA 1
ATOM 1737 C C . VAL A 1 241 ? 53.455 17.939 20.681 1.00 23.10 222 VAL A C 1
ATOM 1738 O O . VAL A 1 241 ? 54.238 17.327 19.961 1.00 24.25 222 VAL A O 1
ATOM 1742 N N . ILE A 1 242 ? 52.363 18.501 20.202 1.00 22.05 223 ILE A N 1
ATOM 1743 C CA . ILE A 1 242 ? 52.027 18.349 18.785 1.00 24.88 223 ILE A CA 1
ATOM 1744 C C . ILE A 1 242 ? 53.124 19.048 17.937 1.00 25.37 223 ILE A C 1
ATOM 1745 O O . ILE A 1 242 ? 53.535 18.531 16.923 1.00 25.52 223 ILE A O 1
ATOM 1750 N N . GLU A 1 243 ? 53.492 20.268 18.301 1.00 26.26 224 GLU A N 1
ATOM 1751 C CA . GLU A 1 243 ? 54.559 20.994 17.570 1.00 27.27 224 GLU A CA 1
ATOM 1752 C C . GLU A 1 243 ? 55.865 20.181 17.627 1.00 26.70 224 GLU A C 1
ATOM 1753 O O . GLU A 1 243 ? 56.546 20.024 16.631 1.00 28.05 224 GLU A O 1
ATOM 1759 N N . GLN A 1 244 ? 56.137 19.551 18.780 1.00 25.78 225 GLN A N 1
ATOM 1760 C CA . GLN A 1 244 ? 57.310 18.644 18.878 1.00 23.41 225 GLN A CA 1
ATOM 1761 C C . GLN A 1 244 ? 57.182 17.436 17.928 1.00 24.52 225 GLN A C 1
ATOM 1762 O O . GLN A 1 244 ? 58.192 17.026 17.320 1.00 27.89 225 GLN A O 1
ATOM 1768 N N . GLU A 1 245 ? 55.992 16.822 17.848 1.00 22.49 226 GLU A N 1
ATOM 1769 C CA . GLU A 1 245 ? 55.860 15.661 16.979 1.00 22.06 226 GLU A CA 1
ATOM 1770 C C . GLU A 1 245 ? 56.014 16.090 15.499 1.00 23.71 226 GLU A C 1
ATOM 1771 O O . GLU A 1 245 ? 56.502 15.365 14.665 1.00 24.68 226 GLU A O 1
ATOM 1777 N N . LEU A 1 246 ? 55.600 17.318 15.207 1.00 26.45 227 LEU A N 1
ATOM 1778 C CA . LEU A 1 246 ? 55.688 17.828 13.812 1.00 30.06 227 LEU A CA 1
ATOM 1779 C C . LEU A 1 246 ? 57.132 18.030 13.459 1.00 28.99 227 LEU A C 1
ATOM 1780 O O . LEU A 1 246 ? 57.545 17.646 12.348 1.00 28.08 227 LEU A O 1
ATOM 1785 N N . MET A 1 247 ? 57.913 18.523 14.401 1.00 29.54 228 MET A N 1
ATOM 1786 C CA . MET A 1 247 ? 59.345 18.671 14.202 1.00 32.76 228 MET A CA 1
ATOM 1787 C C . MET A 1 247 ? 60.091 17.356 14.035 1.00 31.43 228 MET A C 1
ATOM 1788 O O . MET A 1 247 ? 61.051 17.307 13.328 1.00 27.44 228 MET A O 1
ATOM 1793 N N . MET A 1 248 ? 59.661 16.309 14.732 1.00 26.06 229 MET A N 1
ATOM 1794 C CA . MET A 1 248 ? 60.282 14.986 14.584 1.00 26.02 229 MET A CA 1
ATOM 1795 C C . MET A 1 248 ? 60.057 14.492 13.146 1.00 31.51 229 MET A C 1
ATOM 1796 O O . MET A 1 248 ? 60.921 13.887 12.583 1.00 36.48 229 MET A O 1
ATOM 1801 N N . HIS A 1 249 ? 58.890 14.727 12.572 1.00 33.77 230 HIS A N 1
ATOM 1802 C CA . HIS A 1 249 ? 58.639 14.348 11.174 1.00 41.57 230 HIS A CA 1
ATOM 1803 C C . HIS A 1 249 ? 59.566 15.080 10.235 1.00 48.32 230 HIS A C 1
ATOM 1804 O O . HIS A 1 249 ? 60.063 14.474 9.288 1.00 53.27 230 HIS A O 1
ATOM 1811 N N . GLU A 1 250 ? 59.848 16.362 10.498 1.00 52.81 231 GLU A N 1
ATOM 1812 C CA . GLU A 1 250 ? 60.829 17.099 9.653 1.00 60.00 231 GLU A CA 1
ATOM 1813 C C . GLU A 1 250 ? 62.212 16.519 9.786 1.00 58.19 231 GLU A C 1
ATOM 1814 O O . GLU A 1 250 ? 62.885 16.350 8.780 1.00 68.70 231 GLU A O 1
ATOM 1820 N N . ALA A 1 251 ? 62.661 16.266 11.020 1.00 58.46 232 ALA A N 1
ATOM 1821 C CA . ALA A 1 251 ? 64.004 15.676 11.302 1.00 53.75 232 ALA A CA 1
ATOM 1822 C C . ALA A 1 251 ? 64.219 14.235 10.698 1.00 67.91 232 ALA A C 1
ATOM 1823 O O . ALA A 1 251 ? 65.374 13.765 10.600 1.00 74.51 232 ALA A O 1
ATOM 1825 N N . THR A 1 252 ? 63.111 13.554 10.329 1.00 67.31 233 THR A N 1
ATOM 1826 C CA . THR A 1 252 ? 63.106 12.218 9.688 1.00 70.38 233 THR A CA 1
ATOM 1827 C C . THR A 1 252 ? 62.516 12.245 8.224 1.00 79.61 233 THR A C 1
ATOM 1828 O O . THR A 1 252 ? 61.804 11.328 7.805 1.00 85.52 233 THR A O 1
ATOM 1832 N N . PHE A 1 253 ? 62.860 13.304 7.464 1.00 94.44 234 PHE A N 1
ATOM 1833 C CA . PHE A 1 253 ? 62.519 13.514 6.016 1.00 102.83 234 PHE A CA 1
ATOM 1834 C C . PHE A 1 253 ? 63.497 14.497 5.308 1.00 114.04 234 PHE A C 1
ATOM 1835 O O . PHE A 1 253 ? 63.384 15.715 5.497 1.00 115.57 234 PHE A O 1
ATOM 1843 N N . HIS A 1 254 ? 64.429 13.981 4.489 1.00 122.10 235 HIS A N 1
ATOM 1844 C CA . HIS A 1 254 ? 65.463 14.817 3.819 1.00 117.76 235 HIS A CA 1
ATOM 1845 C C . HIS A 1 254 ? 65.039 15.339 2.441 1.00 114.24 235 HIS A C 1
ATOM 1846 O O . HIS A 1 254 ? 64.492 14.604 1.619 1.00 103.16 235 HIS A O 1
ATOM 1853 N N . MET B 1 20 ? 85.821 -6.839 26.560 1.00 51.48 1 MET B N 1
ATOM 1854 C CA . MET B 1 20 ? 86.351 -5.515 26.870 1.00 46.40 1 MET B CA 1
ATOM 1855 C C . MET B 1 20 ? 87.801 -5.651 27.310 1.00 46.38 1 MET B C 1
ATOM 1856 O O . MET B 1 20 ? 88.453 -6.645 26.990 1.00 46.73 1 MET B O 1
ATOM 1861 N N . THR B 1 21 ? 88.313 -4.668 28.045 1.00 47.36 2 THR B N 1
ATOM 1862 C CA . THR B 1 21 ? 89.719 -4.788 28.543 1.00 52.02 2 THR B CA 1
ATOM 1863 C C . THR B 1 21 ? 89.892 -5.775 29.687 1.00 53.84 2 THR B C 1
ATOM 1864 O O . THR B 1 21 ? 90.814 -6.627 29.706 1.00 53.03 2 THR B O 1
ATOM 1868 N N . HIS B 1 22 ? 88.992 -5.669 30.653 1.00 48.51 3 HIS B N 1
ATOM 1869 C CA . HIS B 1 22 ? 89.097 -6.496 31.849 1.00 48.05 3 HIS B CA 1
ATOM 1870 C C . HIS B 1 22 ? 88.427 -7.853 31.629 1.00 46.56 3 HIS B C 1
ATOM 1871 O O . HIS B 1 22 ? 88.451 -8.710 32.505 1.00 46.48 3 HIS B O 1
ATOM 1878 N N . SER B 1 23 ? 87.908 -8.061 30.421 1.00 42.43 4 SER B N 1
ATOM 1879 C CA . SER B 1 23 ? 87.167 -9.273 30.116 1.00 43.17 4 SER B CA 1
ATOM 1880 C C . SER B 1 23 ? 85.977 -9.532 31.035 1.00 38.53 4 SER B C 1
ATOM 1881 O O . SER B 1 23 ? 85.577 -10.678 31.141 1.00 40.42 4 SER B O 1
ATOM 1884 N N . VAL B 1 24 ? 85.402 -8.528 31.716 1.00 31.50 5 VAL B N 1
ATOM 1885 C CA . VAL B 1 24 ? 84.253 -8.887 32.542 1.00 29.92 5 VAL B CA 1
ATOM 1886 C C . VAL B 1 24 ? 82.983 -8.348 31.874 1.00 29.33 5 VAL B C 1
ATOM 1887 O O . VAL B 1 24 ? 81.909 -8.539 32.403 1.00 27.83 5 VAL B O 1
ATOM 1891 N N . VAL B 1 25 ? 83.130 -7.710 30.702 1.00 30.22 6 VAL B N 1
ATOM 1892 C CA . VAL B 1 25 ? 81.946 -7.414 29.823 1.00 27.00 6 VAL B CA 1
ATOM 1893 C C . VAL B 1 25 ? 82.215 -8.071 28.472 1.00 31.29 6 VAL B C 1
ATOM 1894 O O . VAL B 1 25 ? 83.302 -7.909 27.902 1.00 29.92 6 VAL B O 1
ATOM 1898 N N . GLU B 1 26 ? 81.245 -8.813 27.928 1.00 29.85 7 GLU B N 1
ATOM 1899 C CA . GLU B 1 26 ? 81.421 -9.398 26.570 1.00 29.19 7 GLU B CA 1
ATOM 1900 C C . GLU B 1 26 ? 80.449 -8.629 25.643 1.00 28.84 7 GLU B C 1
ATOM 1901 O O . GLU B 1 26 ? 79.228 -8.495 25.999 1.00 26.94 7 GLU B O 1
ATOM 1907 N N . LEU B 1 27 ? 80.930 -8.094 24.503 1.00 27.78 8 LEU B N 1
ATOM 1908 C CA . LEU B 1 27 ? 80.010 -7.562 23.462 1.00 32.04 8 LEU B CA 1
ATOM 1909 C C . LEU B 1 27 ? 79.840 -8.582 22.382 1.00 33.03 8 LEU B C 1
ATOM 1910 O O . LEU B 1 27 ? 80.847 -9.079 21.823 1.00 30.99 8 LEU B O 1
ATOM 1915 N N . ILE B 1 28 ? 78.592 -8.855 22.022 1.00 29.91 9 ILE B N 1
ATOM 1916 C CA . ILE B 1 28 ? 78.288 -9.688 20.890 1.00 30.58 9 ILE B CA 1
ATOM 1917 C C . ILE B 1 28 ? 77.355 -8.906 19.961 1.00 28.71 9 ILE B C 1
ATOM 1918 O O . ILE B 1 28 ? 76.293 -8.464 20.380 1.00 26.23 9 ILE B O 1
ATOM 1923 N N . GLU B 1 29 ? 77.726 -8.777 18.687 1.00 28.92 10 GLU B N 1
ATOM 1924 C CA . GLU B 1 29 ? 76.801 -8.318 17.670 1.00 29.00 10 GLU B CA 1
ATOM 1925 C C . GLU B 1 29 ? 75.924 -9.525 17.325 1.00 31.01 10 GLU B C 1
ATOM 1926 O O . GLU B 1 29 ? 76.361 -10.476 16.708 1.00 36.87 10 GLU B O 1
ATOM 1932 N N . ILE B 1 30 ? 74.691 -9.507 17.783 1.00 26.98 11 ILE B N 1
ATOM 1933 C CA . ILE B 1 30 ? 73.671 -10.580 17.556 1.00 29.83 11 ILE B CA 1
ATOM 1934 C C . ILE B 1 30 ? 73.172 -10.535 16.157 1.00 27.42 11 ILE B C 1
ATOM 1935 O O . ILE B 1 30 ? 72.956 -11.562 15.546 1.00 30.65 11 ILE B O 1
ATOM 1940 N N . GLU B 1 31 ? 72.919 -9.359 15.614 1.00 25.66 12 GLU B N 1
ATOM 1941 C CA . GLU B 1 31 ? 72.554 -9.294 14.178 1.00 28.95 12 GLU B CA 1
ATOM 1942 C C . GLU B 1 31 ? 73.338 -8.050 13.801 1.00 29.51 12 GLU B C 1
ATOM 1943 O O . GLU B 1 31 ? 73.918 -7.398 14.671 1.00 24.71 12 GLU B O 1
ATOM 1949 N N . SER B 1 32 ? 73.240 -7.667 12.554 1.00 24.87 13 SER B N 1
ATOM 1950 C CA . SER B 1 32 ? 73.914 -6.514 12.067 1.00 25.94 13 SER B CA 1
ATOM 1951 C C . SER B 1 32 ? 73.612 -5.224 12.844 1.00 24.26 13 SER B C 1
ATOM 1952 O O . SER B 1 32 ? 74.490 -4.327 12.961 1.00 25.48 13 SER B O 1
ATOM 1955 N N . ALA B 1 33 ? 72.385 -5.070 13.343 1.00 21.77 14 ALA B N 1
ATOM 1956 C CA . ALA B 1 33 ? 72.014 -3.845 14.081 1.00 20.49 14 ALA B CA 1
ATOM 1957 C C . ALA B 1 33 ? 71.651 -4.044 15.559 1.00 20.31 14 ALA B C 1
ATOM 1958 O O . ALA B 1 33 ? 70.986 -3.159 16.135 1.00 20.48 14 ALA B O 1
ATOM 1960 N N . ILE B 1 34 ? 72.015 -5.181 16.173 1.00 18.93 15 ILE B N 1
ATOM 1961 C CA . ILE B 1 34 ? 71.698 -5.422 17.591 1.00 18.56 15 ILE B CA 1
ATOM 1962 C C . ILE B 1 34 ? 73.003 -5.812 18.277 1.00 19.16 15 ILE B C 1
ATOM 1963 O O . ILE B 1 34 ? 73.686 -6.811 17.838 1.00 21.70 15 ILE B O 1
ATOM 1968 N N . ILE B 1 35 ? 73.279 -5.122 19.384 1.00 20.42 16 ILE B N 1
ATOM 1969 C CA . ILE B 1 35 ? 74.516 -5.344 20.142 1.00 21.18 16 ILE B CA 1
ATOM 1970 C C . ILE B 1 35 ? 74.069 -5.782 21.553 1.00 19.57 16 ILE B C 1
ATOM 1971 O O . ILE B 1 35 ? 73.223 -5.121 22.169 1.00 22.15 16 ILE B O 1
ATOM 1976 N N . GLN B 1 36 ? 74.665 -6.852 22.009 1.00 22.62 17 GLN B N 1
ATOM 1977 C CA . GLN B 1 36 ? 74.441 -7.379 23.366 1.00 21.16 17 GLN B CA 1
ATOM 1978 C C . GLN B 1 36 ? 75.620 -7.046 24.251 1.00 24.36 17 GLN B C 1
ATOM 1979 O O . GLN B 1 36 ? 76.794 -7.290 23.880 1.00 23.63 17 GLN B O 1
ATOM 1985 N N . VAL B 1 37 ? 75.312 -6.400 25.384 1.00 23.27 18 VAL B N 1
ATOM 1986 C CA . VAL B 1 37 ? 76.328 -6.073 26.423 1.00 23.96 18 VAL B CA 1
ATOM 1987 C C . VAL B 1 37 ? 76.118 -7.054 27.597 1.00 23.61 18 VAL B C 1
ATOM 1988 O O . VAL B 1 37 ? 75.142 -6.946 28.304 1.00 21.69 18 VAL B O 1
ATOM 1992 N N . LYS B 1 38 ? 76.990 -8.069 27.724 1.00 22.51 19 LYS B N 1
ATOM 1993 C CA . LYS B 1 38 ? 76.779 -9.075 28.759 1.00 22.42 19 LYS B CA 1
ATOM 1994 C C . LYS B 1 38 ? 77.774 -8.825 29.897 1.00 24.56 19 LYS B C 1
ATOM 1995 O O . LYS B 1 38 ? 78.998 -9.011 29.727 1.00 25.70 19 LYS B O 1
ATOM 2001 N N . MET B 1 39 ? 77.243 -8.566 31.078 1.00 23.37 20 MET B N 1
ATOM 2002 C CA . MET B 1 39 ? 78.066 -8.367 32.298 1.00 22.98 20 MET B CA 1
ATOM 2003 C C . MET B 1 39 ? 78.382 -9.760 32.865 1.00 27.11 20 MET B C 1
ATOM 2004 O O . MET B 1 39 ? 77.452 -10.559 33.144 1.00 25.22 20 MET B O 1
ATOM 2009 N N . GLN B 1 40 ? 79.661 -10.026 33.092 1.00 24.92 21 GLN B N 1
ATOM 2010 C CA . GLN B 1 40 ? 80.109 -11.331 33.549 1.00 25.36 21 GLN B CA 1
ATOM 2011 C C . GLN B 1 40 ? 81.374 -11.214 34.412 1.00 27.95 21 GLN B C 1
ATOM 2012 O O . GLN B 1 40 ? 82.392 -11.900 34.174 1.00 27.75 21 GLN B O 1
ATOM 2018 N N . ASP B 1 41 ? 81.280 -10.354 35.428 1.00 28.88 22 ASP B N 1
ATOM 2019 C CA . ASP B 1 41 ? 82.209 -10.365 36.578 1.00 29.96 22 ASP B CA 1
ATOM 2020 C C . ASP B 1 41 ? 81.756 -11.419 37.586 1.00 28.35 22 ASP B C 1
ATOM 2021 O O . ASP B 1 41 ? 81.016 -11.117 38.516 1.00 30.06 22 ASP B O 1
ATOM 2026 N N . ARG B 1 42 ? 82.143 -12.665 37.329 1.00 29.41 23 ARG B N 1
ATOM 2027 C CA . ARG B 1 42 ? 81.723 -13.802 38.134 1.00 30.98 23 ARG B CA 1
ATOM 2028 C C . ARG B 1 42 ? 82.294 -13.748 39.558 1.00 32.57 23 ARG B C 1
ATOM 2029 O O . ARG B 1 42 ? 81.577 -14.064 40.474 1.00 35.64 23 ARG B O 1
ATOM 2037 N N . THR B 1 43 ? 83.532 -13.257 39.707 1.00 34.34 24 THR B N 1
ATOM 2038 C CA . THR B 1 43 ? 84.160 -13.030 41.006 1.00 36.03 24 THR B CA 1
ATOM 2039 C C . THR B 1 43 ? 83.280 -12.149 41.871 1.00 36.08 24 THR B C 1
ATOM 2040 O O . THR B 1 43 ? 83.057 -12.481 43.035 1.00 36.56 24 THR B O 1
ATOM 2044 N N . HIS B 1 44 ? 82.751 -11.050 41.326 1.00 30.10 25 HIS B N 1
ATOM 2045 C CA . HIS B 1 44 ? 81.932 -10.163 42.129 1.00 30.72 25 HIS B CA 1
ATOM 2046 C C . HIS B 1 44 ? 80.416 -10.282 41.943 1.00 28.10 25 HIS B C 1
ATOM 2047 O O . HIS B 1 44 ? 79.671 -9.386 42.350 1.00 26.99 25 HIS B O 1
ATOM 2054 N N . LYS B 1 45 ? 79.949 -11.343 41.288 1.00 27.42 26 LYS B N 1
ATOM 2055 C CA . LYS B 1 45 ? 78.497 -11.489 41.017 1.00 28.89 26 LYS B CA 1
ATOM 2056 C C . LYS B 1 45 ? 77.931 -10.228 40.368 1.00 26.73 26 LYS B C 1
ATOM 2057 O O . LYS B 1 45 ? 76.816 -9.757 40.695 1.00 26.91 26 LYS B O 1
ATOM 2063 N N . ASN B 1 46 ? 78.687 -9.646 39.422 1.00 26.46 27 ASN B N 1
ATOM 2064 C CA . ASN B 1 46 ? 78.213 -8.407 38.760 1.00 25.59 27 ASN B CA 1
ATOM 2065 C C . ASN B 1 46 ? 77.998 -7.223 39.665 1.00 23.94 27 ASN B C 1
ATOM 2066 O O . ASN B 1 46 ? 77.273 -6.278 39.336 1.00 23.08 27 ASN B O 1
ATOM 2071 N N . ALA B 1 47 ? 78.652 -7.223 40.855 1.00 24.30 28 ALA B N 1
ATOM 2072 C CA . ALA B 1 47 ? 78.698 -5.986 41.615 1.00 23.79 28 ALA B CA 1
ATOM 2073 C C . ALA B 1 47 ? 79.704 -5.076 40.867 1.00 26.56 28 ALA B C 1
ATOM 2074 O O . ALA B 1 47 ? 80.495 -5.602 40.026 1.00 26.09 28 ALA B O 1
ATOM 2076 N N . PHE B 1 48 ? 79.608 -3.768 41.152 1.00 24.95 29 PHE B N 1
ATOM 2077 C CA . PHE B 1 48 ? 80.342 -2.713 40.458 1.00 25.70 29 PHE B CA 1
ATOM 2078 C C . PHE B 1 48 ? 81.780 -2.676 40.924 1.00 26.73 29 PHE B C 1
ATOM 2079 O O . PHE B 1 48 ? 82.242 -1.681 41.563 1.00 28.24 29 PHE B O 1
ATOM 2087 N N . SER B 1 49 ? 82.464 -3.760 40.634 1.00 25.31 30 SER B N 1
ATOM 2088 C CA . SER B 1 49 ? 83.952 -3.818 40.839 1.00 25.84 30 SER B CA 1
ATOM 2089 C C . SER B 1 49 ? 84.602 -2.733 39.924 1.00 29.26 30 SER B C 1
ATOM 2090 O O . SER B 1 49 ? 83.981 -2.193 38.985 1.00 26.44 30 SER B O 1
ATOM 2093 N N . GLN B 1 50 ? 85.866 -2.374 40.171 1.00 26.75 31 GLN B N 1
ATOM 2094 C CA . GLN B 1 50 ? 86.541 -1.409 39.270 1.00 30.25 31 GLN B CA 1
ATOM 2095 C C . GLN B 1 50 ? 86.573 -1.958 37.840 1.00 28.71 31 GLN B C 1
ATOM 2096 O O . GLN B 1 50 ? 86.361 -1.201 36.872 1.00 28.90 31 GLN B O 1
ATOM 2102 N N . GLU B 1 51 ? 86.707 -3.287 37.697 1.00 29.76 32 GLU B N 1
ATOM 2103 C CA . GLU B 1 51 ? 86.826 -3.879 36.339 1.00 29.99 32 GLU B CA 1
ATOM 2104 C C . GLU B 1 51 ? 85.458 -3.740 35.602 1.00 28.95 32 GLU B C 1
ATOM 2105 O O . GLU B 1 51 ? 85.397 -3.360 34.396 1.00 27.70 32 GLU B O 1
ATOM 2111 N N . LEU B 1 52 ? 84.395 -4.071 36.325 1.00 29.60 33 LEU B N 1
ATOM 2112 C CA . LEU B 1 52 ? 83.040 -4.018 35.719 1.00 27.15 33 LEU B CA 1
ATOM 2113 C C . LEU B 1 52 ? 82.730 -2.596 35.396 1.00 28.43 33 LEU B C 1
ATOM 2114 O O . LEU B 1 52 ? 82.157 -2.297 34.346 1.00 27.04 33 LEU B O 1
ATOM 2119 N N . THR B 1 53 ? 83.073 -1.697 36.294 1.00 29.85 34 THR B N 1
ATOM 2120 C CA . THR B 1 53 ? 82.814 -0.272 36.084 1.00 29.06 34 THR B CA 1
ATOM 2121 C C . THR B 1 53 ? 83.539 0.221 34.802 1.00 30.67 34 THR B C 1
ATOM 2122 O O . THR B 1 53 ? 82.907 0.820 33.888 1.00 27.83 34 THR B O 1
ATOM 2126 N N . ASP B 1 54 ? 84.853 -0.021 34.703 1.00 28.46 35 ASP B N 1
ATOM 2127 C CA . ASP B 1 54 ? 85.603 0.385 33.505 1.00 31.13 35 ASP B CA 1
ATOM 2128 C C . ASP B 1 54 ? 85.069 -0.299 32.218 1.00 29.94 35 ASP B C 1
ATOM 2129 O O . ASP B 1 54 ? 84.952 0.358 31.175 1.00 28.63 35 ASP B O 1
ATOM 2134 N N . ASP B 1 55 ? 84.813 -1.611 32.267 1.00 29.66 36 ASP B N 1
ATOM 2135 C CA . ASP B 1 55 ? 84.378 -2.358 31.076 1.00 29.90 36 ASP B CA 1
ATOM 2136 C C . ASP B 1 55 ? 82.957 -1.924 30.634 1.00 28.72 36 ASP B C 1
ATOM 2137 O O . ASP B 1 55 ? 82.706 -1.850 29.429 1.00 28.24 36 ASP B O 1
ATOM 2142 N N . LEU B 1 56 ? 82.058 -1.608 31.578 1.00 27.64 37 LEU B N 1
ATOM 2143 C CA . LEU B 1 56 ? 80.765 -1.067 31.151 1.00 25.02 37 LEU B CA 1
ATOM 2144 C C . LEU B 1 56 ? 80.864 0.269 30.434 1.00 25.80 37 LEU B C 1
ATOM 2145 O O . LEU B 1 56 ? 80.137 0.516 29.457 1.00 26.05 37 LEU B O 1
ATOM 2150 N N . ILE B 1 57 ? 81.656 1.181 30.998 1.00 25.22 38 ILE B N 1
ATOM 2151 C CA . ILE B 1 57 ? 81.786 2.505 30.389 1.00 24.55 38 ILE B CA 1
ATOM 2152 C C . ILE B 1 57 ? 82.400 2.346 29.038 1.00 26.83 38 ILE B C 1
ATOM 2153 O O . ILE B 1 57 ? 81.960 2.984 28.108 1.00 26.80 38 ILE B O 1
ATOM 2158 N N . GLN B 1 58 ? 83.396 1.438 28.906 1.00 26.46 39 GLN B N 1
ATOM 2159 C CA . GLN B 1 58 ? 84.058 1.202 27.585 1.00 28.41 39 GLN B CA 1
ATOM 2160 C C . GLN B 1 58 ? 83.014 0.595 26.585 1.00 28.18 39 GLN B C 1
ATOM 2161 O O . GLN B 1 58 ? 82.994 0.931 25.378 1.00 27.98 39 GLN B O 1
ATOM 2167 N N . ALA B 1 59 ? 82.156 -0.311 27.066 1.00 24.76 40 ALA B N 1
ATOM 2168 C CA . ALA B 1 59 ? 81.160 -0.903 26.120 1.00 26.33 40 ALA B CA 1
ATOM 2169 C C . ALA B 1 59 ? 80.209 0.140 25.585 1.00 23.83 40 ALA B C 1
ATOM 2170 O O . ALA B 1 59 ? 79.885 0.157 24.368 1.00 24.66 40 ALA B O 1
ATOM 2172 N N . PHE B 1 60 ? 79.638 0.956 26.467 1.00 23.72 41 PHE B N 1
ATOM 2173 C CA . PHE B 1 60 ? 78.751 2.061 26.011 1.00 24.73 41 PHE B CA 1
ATOM 2174 C C . PHE B 1 60 ? 79.384 3.142 25.135 1.00 25.74 41 PHE B C 1
ATOM 2175 O O . PHE B 1 60 ? 78.769 3.694 24.223 1.00 24.48 41 PHE B O 1
ATOM 2183 N N . GLU B 1 61 ? 80.654 3.392 25.400 1.00 26.68 42 GLU B N 1
ATOM 2184 C CA . GLU B 1 61 ? 81.424 4.312 24.516 1.00 26.54 42 GLU B CA 1
ATOM 2185 C C . GLU B 1 61 ? 81.628 3.698 23.184 1.00 25.54 42 GLU B C 1
ATOM 2186 O O . GLU B 1 61 ? 81.490 4.371 22.168 1.00 28.30 42 GLU B O 1
ATOM 2192 N N . TYR B 1 62 ? 81.981 2.392 23.142 1.00 25.29 43 TYR B N 1
ATOM 2193 C CA . TYR B 1 62 ? 82.026 1.712 21.873 1.00 25.46 43 TYR B CA 1
ATOM 2194 C C . TYR B 1 62 ? 80.730 1.859 21.051 1.00 26.79 43 TYR B C 1
ATOM 2195 O O . TYR B 1 62 ? 80.727 2.108 19.812 1.00 25.20 43 TYR B O 1
ATOM 2204 N N . ILE B 1 63 ? 79.624 1.642 21.726 1.00 25.63 44 ILE B N 1
ATOM 2205 C CA . ILE B 1 63 ? 78.302 1.774 21.054 1.00 24.59 44 ILE B CA 1
ATOM 2206 C C . ILE B 1 63 ? 78.092 3.228 20.558 1.00 24.54 44 ILE B C 1
ATOM 2207 O O . ILE B 1 63 ? 77.652 3.451 19.431 1.00 27.83 44 ILE B O 1
ATOM 2212 N N . ARG B 1 64 ? 78.495 4.191 21.380 1.00 26.63 45 ARG B N 1
ATOM 2213 C CA . ARG B 1 64 ? 78.445 5.596 20.995 1.00 27.03 45 ARG B CA 1
ATOM 2214 C C . ARG B 1 64 ? 79.356 5.920 19.805 1.00 25.60 45 ARG B C 1
ATOM 2215 O O . ARG B 1 64 ? 79.053 6.819 19.020 1.00 27.68 45 ARG B O 1
ATOM 2223 N N . GLN B 1 65 ? 80.468 5.199 19.671 1.00 28.07 46 GLN B N 1
ATOM 2224 C CA . GLN B 1 65 ? 81.439 5.482 18.572 1.00 30.25 46 GLN B CA 1
ATOM 2225 C C . GLN B 1 65 ? 81.072 4.772 17.296 1.00 31.38 46 GLN B C 1
ATOM 2226 O O . GLN B 1 65 ? 81.706 5.017 16.246 1.00 32.08 46 GLN B O 1
ATOM 2232 N N . ASN B 1 66 ? 80.084 3.872 17.338 1.00 28.76 47 ASN B N 1
ATOM 2233 C CA . ASN B 1 66 ? 79.774 2.976 16.222 1.00 31.49 47 ASN B CA 1
ATOM 2234 C C . ASN B 1 66 ? 78.302 3.064 15.964 1.00 30.99 47 ASN B C 1
ATOM 2235 O O . ASN B 1 66 ? 77.562 2.166 16.351 1.00 28.40 47 ASN B O 1
ATOM 2240 N N . PRO B 1 67 ? 77.869 4.164 15.294 1.00 30.25 48 PRO B N 1
ATOM 2241 C CA . PRO B 1 67 ? 76.426 4.484 15.242 1.00 29.51 48 PRO B CA 1
ATOM 2242 C C . PRO B 1 67 ? 75.683 3.709 14.174 1.00 28.47 48 PRO B C 1
ATOM 2243 O O . PRO B 1 67 ? 75.054 4.317 13.339 1.00 30.73 48 PRO B O 1
ATOM 2247 N N . LYS B 1 68 ? 75.708 2.373 14.222 1.00 26.78 49 LYS B N 1
ATOM 2248 C CA . LYS B 1 68 ? 75.021 1.527 13.256 1.00 25.60 49 LYS B CA 1
ATOM 2249 C C . LYS B 1 68 ? 73.996 0.663 13.923 1.00 22.55 49 LYS B C 1
ATOM 2250 O O . LYS B 1 68 ? 73.243 0.053 13.223 1.00 25.04 49 LYS B O 1
ATOM 2256 N N . TYR B 1 69 ? 73.999 0.616 15.282 1.00 23.33 50 TYR B N 1
ATOM 2257 C CA . TYR B 1 69 ? 73.141 -0.293 15.999 1.00 21.16 50 TYR B CA 1
ATOM 2258 C C . TYR B 1 69 ? 71.781 0.375 16.183 1.00 20.72 50 TYR B C 1
ATOM 2259 O O . TYR B 1 69 ? 71.666 1.584 16.249 1.00 20.69 50 TYR B O 1
ATOM 2268 N N . LYS B 1 70 ? 70.749 -0.455 16.223 1.00 20.25 51 LYS B N 1
ATOM 2269 C CA . LYS B 1 70 ? 69.376 0.004 16.486 1.00 19.31 51 LYS B CA 1
ATOM 2270 C C . LYS B 1 70 ? 68.869 -0.319 17.911 1.00 20.88 51 LYS B C 1
ATOM 2271 O O . LYS B 1 70 ? 67.897 0.337 18.417 1.00 19.71 51 LYS B O 1
ATOM 2277 N N . ALA B 1 71 ? 69.469 -1.345 18.526 1.00 18.61 52 ALA B N 1
ATOM 2278 C CA . ALA B 1 71 ? 69.017 -1.725 19.876 1.00 17.49 52 ALA B CA 1
ATOM 2279 C C . ALA B 1 71 ? 70.186 -2.315 20.602 1.00 18.48 52 ALA B C 1
ATOM 2280 O O . ALA B 1 71 ? 70.990 -3.050 20.018 1.00 19.87 52 ALA B O 1
ATOM 2282 N N . VAL B 1 72 ? 70.195 -2.086 21.905 1.00 18.11 53 VAL B N 1
ATOM 2283 C CA . VAL B 1 72 ? 71.179 -2.668 22.764 1.00 18.41 53 VAL B CA 1
ATOM 2284 C C . VAL B 1 72 ? 70.493 -3.583 23.784 1.00 18.27 53 VAL B C 1
ATOM 2285 O O . VAL B 1 72 ? 69.438 -3.202 24.331 1.00 19.59 53 VAL B O 1
ATOM 2289 N N . ILE B 1 73 ? 71.049 -4.781 24.010 1.00 18.10 54 ILE B N 1
ATOM 2290 C CA . ILE B 1 73 ? 70.556 -5.654 25.093 1.00 18.80 54 ILE B CA 1
ATOM 2291 C C . ILE B 1 73 ? 71.645 -5.677 26.185 1.00 19.07 54 ILE B C 1
ATOM 2292 O O . ILE B 1 73 ? 72.741 -6.108 25.916 1.00 23.01 54 ILE B O 1
ATOM 2297 N N . LEU B 1 74 ? 71.273 -5.220 27.368 1.00 18.50 55 LEU B N 1
ATOM 2298 C CA . LEU B 1 74 ? 72.143 -5.185 28.568 1.00 19.25 55 LEU B CA 1
ATOM 2299 C C . LEU B 1 74 ? 71.688 -6.364 29.452 1.00 21.91 55 LEU B C 1
ATOM 2300 O O . LEU B 1 74 ? 70.497 -6.471 29.801 1.00 18.31 55 LEU B O 1
ATOM 2305 N N . THR B 1 75 ? 72.609 -7.289 29.757 1.00 18.92 56 THR B N 1
ATOM 2306 C CA . THR B 1 75 ? 72.156 -8.487 30.522 1.00 21.99 56 THR B CA 1
ATOM 2307 C C . THR B 1 75 ? 73.280 -8.997 31.367 1.00 21.53 56 THR B C 1
ATOM 2308 O O . THR B 1 75 ? 74.449 -8.524 31.198 1.00 20.84 56 THR B O 1
ATOM 2312 N N . GLY B 1 76 ? 72.999 -9.990 32.217 1.00 20.47 57 GLY B N 1
ATOM 2313 C CA . GLY B 1 76 ? 74.012 -10.518 33.163 1.00 20.91 57 GLY B CA 1
ATOM 2314 C C . GLY B 1 76 ? 74.455 -11.922 32.763 1.00 22.30 57 GLY B C 1
ATOM 2315 O O . GLY B 1 76 ? 74.406 -12.287 31.579 1.00 24.53 57 GLY B O 1
ATOM 2316 N N . TYR B 1 77 ? 74.882 -12.731 33.740 1.00 20.93 58 TYR B N 1
ATOM 2317 C CA . TYR B 1 77 ? 75.209 -14.105 33.490 1.00 21.90 58 TYR B CA 1
ATOM 2318 C C . TYR B 1 77 ? 74.476 -14.939 34.543 1.00 22.08 58 TYR B C 1
ATOM 2319 O O . TYR B 1 77 ? 74.281 -14.461 35.686 1.00 22.34 58 TYR B O 1
ATOM 2328 N N . ASP B 1 78 ? 74.126 -16.171 34.144 1.00 24.23 59 ASP B N 1
ATOM 2329 C CA . ASP B 1 78 ? 73.519 -17.163 35.080 1.00 27.02 59 ASP B CA 1
ATOM 2330 C C . ASP B 1 78 ? 72.420 -16.491 35.886 1.00 22.61 59 ASP B C 1
ATOM 2331 O O . ASP B 1 78 ? 71.482 -15.930 35.308 1.00 25.50 59 ASP B O 1
ATOM 2336 N N . ASN B 1 79 ? 72.532 -16.512 37.210 1.00 23.90 60 ASN B N 1
ATOM 2337 C CA . ASN B 1 79 ? 71.523 -15.928 38.080 1.00 23.30 60 ASN B CA 1
ATOM 2338 C C . ASN B 1 79 ? 71.677 -14.449 38.528 1.00 22.40 60 ASN B C 1
ATOM 2339 O O . ASN B 1 79 ? 70.976 -14.000 39.434 1.00 22.50 60 ASN B O 1
ATOM 2344 N N . TYR B 1 80 ? 72.587 -13.654 37.941 1.00 21.86 61 TYR B N 1
ATOM 2345 C CA . TYR B 1 80 ? 72.849 -12.281 38.389 1.00 21.87 61 TYR B CA 1
ATOM 2346 C C . TYR B 1 80 ? 72.697 -11.329 37.194 1.00 20.49 61 TYR B C 1
ATOM 2347 O O . TYR B 1 80 ? 73.368 -11.492 36.172 1.00 21.94 61 TYR B O 1
ATOM 2356 N N . PHE B 1 81 ? 71.871 -10.353 37.353 1.00 20.24 62 PHE B N 1
ATOM 2357 C CA . PHE B 1 81 ? 71.905 -9.252 36.395 1.00 18.82 62 PHE B CA 1
ATOM 2358 C C . PHE B 1 81 ? 73.056 -8.279 36.868 1.00 19.54 62 PHE B C 1
ATOM 2359 O O . PHE B 1 81 ? 74.063 -8.088 36.206 1.00 21.89 62 PHE B O 1
ATOM 2367 N N . ALA B 1 82 ? 72.888 -7.687 38.049 1.00 21.47 63 ALA B N 1
ATOM 2368 C CA . ALA B 1 82 ? 73.852 -6.684 38.530 1.00 19.70 63 ALA B CA 1
ATOM 2369 C C . ALA B 1 82 ? 73.573 -6.526 40.017 1.00 20.55 63 ALA B C 1
ATOM 2370 O O . ALA B 1 82 ? 72.426 -6.411 40.444 1.00 23.06 63 ALA B O 1
ATOM 2372 N N . SER B 1 83 ? 74.634 -6.462 40.824 1.00 21.72 64 SER B N 1
ATOM 2373 C CA . SER B 1 83 ? 74.454 -6.591 42.284 1.00 19.80 64 SER B CA 1
ATOM 2374 C C . SER B 1 83 ? 74.786 -5.274 42.986 1.00 22.20 64 SER B C 1
ATOM 2375 O O . SER B 1 83 ? 74.797 -5.229 44.208 1.00 23.12 64 SER B O 1
ATOM 2378 N N . GLY B 1 84 ? 75.155 -4.228 42.248 1.00 24.07 65 GLY B N 1
ATOM 2379 C CA . GLY B 1 84 ? 75.219 -2.878 42.800 1.00 25.21 65 GLY B CA 1
ATOM 2380 C C . GLY B 1 84 ? 76.609 -2.610 43.403 1.00 24.80 65 GLY B C 1
ATOM 2381 O O . GLY B 1 84 ? 77.579 -3.314 43.063 1.00 25.54 65 GLY B O 1
ATOM 2382 N N . GLY B 1 85 ? 76.684 -1.698 44.370 1.00 24.88 66 GLY B N 1
ATOM 2383 C CA . GLY B 1 85 ? 78.036 -1.283 44.899 1.00 26.75 66 GLY B CA 1
ATOM 2384 C C . GLY B 1 85 ? 78.715 -2.494 45.560 1.00 26.22 66 GLY B C 1
ATOM 2385 O O . GLY B 1 85 ? 78.064 -3.292 46.207 1.00 25.02 66 GLY B O 1
ATOM 2386 N N . THR B 1 86 ? 80.042 -2.651 45.454 1.00 26.87 67 THR B N 1
ATOM 2387 C CA . THR B 1 86 ? 80.711 -3.640 46.282 1.00 25.66 67 THR B CA 1
ATOM 2388 C C . THR B 1 86 ? 80.732 -3.147 47.758 1.00 25.87 67 THR B C 1
ATOM 2389 O O . THR B 1 86 ? 80.485 -1.928 48.010 1.00 28.13 67 THR B O 1
ATOM 2393 N N . GLN B 1 87 ? 81.100 -4.055 48.679 1.00 24.53 68 GLN B N 1
ATOM 2394 C CA . GLN B 1 87 ? 81.134 -3.701 50.095 1.00 25.72 68 GLN B CA 1
ATOM 2395 C C . GLN B 1 87 ? 82.217 -2.601 50.249 1.00 28.59 68 GLN B C 1
ATOM 2396 O O . GLN B 1 87 ? 82.005 -1.575 50.887 1.00 27.49 68 GLN B O 1
ATOM 2402 N N . GLU B 1 88 ? 83.349 -2.808 49.575 1.00 31.66 69 GLU B N 1
ATOM 2403 C CA . GLU B 1 88 ? 84.461 -1.848 49.680 1.00 32.93 69 GLU B CA 1
ATOM 2404 C C . GLU B 1 88 ? 84.061 -0.500 49.061 1.00 29.97 69 GLU B C 1
ATOM 2405 O O . GLU B 1 88 ? 84.312 0.570 49.634 1.00 28.64 69 GLU B O 1
ATOM 2411 N N . GLY B 1 89 ? 83.392 -0.543 47.894 1.00 29.20 70 GLY B N 1
ATOM 2412 C CA . GLY B 1 89 ? 82.837 0.688 47.296 1.00 28.55 70 GLY B CA 1
ATOM 2413 C C . GLY B 1 89 ? 81.948 1.461 48.234 1.00 28.34 70 GLY B C 1
ATOM 2414 O O . GLY B 1 89 ? 82.035 2.709 48.329 1.00 29.71 70 GLY B O 1
ATOM 2415 N N . LEU B 1 90 ? 81.031 0.763 48.882 1.00 25.35 71 LEU 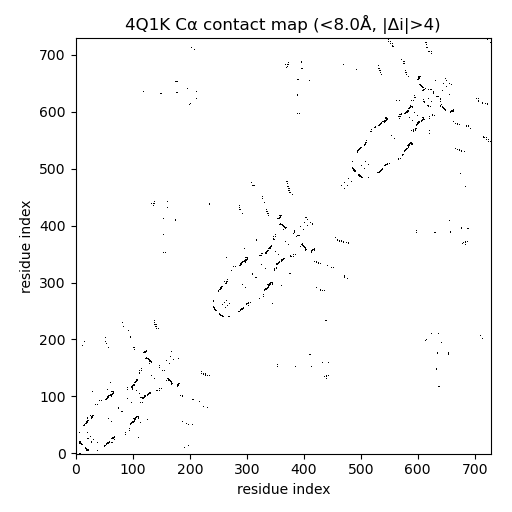B N 1
ATOM 2416 C CA . LEU B 1 90 ? 80.114 1.476 49.794 1.00 24.82 71 LEU B CA 1
ATOM 2417 C C . LEU B 1 90 ? 80.852 2.030 51.013 1.00 26.81 71 LEU B C 1
ATOM 2418 O O . LEU B 1 90 ? 80.546 3.136 51.498 1.00 28.99 71 LEU B O 1
ATOM 2423 N N . LEU B 1 91 ? 81.855 1.292 51.493 1.00 29.19 72 LEU B N 1
ATOM 2424 C CA . LEU B 1 91 ? 82.574 1.720 52.705 1.00 30.88 72 LEU B CA 1
ATOM 2425 C C . LEU B 1 91 ? 83.400 2.981 52.379 1.00 29.77 72 LEU B C 1
ATOM 2426 O O . LEU B 1 91 ? 83.634 3.816 53.248 1.00 33.53 72 LEU B O 1
ATOM 2431 N N . ARG B 1 92 ? 83.832 3.061 51.124 1.00 29.52 73 ARG B N 1
ATOM 2432 C CA . ARG B 1 92 ? 84.609 4.183 50.628 1.00 32.46 73 ARG B CA 1
ATOM 2433 C C . ARG B 1 92 ? 83.764 5.444 50.654 1.00 32.64 73 ARG B C 1
ATOM 2434 O O . ARG B 1 92 ? 84.234 6.501 51.075 1.00 29.99 73 ARG B O 1
ATOM 2442 N N . ILE B 1 93 ? 82.514 5.340 50.210 1.00 27.69 74 ILE B N 1
ATOM 2443 C CA . ILE B 1 93 ? 81.639 6.510 50.273 1.00 26.69 74 ILE B CA 1
ATOM 2444 C C . ILE B 1 93 ? 81.336 6.840 51.762 1.00 29.51 74 ILE B C 1
ATOM 2445 O O . ILE B 1 93 ? 81.244 8.017 52.141 1.00 32.27 74 ILE B O 1
ATOM 2450 N N . GLN B 1 94 ? 81.175 5.816 52.613 1.00 28.75 75 GLN B N 1
ATOM 2451 C CA . GLN B 1 94 ? 80.840 6.092 54.030 1.00 29.24 75 GLN B CA 1
ATOM 2452 C C . GLN B 1 94 ? 82.001 6.909 54.632 1.00 31.85 75 GLN B C 1
ATOM 2453 O O . GLN B 1 94 ? 81.766 7.894 55.353 1.00 30.74 75 GLN B O 1
ATOM 2459 N N . GLN B 1 95 ? 83.229 6.525 54.265 1.00 31.41 76 GLN B N 1
ATOM 2460 C CA . GLN B 1 95 ? 84.438 7.201 54.762 1.00 33.83 76 GLN B CA 1
ATOM 2461 C C . GLN B 1 95 ? 84.620 8.627 54.200 1.00 37.94 76 GLN B C 1
ATOM 2462 O O . GLN B 1 95 ? 85.486 9.363 54.670 1.00 35.39 76 GLN B O 1
ATOM 2468 N N . GLY B 1 96 ? 83.810 9.031 53.221 1.00 32.47 77 GLY B N 1
ATOM 2469 C CA . GLY B 1 96 ? 83.954 10.265 52.531 1.00 31.87 77 GLY B CA 1
ATOM 2470 C C . GLY B 1 96 ? 85.083 10.219 51.506 1.00 38.72 77 GLY B C 1
ATOM 2471 O O . GLY B 1 96 ? 85.497 11.253 50.989 1.00 37.66 77 GLY B O 1
ATOM 2472 N N . LEU B 1 97 ? 85.628 9.052 51.185 1.00 36.28 78 LEU B N 1
ATOM 2473 C CA . LEU B 1 97 ? 86.702 9.056 50.131 1.00 35.35 78 LEU B CA 1
ATOM 2474 C C . LEU B 1 97 ? 86.162 9.254 48.668 1.00 37.77 78 LEU B C 1
ATOM 2475 O O . LEU B 1 97 ? 86.842 9.779 47.762 1.00 34.52 78 LEU B O 1
ATOM 2480 N N . THR B 1 98 ? 84.919 8.858 48.431 1.00 33.82 79 THR B N 1
ATOM 2481 C CA . THR B 1 98 ? 84.369 8.843 47.092 1.00 35.35 79 THR B CA 1
ATOM 2482 C C . THR B 1 98 ? 82.887 9.192 47.250 1.00 35.59 79 THR B C 1
ATOM 2483 O O . THR B 1 98 ? 82.354 9.206 48.380 1.00 34.36 79 THR B O 1
ATOM 2487 N N . LYS B 1 99 ? 82.262 9.552 46.135 1.00 34.69 80 LYS B N 1
ATOM 2488 C CA . LYS B 1 99 ? 80.826 9.827 46.064 1.00 34.99 80 LYS B CA 1
ATOM 2489 C C . LYS B 1 99 ? 80.247 8.963 44.923 1.00 32.68 80 LYS B C 1
ATOM 2490 O O . LYS B 1 99 ? 81.007 8.519 44.024 1.00 32.25 80 LYS B O 1
ATOM 2496 N N . PHE B 1 100 ? 78.929 8.704 44.947 1.00 28.29 81 PHE B N 1
ATOM 2497 C CA . PHE B 1 100 ? 78.351 7.761 43.945 1.00 29.20 81 PHE B CA 1
ATOM 2498 C C . PHE B 1 100 ? 78.450 8.297 42.532 1.00 29.69 81 PHE B C 1
ATOM 2499 O O . PHE B 1 100 ? 78.452 7.539 41.576 1.00 29.80 81 PHE B O 1
ATOM 2507 N N . THR B 1 101 ? 78.544 9.619 42.395 1.00 34.42 82 THR B N 1
ATOM 2508 C CA . THR B 1 101 ? 78.682 10.240 41.084 1.00 32.56 82 THR B CA 1
ATOM 2509 C C . THR B 1 101 ? 80.122 10.114 40.503 1.00 36.33 82 THR B C 1
ATOM 2510 O O . THR B 1 101 ? 80.292 10.481 39.349 1.00 39.08 82 THR B O 1
ATOM 2514 N N . ASP B 1 102 ? 81.098 9.543 41.231 1.00 34.01 83 ASP B N 1
ATOM 2515 C CA . ASP B 1 102 ? 82.491 9.490 40.771 1.00 39.66 83 ASP B CA 1
ATOM 2516 C C . ASP B 1 102 ? 82.630 8.733 39.457 1.00 44.39 83 ASP B C 1
ATOM 2517 O O . ASP B 1 102 ? 83.347 9.152 38.541 1.00 44.45 83 ASP B O 1
ATOM 2522 N N . ASP B 1 103 ? 81.923 7.622 39.345 1.00 42.51 84 ASP B N 1
ATOM 2523 C CA . ASP B 1 103 ? 81.934 6.872 38.117 1.00 47.53 84 ASP B CA 1
ATOM 2524 C C . ASP B 1 103 ? 80.466 6.824 37.855 1.00 46.88 84 ASP B C 1
ATOM 2525 O O . ASP B 1 103 ? 79.706 6.520 38.753 1.00 52.61 84 ASP B O 1
ATOM 2530 N N . ASN B 1 104 ? 80.027 7.226 36.686 1.00 40.83 85 ASN B N 1
ATOM 2531 C CA . ASN B 1 104 ? 78.599 7.203 36.506 1.00 41.52 85 ASN B CA 1
ATOM 2532 C C . ASN B 1 104 ? 78.236 5.931 35.718 1.00 38.78 85 ASN B C 1
ATOM 2533 O O . ASN B 1 104 ? 78.595 5.799 34.558 1.00 43.67 85 ASN B O 1
ATOM 2538 N N . LEU B 1 105 ? 77.619 4.966 36.378 1.00 35.23 86 LEU B N 1
ATOM 2539 C CA . LEU B 1 105 ? 77.151 3.802 35.694 1.00 32.88 86 LEU B CA 1
ATOM 2540 C C . LEU B 1 105 ? 75.623 3.904 35.667 1.00 32.98 86 LEU B C 1
ATOM 2541 O O . LEU B 1 105 ? 74.990 3.275 34.852 1.00 30.44 86 LEU B O 1
ATOM 2546 N N . TYR B 1 106 ? 75.026 4.698 36.558 1.00 31.64 87 TYR B N 1
ATOM 2547 C CA . TYR B 1 106 ? 73.545 4.659 36.676 1.00 31.19 87 TYR B CA 1
ATOM 2548 C C . TYR B 1 106 ? 72.853 5.102 35.403 1.00 28.52 87 TYR B C 1
ATOM 2549 O O . TYR B 1 106 ? 71.797 4.578 35.073 1.00 32.27 87 TYR B O 1
ATOM 2558 N N . SER B 1 107 ? 73.454 6.038 34.677 1.00 27.10 88 SER B N 1
ATOM 2559 C CA . SER B 1 107 ? 72.722 6.643 33.557 1.00 25.79 88 SER B CA 1
ATOM 2560 C C . SER B 1 107 ? 73.228 6.138 32.199 1.00 24.31 88 SER B C 1
ATOM 2561 O O . SER B 1 107 ? 72.898 6.684 31.179 1.00 24.75 88 SER B O 1
ATOM 2564 N N . LEU B 1 108 ? 74.052 5.090 32.193 1.00 22.04 89 LEU B N 1
ATOM 2565 C CA . LEU B 1 108 ? 74.501 4.547 30.916 1.00 22.53 89 LEU B CA 1
ATOM 2566 C C . LEU B 1 108 ? 73.386 4.336 29.904 1.00 22.36 89 LEU B C 1
ATOM 2567 O O . LEU B 1 108 ? 73.586 4.683 28.719 1.00 21.06 89 LEU B O 1
ATOM 2572 N N . ALA B 1 109 ? 72.249 3.694 30.290 1.00 20.14 90 ALA B N 1
ATOM 2573 C CA . ALA B 1 109 ? 71.332 3.326 29.262 1.00 20.22 90 ALA B CA 1
ATOM 2574 C C . ALA B 1 109 ? 70.491 4.545 28.822 1.00 20.14 90 ALA B C 1
ATOM 2575 O O . ALA B 1 109 ? 70.051 4.628 27.699 1.00 22.32 90 ALA B O 1
ATOM 2577 N N . LEU B 1 110 ? 70.239 5.475 29.731 1.00 19.80 91 LEU B N 1
ATOM 2578 C CA . LEU B 1 110 ? 69.574 6.739 29.432 1.00 19.58 91 LEU B CA 1
ATOM 2579 C C . LEU B 1 110 ? 70.430 7.592 28.484 1.00 22.58 91 LEU B C 1
ATOM 2580 O O . LEU B 1 110 ? 69.879 8.253 27.608 1.00 24.38 91 LEU B O 1
ATOM 2585 N N . ASP B 1 111 ? 71.754 7.569 28.665 1.00 22.63 92 ASP B N 1
ATOM 2586 C CA . ASP B 1 111 ? 72.672 8.440 27.835 1.00 24.24 92 ASP B CA 1
ATOM 2587 C C . ASP B 1 111 ? 72.858 7.827 26.468 1.00 23.82 92 ASP B C 1
ATOM 2588 O O . ASP B 1 111 ? 73.227 8.509 25.521 1.00 26.97 92 ASP B O 1
ATOM 2593 N N . CYS B 1 112 ? 72.652 6.517 26.332 1.00 23.35 93 CYS B N 1
ATOM 2594 C CA . CYS B 1 112 ? 72.716 5.836 25.037 1.00 22.00 93 CYS B CA 1
ATOM 2595 C C . CYS B 1 112 ? 71.734 6.423 24.044 1.00 21.56 93 CYS B C 1
ATOM 2596 O O . CYS B 1 112 ? 70.507 6.585 24.348 1.00 21.84 93 CYS B O 1
ATOM 2599 N N . GLU B 1 113 ? 72.161 6.697 22.808 1.00 20.10 94 GLU B N 1
ATOM 2600 C CA . GLU B 1 113 ? 71.223 7.327 21.872 1.00 22.89 94 GLU B CA 1
ATOM 2601 C C . GLU B 1 113 ? 70.171 6.366 21.284 1.00 20.19 94 GLU B C 1
ATOM 2602 O O . GLU B 1 113 ? 69.149 6.836 20.816 1.00 20.79 94 GLU B O 1
ATOM 2608 N N . ILE B 1 114 ? 70.437 5.066 21.351 1.00 20.08 95 ILE B N 1
ATOM 2609 C CA . ILE B 1 114 ? 69.479 4.063 20.833 1.00 20.62 95 ILE B CA 1
ATOM 2610 C C . ILE B 1 114 ? 68.745 3.358 21.998 1.00 19.07 95 ILE B C 1
ATOM 2611 O O . ILE B 1 114 ? 69.165 3.409 23.154 1.00 18.38 95 ILE B O 1
ATOM 2616 N N . PRO B 1 115 ? 67.639 2.672 21.699 1.00 18.30 96 PRO B N 1
ATOM 2617 C CA . PRO B 1 115 ? 66.890 1.986 22.752 1.00 19.90 96 PRO B CA 1
ATOM 2618 C C . PRO B 1 115 ? 67.738 0.890 23.392 1.00 18.84 96 PRO B C 1
ATOM 2619 O O . PRO B 1 115 ? 68.496 0.161 22.696 1.00 21.58 96 PRO B O 1
ATOM 2623 N N . VAL B 1 116 ? 67.664 0.832 24.716 1.00 17.57 97 VAL B N 1
ATOM 2624 C CA . VAL B 1 116 ? 68.392 -0.222 25.446 1.00 17.00 97 VAL B CA 1
ATOM 2625 C C . VAL B 1 116 ? 67.293 -1.107 26.145 1.00 18.63 97 VAL B C 1
ATOM 2626 O O . VAL B 1 116 ? 66.340 -0.563 26.743 1.00 17.26 97 VAL B O 1
ATOM 2630 N N . ILE B 1 117 ? 67.467 -2.422 26.042 1.00 18.03 98 ILE B N 1
ATOM 2631 C CA . ILE B 1 117 ? 66.613 -3.395 26.759 1.00 17.02 98 ILE B CA 1
ATOM 2632 C C . ILE B 1 117 ? 67.462 -3.946 27.905 1.00 19.13 98 ILE B C 1
ATOM 2633 O O . ILE B 1 117 ? 68.493 -4.590 27.664 1.00 18.41 98 ILE B O 1
ATOM 2638 N N . ALA B 1 118 ? 67.021 -3.717 29.124 1.00 18.18 99 ALA B N 1
ATOM 2639 C CA . ALA B 1 118 ? 67.675 -4.338 30.310 1.00 17.44 99 ALA B CA 1
ATOM 2640 C C . ALA B 1 118 ? 67.014 -5.718 30.516 1.00 18.12 99 ALA B C 1
ATOM 2641 O O . ALA B 1 118 ? 65.834 -5.822 30.987 1.00 19.60 99 ALA B O 1
ATOM 2643 N N . ALA B 1 119 ? 67.708 -6.746 30.047 1.00 18.53 100 ALA B N 1
ATOM 2644 C CA . ALA B 1 119 ? 67.200 -8.142 30.169 1.00 18.69 100 ALA B CA 1
ATOM 2645 C C . ALA B 1 119 ? 67.737 -8.642 31.550 1.00 16.89 100 ALA B C 1
ATOM 2646 O O . ALA B 1 119 ? 68.856 -9.219 31.632 1.00 16.35 100 ALA B O 1
ATOM 2648 N N . MET B 1 120 ? 66.957 -8.438 32.585 1.00 18.06 101 MET B N 1
ATOM 2649 C CA . MET B 1 120 ? 67.408 -8.712 33.984 1.00 18.31 101 MET B CA 1
ATOM 2650 C C . MET B 1 120 ? 67.003 -10.139 34.264 1.00 21.15 101 MET B C 1
ATOM 2651 O O . MET B 1 120 ? 65.958 -10.419 34.955 1.00 19.30 101 MET B O 1
ATOM 2656 N N . GLN B 1 121 ? 67.794 -11.072 33.711 1.00 18.91 102 GLN B N 1
ATOM 2657 C CA . GLN B 1 121 ? 67.475 -12.518 33.822 1.00 21.77 102 GLN B CA 1
ATOM 2658 C C . GLN B 1 121 ? 67.806 -13.029 35.258 1.00 22.45 102 GLN B C 1
ATOM 2659 O O . GLN B 1 121 ? 67.334 -14.108 35.666 1.00 21.82 102 GLN B O 1
ATOM 2665 N N . GLY B 1 122 ? 68.664 -12.294 35.938 1.00 22.02 103 GLY B N 1
ATOM 2666 C CA . GLY B 1 122 ? 69.084 -12.615 37.324 1.00 20.25 103 GLY B CA 1
ATOM 2667 C C . GLY B 1 122 ? 68.828 -11.490 38.296 1.00 20.00 103 GLY B C 1
ATOM 2668 O O . GLY B 1 122 ? 68.112 -10.512 37.986 1.00 20.43 103 GLY B O 1
ATOM 2669 N N . HIS B 1 123 ? 69.373 -11.637 39.497 1.00 20.83 104 HIS B N 1
ATOM 2670 C CA . HIS B 1 123 ? 69.066 -10.655 40.549 1.00 20.06 104 HIS B CA 1
ATOM 2671 C C . HIS B 1 123 ? 69.565 -9.241 40.227 1.00 20.94 104 HIS B C 1
ATOM 2672 O O . HIS B 1 123 ? 70.622 -9.082 39.574 1.00 19.84 104 HIS B O 1
ATOM 2679 N N . GLY B 1 124 ? 68.809 -8.251 40.694 1.00 19.67 105 GLY B N 1
ATOM 2680 C CA . GLY B 1 124 ? 69.138 -6.884 40.433 1.00 19.40 105 GLY B CA 1
ATOM 2681 C C . GLY B 1 124 ? 69.074 -6.211 41.813 1.00 20.76 105 GLY B C 1
ATOM 2682 O O . GLY B 1 124 ? 67.981 -6.077 42.426 1.00 21.00 105 GLY B O 1
ATOM 2683 N N . ILE B 1 125 ? 70.234 -5.797 42.308 1.00 18.88 106 ILE B N 1
ATOM 2684 C CA . ILE B 1 125 ? 70.372 -5.365 43.698 1.00 19.81 106 ILE B CA 1
ATOM 2685 C C . ILE B 1 125 ? 70.979 -3.924 43.718 1.00 22.21 106 ILE B C 1
ATOM 2686 O O . ILE B 1 125 ? 72.012 -3.674 43.096 1.00 22.04 106 ILE B O 1
ATOM 2691 N N . GLY B 1 126 ? 70.293 -3.015 44.415 1.00 21.07 107 GLY B N 1
ATOM 2692 C CA . GLY B 1 126 ? 70.739 -1.691 44.692 1.00 21.66 107 GLY B CA 1
ATOM 2693 C C . GLY B 1 126 ? 71.026 -0.953 43.426 1.00 21.06 107 GLY B C 1
ATOM 2694 O O . GLY B 1 126 ? 70.195 -0.854 42.549 1.00 21.19 107 GLY B O 1
ATOM 2695 N N . GLY B 1 127 ? 72.288 -0.472 43.316 1.00 20.25 108 GLY B N 1
ATOM 2696 C CA . GLY B 1 127 ? 72.719 0.247 42.084 1.00 21.02 108 GLY B CA 1
ATOM 2697 C C . GLY B 1 127 ? 72.543 -0.559 40.808 1.00 24.45 108 GLY B C 1
ATOM 2698 O O . GLY B 1 127 ? 72.318 0.045 39.731 1.00 22.34 108 GLY B O 1
ATOM 2699 N N . GLY B 1 128 ? 72.702 -1.887 40.929 1.00 21.90 109 GLY B N 1
ATOM 2700 C CA . GLY B 1 128 ? 72.535 -2.833 39.813 1.00 23.02 109 GLY B CA 1
ATOM 2701 C C . GLY B 1 128 ? 71.077 -2.784 39.272 1.00 23.57 109 GLY B C 1
ATOM 2702 O O . GLY B 1 128 ? 70.861 -2.702 38.039 1.00 25.65 109 GLY B O 1
ATOM 2703 N N . PHE B 1 129 ? 70.089 -2.777 40.167 1.00 22.45 110 PHE B N 1
ATOM 2704 C CA . PHE B 1 129 ? 68.657 -2.642 39.796 1.00 20.92 110 PHE B CA 1
ATOM 2705 C C . PHE B 1 129 ? 68.408 -1.289 39.202 1.00 22.68 110 PHE B C 1
ATOM 2706 O O . PHE B 1 129 ? 67.777 -1.161 38.128 1.00 18.92 110 PHE B O 1
ATOM 2714 N N . VAL B 1 130 ? 68.932 -0.236 39.838 1.00 21.19 111 VAL B N 1
ATOM 2715 C CA . VAL B 1 130 ? 68.647 1.102 39.356 1.00 20.49 111 VAL B CA 1
ATOM 2716 C C . VAL B 1 130 ? 69.265 1.333 37.945 1.00 20.01 111 VAL B C 1
ATOM 2717 O O . VAL B 1 130 ? 68.617 1.948 37.056 1.00 19.87 111 VAL B O 1
ATOM 2721 N N . MET B 1 131 ? 70.492 0.829 37.746 1.00 22.65 112 MET B N 1
ATOM 2722 C CA . MET B 1 131 ? 71.100 0.976 36.412 1.00 23.79 112 MET B CA 1
ATOM 2723 C C . MET B 1 131 ? 70.206 0.358 35.334 1.00 23.24 112 MET B C 1
ATOM 2724 O O . MET B 1 131 ? 70.045 0.962 34.223 1.00 26.28 112 MET B O 1
ATOM 2729 N N . GLY B 1 132 ? 69.570 -0.800 35.632 1.00 21.62 113 GLY B N 1
ATOM 2730 C CA . GLY B 1 132 ? 68.693 -1.463 34.684 1.00 22.64 113 GLY B CA 1
ATOM 2731 C C . GLY B 1 132 ? 67.422 -0.665 34.450 1.00 18.80 113 GLY B C 1
ATOM 2732 O O . GLY B 1 132 ? 66.947 -0.612 33.341 1.00 19.04 113 GLY B O 1
ATOM 2733 N N . LEU B 1 133 ? 66.930 0.008 35.478 1.00 18.66 114 LEU B N 1
ATOM 2734 C CA . LEU B 1 133 ? 65.649 0.756 35.359 1.00 17.52 114 LEU B CA 1
ATOM 2735 C C . LEU B 1 133 ? 65.774 1.958 34.451 1.00 17.62 114 LEU B C 1
ATOM 2736 O O . LEU B 1 133 ? 64.743 2.506 33.968 1.00 18.10 114 LEU B O 1
ATOM 2741 N N . PHE B 1 134 ? 67.002 2.477 34.193 1.00 17.22 115 PHE B N 1
ATOM 2742 C CA . PHE B 1 134 ? 67.138 3.551 33.235 1.00 19.26 115 PHE B CA 1
ATOM 2743 C C . PHE B 1 134 ? 67.096 3.125 31.799 1.00 19.21 115 PHE B C 1
ATOM 2744 O O . PHE B 1 134 ? 67.103 3.960 30.899 1.00 25.15 115 PHE B O 1
ATOM 2752 N N . ALA B 1 135 ? 67.041 1.822 31.546 1.00 18.66 116 ALA B N 1
ATOM 2753 C CA . ALA B 1 135 ? 66.858 1.309 30.130 1.00 17.77 116 ALA B CA 1
ATOM 2754 C C . ALA B 1 135 ? 65.413 1.575 29.680 1.00 18.74 116 ALA B C 1
ATOM 2755 O O . ALA B 1 135 ? 64.531 1.892 30.466 1.00 20.48 116 ALA B O 1
ATOM 2757 N N . ASP B 1 136 ? 65.203 1.639 28.340 1.00 19.47 117 ASP B N 1
ATOM 2758 C CA . ASP B 1 136 ? 63.925 2.111 27.796 1.00 18.65 117 ASP B CA 1
ATOM 2759 C C . ASP B 1 136 ? 62.920 0.966 27.938 1.00 18.88 117 ASP B C 1
ATOM 2760 O O . ASP B 1 136 ? 61.739 1.198 28.064 1.00 20.08 117 ASP B O 1
ATOM 2765 N N . ILE B 1 137 ? 63.431 -0.268 27.927 1.00 16.68 118 ILE B N 1
ATOM 2766 C CA . ILE B 1 137 ? 62.558 -1.469 28.096 1.00 17.11 118 ILE B CA 1
ATOM 2767 C C . ILE B 1 137 ? 63.139 -2.340 29.168 1.00 18.10 118 ILE B C 1
ATOM 2768 O O . ILE B 1 137 ? 64.378 -2.636 29.099 1.00 17.31 118 ILE B O 1
ATOM 2773 N N . VAL B 1 138 ? 62.376 -2.668 30.202 1.00 17.01 119 VAL B N 1
ATOM 2774 C CA . VAL B 1 138 ? 63.009 -3.512 31.297 1.00 18.26 119 VAL B CA 1
ATOM 2775 C C . VAL B 1 138 ? 62.319 -4.870 31.323 1.00 19.86 119 VAL B C 1
ATOM 2776 O O . VAL B 1 138 ? 61.117 -4.886 31.309 1.00 17.94 119 VAL B O 1
ATOM 2780 N N . ILE B 1 139 ? 63.020 -5.987 31.436 1.00 17.25 120 ILE B N 1
ATOM 2781 C CA . ILE B 1 139 ? 62.304 -7.294 31.548 1.00 18.05 120 ILE B CA 1
ATOM 2782 C C . ILE B 1 139 ? 62.824 -7.953 32.815 1.00 19.36 120 ILE B C 1
ATOM 2783 O O . ILE B 1 139 ? 64.023 -7.991 32.996 1.00 18.00 120 ILE B O 1
ATOM 2788 N N . LEU B 1 140 ? 61.977 -8.462 33.688 1.00 16.30 121 LEU B N 1
ATOM 2789 C CA . LEU B 1 140 ? 62.438 -9.111 34.880 1.00 18.58 121 LEU B CA 1
ATOM 2790 C C . LEU B 1 140 ? 62.255 -10.638 34.797 1.00 18.47 121 LEU B C 1
ATOM 2791 O O . LEU B 1 140 ? 61.445 -11.106 34.002 1.00 20.01 121 LEU B O 1
ATOM 2796 N N . SER B 1 141 ? 62.994 -11.353 35.661 1.00 20.00 122 SER B N 1
ATOM 2797 C CA . SER B 1 141 ? 62.819 -12.782 35.823 1.00 19.32 122 SER B CA 1
ATOM 2798 C C . SER B 1 141 ? 61.931 -13.063 37.055 1.00 19.22 122 SER B C 1
ATOM 2799 O O . SER B 1 141 ? 62.052 -12.476 38.138 1.00 18.03 122 SER B O 1
ATOM 2802 N N . ARG B 1 142 ? 60.988 -13.987 36.880 1.00 20.42 123 ARG B N 1
ATOM 2803 C CA . ARG B 1 142 ? 60.067 -14.251 37.926 1.00 19.62 123 ARG B CA 1
ATOM 2804 C C . ARG B 1 142 ? 60.725 -14.703 39.247 1.00 21.41 123 ARG B C 1
ATOM 2805 O O . ARG B 1 142 ? 60.227 -14.380 40.363 1.00 21.64 123 ARG B O 1
ATOM 2813 N N . GLU B 1 143 ? 61.803 -15.523 39.117 1.00 20.22 124 GLU B N 1
ATOM 2814 C CA . GLU B 1 143 ? 62.379 -16.184 40.282 1.00 22.37 124 GLU B CA 1
ATOM 2815 C C . GLU B 1 143 ? 63.602 -15.409 40.848 1.00 21.47 124 GLU B C 1
ATOM 2816 O O . GLU B 1 143 ? 64.087 -15.727 41.929 1.00 24.07 124 GLU B O 1
ATOM 2822 N N . SER B 1 144 ? 63.975 -14.307 40.192 1.00 19.76 125 SER B N 1
ATOM 2823 C CA . SER B 1 144 ? 65.083 -13.466 40.703 1.00 19.83 125 SER B CA 1
ATOM 2824 C C . SER B 1 144 ? 64.616 -12.460 41.725 1.00 20.18 125 SER B C 1
ATOM 2825 O O . SER B 1 144 ? 63.384 -12.078 41.731 1.00 21.07 125 SER B O 1
ATOM 2828 N N . VAL B 1 145 ? 65.569 -11.933 42.495 1.00 20.65 126 VAL B N 1
ATOM 2829 C CA . VAL B 1 145 ? 65.307 -10.917 43.537 1.00 19.35 126 VAL B CA 1
ATOM 2830 C C . VAL B 1 145 ? 65.683 -9.519 43.086 1.00 19.60 126 VAL B C 1
ATOM 2831 O O . VAL B 1 145 ? 66.703 -9.344 42.445 1.00 19.86 126 VAL B O 1
ATOM 2835 N N . TYR B 1 146 ? 64.803 -8.543 43.345 1.00 18.61 127 TYR B N 1
ATOM 2836 C CA . TYR B 1 146 ? 65.054 -7.120 42.951 1.00 20.55 127 TYR B CA 1
ATOM 2837 C C . TYR B 1 146 ? 64.920 -6.289 44.202 1.00 20.09 127 TYR B C 1
ATOM 2838 O O . TYR B 1 146 ? 63.975 -6.451 44.949 1.00 20.56 127 TYR B O 1
ATOM 2847 N N . THR B 1 147 ? 65.888 -5.388 44.442 1.00 17.00 128 THR B N 1
ATOM 2848 C CA . THR B 1 147 ? 65.714 -4.576 45.666 1.00 17.92 128 THR B CA 1
ATOM 2849 C C . THR B 1 147 ? 66.448 -3.233 45.448 1.00 20.24 128 THR B C 1
ATOM 2850 O O . THR B 1 147 ? 67.480 -3.196 44.813 1.00 22.23 128 THR B O 1
ATOM 2854 N N . ALA B 1 148 ? 65.887 -2.140 45.961 1.00 19.50 129 ALA B N 1
ATOM 2855 C CA . ALA B 1 148 ? 66.687 -0.877 46.040 1.00 17.93 129 ALA B CA 1
ATOM 2856 C C . ALA B 1 148 ? 67.081 -0.823 47.501 1.00 20.83 129 ALA B C 1
ATOM 2857 O O . ALA B 1 148 ? 66.303 -0.285 48.363 1.00 20.97 129 ALA B O 1
ATOM 2859 N N . ASN B 1 149 ? 68.131 -1.581 47.831 1.00 19.38 130 ASN B N 1
ATOM 2860 C CA . ASN B 1 149 ? 68.408 -1.887 49.270 1.00 21.51 130 ASN B CA 1
ATOM 2861 C C . ASN B 1 149 ? 69.260 -0.862 50.090 1.00 20.53 130 ASN B C 1
ATOM 2862 O O . ASN B 1 149 ? 69.547 -1.159 51.225 1.00 21.45 130 ASN B O 1
ATOM 2867 N N . PHE B 1 150 ? 69.532 0.309 49.525 1.00 22.05 131 PHE B N 1
ATOM 2868 C CA . PHE B 1 150 ? 70.302 1.428 50.100 1.00 22.38 131 PHE B CA 1
ATOM 2869 C C . PHE B 1 150 ? 69.952 1.620 51.565 1.00 23.51 131 PHE B C 1
ATOM 2870 O O . PHE B 1 150 ? 70.828 1.596 52.444 1.00 20.55 131 PHE B O 1
ATOM 2878 N N . MET B 1 151 ? 68.661 1.794 51.842 1.00 21.84 132 MET B N 1
ATOM 2879 C CA . MET B 1 151 ? 68.253 2.137 53.242 1.00 22.89 132 MET B CA 1
ATOM 2880 C C . MET B 1 151 ? 68.479 0.988 54.230 1.00 22.53 132 MET B C 1
ATOM 2881 O O . MET B 1 151 ? 68.538 1.173 55.470 1.00 22.53 132 MET B O 1
ATOM 2886 N N . LYS B 1 152 ? 68.610 -0.242 53.772 1.00 20.86 133 LYS B N 1
ATOM 2887 C CA . LYS B 1 152 ? 68.970 -1.286 54.774 1.00 22.51 133 LYS B CA 1
ATOM 2888 C C . LYS B 1 152 ? 70.346 -0.961 55.406 1.00 24.53 133 LYS B C 1
ATOM 2889 O O . LYS B 1 152 ? 70.647 -1.356 56.563 1.00 24.70 133 LYS B O 1
ATOM 2895 N N . TYR B 1 153 ? 71.146 -0.210 54.703 1.00 25.27 134 TYR B N 1
ATOM 2896 C CA . TYR B 1 153 ? 72.475 0.087 55.243 1.00 24.00 134 TYR B CA 1
ATOM 2897 C C . TYR B 1 153 ? 72.483 1.448 55.969 1.00 25.86 134 TYR B C 1
ATOM 2898 O O . TYR B 1 153 ? 73.563 1.935 56.386 1.00 27.10 134 TYR B O 1
ATOM 2907 N N . GLY B 1 154 ? 71.334 2.112 56.072 1.00 24.87 135 GLY B N 1
ATOM 2908 C CA . GLY B 1 154 ? 71.255 3.321 56.875 1.00 24.70 135 GLY B CA 1
ATOM 2909 C C . GLY B 1 154 ? 71.322 4.575 56.111 1.00 27.04 135 GLY B C 1
ATOM 2910 O O . GLY B 1 154 ? 71.160 5.645 56.687 1.00 25.26 135 GLY B O 1
ATOM 2911 N N . PHE B 1 155 ? 71.539 4.479 54.785 1.00 27.30 136 PHE B N 1
ATOM 2912 C CA . PHE B 1 155 ? 71.741 5.726 54.014 1.00 25.59 136 PHE B CA 1
ATOM 2913 C C . PHE B 1 155 ? 70.656 5.832 52.957 1.00 23.25 136 PHE B C 1
ATOM 2914 O O . PHE B 1 155 ? 70.014 4.826 52.577 1.00 20.73 136 PHE B O 1
ATOM 2922 N N . THR B 1 156 ? 70.435 7.039 52.481 1.00 22.29 137 THR B N 1
ATOM 2923 C CA . THR B 1 156 ? 69.382 7.272 51.467 1.00 23.11 137 THR B CA 1
ATOM 2924 C C . THR B 1 156 ? 69.768 6.787 50.051 1.00 23.22 137 THR B C 1
ATOM 2925 O O . THR B 1 156 ? 70.940 6.639 49.760 1.00 21.99 137 THR B O 1
ATOM 2929 N N . PRO B 1 157 ? 68.772 6.491 49.197 1.00 23.00 138 PRO B N 1
ATOM 2930 C CA . PRO B 1 157 ? 69.099 5.909 47.890 1.00 23.01 138 PRO B CA 1
ATOM 2931 C C . PRO B 1 157 ? 69.901 6.933 47.048 1.00 24.02 138 PRO B C 1
ATOM 2932 O O . PRO B 1 157 ? 69.526 8.122 46.975 1.00 26.02 138 PRO B O 1
ATOM 2936 N N . GLY B 1 158 ? 70.952 6.471 46.363 1.00 23.43 139 GLY B N 1
ATOM 2937 C CA . GLY B 1 158 ? 71.635 7.346 45.369 1.00 24.23 139 GLY B CA 1
ATOM 2938 C C . GLY B 1 158 ? 71.423 6.798 43.959 1.00 24.80 139 GLY B C 1
ATOM 2939 O O . GLY B 1 158 ? 70.389 6.158 43.691 1.00 23.42 139 GLY B O 1
ATOM 2940 N N . MET B 1 159 ? 72.375 7.039 43.064 1.00 24.86 140 MET B N 1
ATOM 2941 C CA . MET B 1 159 ? 72.301 6.512 41.702 1.00 25.44 140 MET B CA 1
ATOM 2942 C C . MET B 1 159 ? 70.985 6.843 40.994 1.00 22.23 140 MET B C 1
ATOM 2943 O O . MET B 1 159 ? 70.517 6.081 40.148 1.00 23.28 140 MET B O 1
ATOM 2948 N N . GLY B 1 160 ? 70.398 7.983 41.342 1.00 21.56 141 GLY B N 1
ATOM 2949 C CA . GLY B 1 160 ? 69.172 8.459 40.706 1.00 22.39 141 GLY B CA 1
ATOM 2950 C C . GLY B 1 160 ? 67.972 7.569 41.028 1.00 20.71 141 GLY B C 1
ATOM 2951 O O . GLY B 1 160 ? 66.927 7.755 40.386 1.00 19.95 141 GLY B O 1
ATOM 2952 N N . ALA B 1 161 ? 68.129 6.684 42.019 1.00 19.51 142 ALA B N 1
ATOM 2953 C CA . ALA B 1 161 ? 67.060 5.752 42.382 1.00 19.47 142 ALA B CA 1
ATOM 2954 C C . ALA B 1 161 ? 65.813 6.566 42.734 1.00 20.14 142 ALA B C 1
ATOM 2955 O O . ALA B 1 161 ? 64.681 6.120 42.452 1.00 20.63 142 ALA B O 1
ATOM 2957 N N . THR B 1 162 ? 65.954 7.736 43.408 1.00 19.03 143 THR B N 1
ATOM 2958 C CA . THR B 1 162 ? 64.664 8.393 43.850 1.00 19.36 143 THR B CA 1
ATOM 2959 C C . THR B 1 162 ? 63.950 9.080 42.705 1.00 21.12 143 THR B C 1
ATOM 2960 O O . THR B 1 162 ? 62.779 9.481 42.832 1.00 21.42 143 THR B O 1
ATOM 2964 N N . PHE B 1 163 ? 64.590 9.161 41.543 1.00 20.08 144 PHE B N 1
ATOM 2965 C CA . PHE B 1 163 ? 63.890 9.724 40.367 1.00 20.01 144 PHE B CA 1
ATOM 2966 C C . PHE B 1 163 ? 63.383 8.538 39.506 1.00 17.46 144 PHE B C 1
ATOM 2967 O O . PHE B 1 163 ? 62.206 8.497 39.113 1.00 20.83 144 PHE B O 1
ATOM 2975 N N . ILE B 1 164 ? 64.258 7.532 39.227 1.00 17.83 145 ILE B N 1
ATOM 2976 C CA . ILE B 1 164 ? 63.898 6.509 38.199 1.00 16.91 145 ILE B CA 1
ATOM 2977 C C . ILE B 1 164 ? 62.935 5.460 38.736 1.00 19.81 145 ILE B C 1
ATOM 2978 O O . ILE B 1 164 ? 62.126 4.888 37.981 1.00 17.27 145 ILE B O 1
ATOM 2983 N N . VAL B 1 165 ? 62.989 5.203 40.040 1.00 20.06 146 VAL B N 1
ATOM 2984 C CA . VAL B 1 165 ? 62.030 4.229 40.590 1.00 18.22 146 VAL B CA 1
ATOM 2985 C C . VAL B 1 165 ? 60.532 4.716 40.495 1.00 19.29 146 VAL B C 1
ATOM 2986 O O . VAL B 1 165 ? 59.736 3.984 39.979 1.00 18.04 146 VAL B O 1
ATOM 2990 N N . PRO B 1 166 ? 60.196 5.925 40.977 1.00 18.18 147 PRO B N 1
ATOM 2991 C CA . PRO B 1 166 ? 58.855 6.445 40.774 1.00 20.33 147 PRO B CA 1
ATOM 2992 C C . PRO B 1 166 ? 58.573 6.565 39.260 1.00 20.58 147 PRO B C 1
ATOM 2993 O O . PRO B 1 166 ? 57.458 6.347 38.825 1.00 21.68 147 PRO B O 1
ATOM 2997 N N . LYS B 1 167 ? 59.565 7.058 38.484 1.00 20.64 148 LYS B N 1
ATOM 2998 C CA . LYS B 1 167 ? 59.255 7.241 37.028 1.00 20.94 148 LYS B CA 1
ATOM 2999 C C . LYS B 1 167 ? 58.797 5.875 36.364 1.00 19.64 148 LYS B C 1
ATOM 3000 O O . LYS B 1 167 ? 57.931 5.866 35.492 1.00 20.04 148 LYS B O 1
ATOM 3006 N N . LYS B 1 168 ? 59.454 4.777 36.694 1.00 18.83 149 LYS B N 1
ATOM 3007 C CA . LYS B 1 168 ? 59.187 3.527 35.966 1.00 20.94 149 LYS B CA 1
ATOM 3008 C C . LYS B 1 168 ? 58.145 2.651 36.673 1.00 21.02 149 LYS B C 1
ATOM 3009 O O . LYS B 1 168 ? 57.424 1.918 35.981 1.00 20.91 149 LYS B O 1
ATOM 3015 N N . LEU B 1 169 ? 58.162 2.640 38.032 1.00 19.45 150 LEU B N 1
ATOM 3016 C CA . LEU B 1 169 ? 57.238 1.742 38.778 1.00 21.92 150 LEU B CA 1
ATOM 3017 C C . LEU B 1 169 ? 56.119 2.532 39.390 1.00 20.98 150 LEU B C 1
ATOM 3018 O O . LEU B 1 169 ? 55.186 1.897 39.957 1.00 19.94 150 LEU B O 1
ATOM 3023 N N . GLY B 1 170 ? 56.149 3.856 39.303 1.00 18.95 151 GLY B N 1
ATOM 3024 C CA . GLY B 1 170 ? 54.957 4.602 39.794 1.00 18.78 151 GLY B CA 1
ATOM 3025 C C . GLY B 1 170 ? 55.252 5.125 41.196 1.00 18.84 151 GLY B C 1
ATOM 3026 O O . GLY B 1 170 ? 56.060 4.554 41.924 1.00 19.73 151 GLY B O 1
ATOM 3027 N N . PHE B 1 171 ? 54.633 6.256 41.545 1.00 17.14 152 PHE B N 1
ATOM 3028 C CA . PHE B 1 171 ? 54.873 6.925 42.804 1.00 18.33 152 PHE B CA 1
ATOM 3029 C C . PHE B 1 171 ? 54.655 6.018 44.025 1.00 18.93 152 PHE B C 1
ATOM 3030 O O . PHE B 1 171 ? 55.515 5.914 44.892 1.00 20.03 152 PHE B O 1
ATOM 3038 N N . SER B 1 172 ? 53.517 5.336 44.066 1.00 17.43 153 SER B N 1
ATOM 3039 C CA . SER B 1 172 ? 53.159 4.618 45.264 1.00 18.61 153 SER B CA 1
ATOM 3040 C C . SER B 1 172 ? 54.065 3.441 45.537 1.00 18.99 153 SER B C 1
ATOM 3041 O O . SER B 1 172 ? 54.617 3.267 46.659 1.00 18.85 153 SER B O 1
ATOM 3044 N N . LEU B 1 173 ? 54.251 2.575 44.551 1.00 18.66 154 LEU B N 1
ATOM 3045 C CA . LEU B 1 173 ? 55.168 1.448 44.844 1.00 20.31 154 LEU B CA 1
ATOM 3046 C C . LEU B 1 173 ? 56.552 1.923 45.107 1.00 21.00 154 LEU B C 1
ATOM 3047 O O . LEU B 1 173 ? 57.271 1.321 45.920 1.00 19.53 154 LEU B O 1
ATOM 3052 N N . ALA B 1 174 ? 56.993 2.966 44.432 1.00 18.80 155 ALA B N 1
ATOM 3053 C CA . ALA B 1 174 ? 58.307 3.497 44.740 1.00 18.41 155 ALA B CA 1
ATOM 3054 C C . ALA B 1 174 ? 58.482 3.896 46.214 1.00 20.01 155 ALA B C 1
ATOM 3055 O O . ALA B 1 174 ? 59.604 3.775 46.725 1.00 20.18 155 ALA B O 1
ATOM 3057 N N . GLN B 1 175 ? 57.432 4.451 46.851 1.00 18.14 156 GLN B N 1
ATOM 3058 C CA . GLN B 1 175 ? 57.610 4.871 48.252 1.00 20.66 156 GLN B CA 1
ATOM 3059 C C . GLN B 1 175 ? 58.068 3.633 49.056 1.00 21.05 156 GLN B C 1
ATOM 3060 O O . GLN B 1 175 ? 58.931 3.722 49.881 1.00 20.29 156 GLN B O 1
ATOM 3066 N N . GLU B 1 176 ? 57.328 2.516 48.875 1.00 18.78 157 GLU B N 1
ATOM 3067 C CA . GLU B 1 176 ? 57.577 1.357 49.681 1.00 18.98 157 GLU B CA 1
ATOM 3068 C C . GLU B 1 176 ? 58.953 0.808 49.329 1.00 19.83 157 GLU B C 1
ATOM 3069 O O . GLU B 1 176 ? 59.747 0.438 50.220 1.00 19.43 157 GLU B O 1
ATOM 3075 N N . ILE B 1 177 ? 59.216 0.681 48.023 1.00 17.33 158 ILE B N 1
ATOM 3076 C CA . ILE B 1 177 ? 60.546 0.154 47.611 1.00 16.17 158 ILE B CA 1
ATOM 3077 C C . ILE B 1 177 ? 61.727 0.955 48.151 1.00 17.94 158 ILE B C 1
ATOM 3078 O O . ILE B 1 177 ? 62.693 0.383 48.664 1.00 17.15 1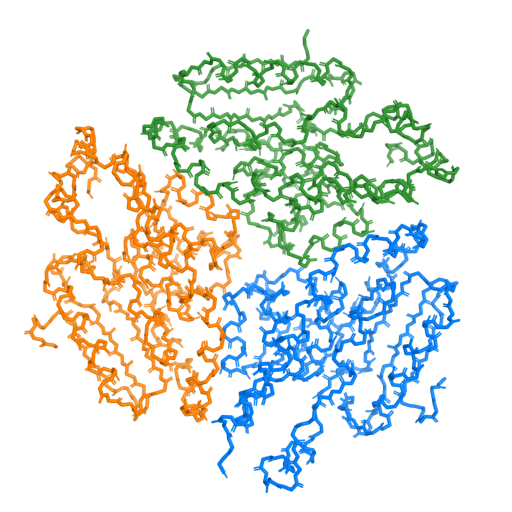58 ILE B O 1
ATOM 3083 N N . LEU B 1 178 ? 61.598 2.251 48.104 1.00 17.89 159 LEU B N 1
ATOM 3084 C CA . LEU B 1 178 ? 62.745 3.110 48.501 1.00 15.90 159 LEU B CA 1
ATOM 3085 C C . LEU B 1 178 ? 62.840 3.281 50.034 1.00 18.46 159 LEU B C 1
ATOM 3086 O O . LEU B 1 178 ? 63.995 3.188 50.573 1.00 21.08 159 LEU B O 1
ATOM 3091 N N . LEU B 1 179 ? 61.736 3.528 50.724 1.00 19.91 160 LEU B N 1
ATOM 3092 C CA . LEU B 1 179 ? 61.806 3.698 52.198 1.00 21.64 160 LEU B CA 1
ATOM 3093 C C . LEU B 1 179 ? 62.208 2.371 52.872 1.00 22.25 160 LEU B C 1
ATOM 3094 O O . LEU B 1 179 ? 62.971 2.406 53.868 1.00 22.09 160 LEU B O 1
ATOM 3099 N N . ASN B 1 180 ? 61.574 1.240 52.459 1.00 20.65 161 ASN B N 1
ATOM 3100 C CA . ASN B 1 180 ? 61.753 0.044 53.231 1.00 19.93 161 ASN B CA 1
ATOM 3101 C C . ASN B 1 180 ? 62.927 -0.857 52.741 1.00 20.26 161 ASN B C 1
ATOM 3102 O O . ASN B 1 180 ? 63.366 -1.771 53.498 1.00 19.44 161 ASN B O 1
ATOM 3107 N N . ALA B 1 181 ? 63.402 -0.644 51.506 1.00 19.68 162 ALA B N 1
ATOM 3108 C CA . ALA B 1 181 ? 64.569 -1.388 50.979 1.00 18.74 162 ALA B CA 1
ATOM 3109 C C . ALA B 1 181 ? 64.342 -2.882 50.982 1.00 20.22 162 ALA B C 1
ATOM 3110 O O . ALA B 1 181 ? 65.262 -3.686 51.096 1.00 22.56 162 ALA B O 1
ATOM 3112 N N . GLY B 1 182 ? 63.089 -3.268 50.779 1.00 17.55 163 GLY B N 1
ATOM 3113 C CA . GLY B 1 182 ? 62.733 -4.697 50.825 1.00 20.10 163 GLY B CA 1
ATOM 3114 C C . GLY B 1 182 ? 63.208 -5.415 49.566 1.00 20.20 163 GLY B C 1
ATOM 3115 O O . GLY B 1 182 ? 63.541 -4.799 48.549 1.00 20.45 163 GLY B O 1
ATOM 3116 N N . SER B 1 183 ? 63.271 -6.741 49.654 1.00 21.21 164 SER B N 1
ATOM 3117 C CA . SER B 1 183 ? 63.587 -7.581 48.489 1.00 21.41 164 SER B CA 1
ATOM 3118 C C . SER B 1 183 ? 62.343 -8.184 47.897 1.00 23.24 164 SER B C 1
ATOM 3119 O O . SER B 1 183 ? 61.540 -8.766 48.638 1.00 24.39 164 SER B O 1
ATOM 3122 N N . TYR B 1 184 ? 62.184 -8.104 46.582 1.00 19.73 165 TYR B N 1
ATOM 3123 C CA . TYR B 1 184 ? 61.001 -8.646 45.903 1.00 19.84 165 TYR B CA 1
ATOM 3124 C C . TYR B 1 184 ? 61.390 -9.615 44.822 1.00 22.37 165 TYR B C 1
ATOM 3125 O O . TYR B 1 184 ? 62.233 -9.281 44.010 1.00 21.49 165 TYR B O 1
ATOM 3134 N N . ARG B 1 185 ? 60.794 -10.812 44.834 1.00 20.42 166 ARG B N 1
ATOM 3135 C CA . A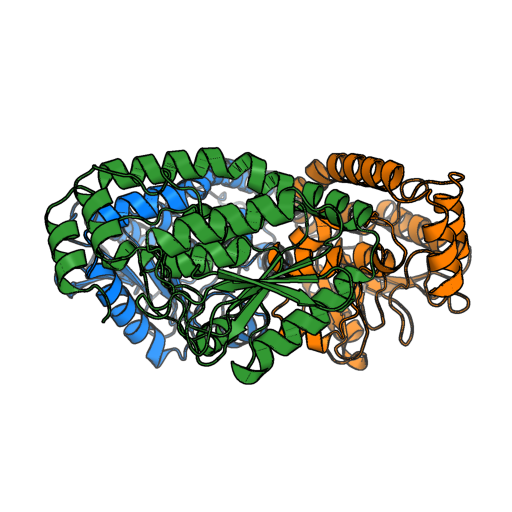RG B 1 185 ? 60.913 -11.639 43.603 1.00 22.51 166 ARG B CA 1
ATOM 3136 C C . ARG B 1 185 ? 60.310 -10.954 42.416 1.00 21.01 166 ARG B C 1
ATOM 3137 O O . ARG B 1 185 ? 59.375 -10.183 42.569 1.00 22.17 166 ARG B O 1
ATOM 3145 N N . GLY B 1 186 ? 60.752 -11.302 41.199 1.00 20.83 167 GLY B N 1
ATOM 3146 C CA . GLY B 1 186 ? 60.063 -10.721 40.034 1.00 20.42 167 GLY B CA 1
ATOM 3147 C C . GLY B 1 186 ? 58.583 -11.053 40.051 1.00 20.72 167 GLY B C 1
ATOM 3148 O O . GLY B 1 186 ? 57.722 -10.199 39.646 1.00 19.54 167 GLY B O 1
ATOM 3149 N N . ALA B 1 187 ? 58.306 -12.276 40.529 1.00 24.85 168 ALA B N 1
ATOM 3150 C CA . ALA B 1 187 ? 56.862 -12.655 40.585 1.00 27.38 168 ALA B CA 1
ATOM 3151 C C . ALA B 1 187 ? 56.075 -11.766 41.557 1.00 26.80 168 ALA B C 1
ATOM 3152 O O . ALA B 1 187 ? 54.867 -11.530 41.349 1.00 24.69 168 ALA B O 1
ATOM 3154 N N . ASP B 1 188 ? 56.720 -11.320 42.617 1.00 24.07 169 ASP B N 1
ATOM 3155 C CA . ASP B 1 188 ? 56.092 -10.416 43.600 1.00 25.48 169 ASP B CA 1
ATOM 3156 C C . ASP B 1 188 ? 55.786 -9.110 42.935 1.00 23.67 169 ASP B C 1
ATOM 3157 O O . ASP B 1 188 ? 54.648 -8.563 43.078 1.00 23.88 169 ASP B O 1
ATOM 3162 N N . LEU B 1 189 ? 56.815 -8.506 42.285 1.00 21.84 170 LEU B N 1
ATOM 3163 C CA . LEU B 1 189 ? 56.548 -7.280 41.536 1.00 21.53 170 LEU B CA 1
ATOM 3164 C C . LEU B 1 189 ? 55.434 -7.458 40.457 1.00 22.28 170 LEU B C 1
ATOM 3165 O O . LEU B 1 189 ? 54.558 -6.584 40.249 1.00 21.72 170 LEU B O 1
ATOM 3170 N N . GLU B 1 190 ? 55.442 -8.610 39.753 1.00 23.23 171 GLU B N 1
ATOM 3171 C CA . GLU B 1 190 ? 54.416 -8.831 38.682 1.00 25.56 171 GLU B CA 1
ATOM 3172 C C . GLU B 1 190 ? 53.035 -8.712 39.380 1.00 25.80 171 GLU B C 1
ATOM 3173 O O . GLU B 1 190 ? 52.116 -8.025 38.878 1.00 27.76 171 GLU B O 1
ATOM 3179 N N . LYS B 1 191 ? 52.903 -9.355 40.545 1.00 26.88 172 LYS B N 1
ATOM 3180 C CA . LYS B 1 191 ? 51.599 -9.351 41.272 1.00 29.74 172 LYS B CA 1
ATOM 3181 C C . LYS B 1 191 ? 51.245 -7.983 41.797 1.00 30.62 172 LYS B C 1
ATOM 3182 O O . LYS B 1 191 ? 50.076 -7.674 41.936 1.00 30.26 172 LYS B O 1
ATOM 3188 N N . ARG B 1 192 ? 52.246 -7.141 42.082 1.00 30.20 173 ARG B N 1
ATOM 3189 C CA . ARG B 1 192 ? 51.934 -5.791 42.581 1.00 31.28 173 ARG B CA 1
ATOM 3190 C C . ARG B 1 192 ? 51.548 -4.886 41.434 1.00 32.23 173 ARG B C 1
ATOM 3191 O O . ARG B 1 192 ? 51.154 -3.761 41.645 1.00 36.35 173 ARG B O 1
ATOM 3199 N N . GLY B 1 193 ? 51.704 -5.341 40.186 1.00 27.04 174 GLY B N 1
ATOM 3200 C CA . GLY B 1 193 ? 51.181 -4.624 39.056 1.00 24.16 174 GLY B CA 1
ATOM 3201 C C . GLY B 1 193 ? 52.175 -3.793 38.168 1.00 30.25 174 GLY B C 1
ATOM 3202 O O . GLY B 1 193 ? 51.742 -2.904 37.393 1.00 34.85 174 GLY B O 1
ATOM 3203 N N . VAL B 1 194 ? 53.438 -4.202 38.121 1.00 23.55 175 VAL B N 1
ATOM 3204 C CA . VAL B 1 194 ? 54.492 -3.397 37.393 1.00 21.00 175 VAL B CA 1
ATOM 3205 C C . VAL B 1 194 ? 54.281 -3.562 35.895 1.00 20.21 175 VAL B C 1
ATOM 3206 O O . VAL B 1 194 ? 53.686 -4.593 35.421 1.00 22.46 175 VAL B O 1
ATOM 3210 N N . PRO B 1 195 ? 54.636 -2.536 35.134 1.00 19.31 176 PRO B N 1
ATOM 3211 C CA . PRO B 1 195 ? 54.402 -2.564 33.648 1.00 19.41 176 PRO B CA 1
ATOM 3212 C C . PRO B 1 195 ? 55.455 -3.383 32.896 1.00 20.78 176 PRO B C 1
ATOM 3213 O O . PRO B 1 195 ? 55.377 -3.486 31.632 1.00 20.35 176 PRO B O 1
ATOM 3217 N N . PHE B 1 196 ? 56.477 -3.832 33.590 1.00 19.83 177 PHE B N 1
ATOM 3218 C CA . PHE B 1 196 ? 57.538 -4.607 32.904 1.00 18.21 177 PHE B CA 1
ATOM 3219 C C . PHE B 1 196 ? 57.053 -6.035 32.631 1.00 21.88 177 PHE B C 1
ATOM 3220 O O . PHE B 1 196 ? 56.335 -6.631 33.446 1.00 20.60 177 PHE B O 1
ATOM 3228 N N . LYS B 1 197 ? 57.494 -6.572 31.491 1.00 20.25 178 LYS B N 1
ATOM 3229 C CA . LYS B 1 197 ? 57.354 -7.993 31.213 1.00 20.45 178 LYS B CA 1
ATOM 3230 C C . LYS B 1 197 ? 58.111 -8.787 32.250 1.00 21.19 178 LYS B C 1
ATOM 3231 O O . LYS B 1 197 ? 59.262 -8.445 32.506 1.00 20.18 178 LYS B O 1
ATOM 3237 N N . VAL B 1 198 ? 57.443 -9.771 32.873 1.00 18.52 179 VAL B N 1
ATOM 3238 C CA . VAL B 1 198 ? 58.124 -10.653 33.821 1.00 18.20 179 VAL B CA 1
ATOM 3239 C C . VAL B 1 198 ? 58.049 -12.095 33.261 1.00 20.13 179 VAL B C 1
ATOM 3240 O O . VAL B 1 198 ? 56.925 -12.569 32.964 1.00 23.51 179 VAL B O 1
ATOM 3244 N N . LEU B 1 199 ? 59.182 -12.814 33.211 1.00 18.16 180 LEU B N 1
ATOM 3245 C CA . LEU B 1 199 ? 59.218 -14.156 32.579 1.00 17.43 180 LEU B CA 1
ATOM 3246 C C . LEU B 1 199 ? 60.089 -15.073 33.412 1.00 18.07 180 LEU B C 1
ATOM 3247 O O . LEU B 1 199 ? 60.942 -14.587 34.171 1.00 19.32 180 LEU B O 1
ATOM 3252 N N . PRO B 1 200 ? 59.903 -16.412 33.260 1.00 18.11 181 PRO B N 1
ATOM 3253 C CA . PRO B 1 200 ? 60.873 -17.365 33.775 1.00 19.88 181 PRO B CA 1
ATOM 3254 C C . PRO B 1 200 ? 62.295 -16.921 33.342 1.00 19.94 181 PRO B C 1
ATOM 3255 O O . PRO B 1 200 ? 62.463 -16.501 32.195 1.00 19.10 181 PRO B O 1
ATOM 3259 N N . ARG B 1 201 ? 63.250 -16.960 34.252 1.00 22.27 182 ARG B N 1
ATOM 3260 C CA . ARG B 1 201 ? 64.632 -16.650 33.896 1.00 21.90 182 ARG B CA 1
ATOM 3261 C C . ARG B 1 201 ? 65.065 -17.244 32.548 1.00 23.20 182 ARG B C 1
ATOM 3262 O O . ARG B 1 201 ? 65.728 -16.531 31.779 1.00 22.37 182 ARG B O 1
ATOM 3270 N N . ALA B 1 202 ? 64.754 -18.518 32.282 1.00 20.48 183 ALA B N 1
ATOM 3271 C CA . ALA B 1 202 ? 65.266 -19.186 31.025 1.00 23.35 183 ALA B CA 1
ATOM 3272 C C . ALA B 1 202 ? 64.700 -18.543 29.761 1.00 21.48 183 ALA B C 1
ATOM 3273 O O . ALA B 1 202 ? 65.124 -18.900 28.674 1.00 22.30 183 ALA B O 1
ATOM 3275 N N . GLU B 1 203 ? 63.659 -17.693 29.875 1.00 21.33 184 GLU B N 1
ATOM 3276 C CA . GLU B 1 203 ? 63.012 -17.115 28.705 1.00 19.82 184 GLU B CA 1
ATOM 3277 C C . GLU B 1 203 ? 63.427 -15.614 28.515 1.00 19.84 184 GLU B C 1
ATOM 3278 O O . GLU B 1 203 ? 63.101 -15.017 27.497 1.00 18.78 184 GLU B O 1
ATOM 3284 N N . VAL B 1 204 ? 64.125 -15.006 29.503 1.00 19.84 185 VAL B N 1
ATOM 3285 C CA . VAL B 1 204 ? 64.218 -13.532 29.516 1.00 18.85 185 VAL B CA 1
ATOM 3286 C C . VAL B 1 204 ? 65.107 -13.106 28.338 1.00 21.56 185 VAL B C 1
ATOM 3287 O O . VAL B 1 204 ? 64.774 -12.198 27.601 1.00 18.69 185 VAL B O 1
ATOM 3291 N N . LEU B 1 205 ? 66.266 -13.742 28.189 1.00 18.63 186 LEU B N 1
ATOM 3292 C CA . LEU B 1 205 ? 67.200 -13.200 27.131 1.00 20.60 186 LEU B CA 1
ATOM 3293 C C . LEU B 1 205 ? 66.631 -13.521 25.763 1.00 22.48 186 LEU B C 1
ATOM 3294 O O . LEU B 1 205 ? 66.692 -12.694 24.865 1.00 20.38 186 LEU B O 1
ATOM 3299 N N . ASP B 1 206 ? 65.993 -14.690 25.579 1.00 21.17 187 ASP B N 1
ATOM 3300 C CA . ASP B 1 206 ? 65.390 -14.974 24.298 1.00 21.48 187 ASP B CA 1
ATOM 3301 C C . ASP B 1 206 ? 64.322 -13.932 23.921 1.00 20.81 187 ASP B C 1
ATOM 3302 O O . ASP B 1 206 ? 64.220 -13.554 22.733 1.00 19.66 187 ASP B O 1
ATOM 3307 N N . TYR B 1 207 ? 63.486 -13.555 24.911 1.00 20.40 188 TYR B N 1
ATOM 3308 C CA . TYR B 1 207 ? 62.460 -12.571 24.660 1.00 17.94 188 TYR B CA 1
ATOM 3309 C C . TYR B 1 207 ? 63.137 -11.210 24.304 1.00 18.11 188 TYR B C 1
ATOM 3310 O O . TYR B 1 207 ? 62.684 -10.537 23.386 1.00 19.01 188 TYR B O 1
ATOM 3319 N N . ALA B 1 208 ? 64.164 -10.824 25.055 1.00 19.71 189 ALA B N 1
ATOM 3320 C CA . ALA B 1 208 ? 64.935 -9.551 24.741 1.00 17.84 189 ALA B CA 1
ATOM 3321 C C . ALA B 1 208 ? 65.438 -9.572 23.299 1.00 19.77 189 ALA B C 1
ATOM 3322 O O . ALA B 1 208 ? 65.368 -8.530 22.610 1.00 19.64 189 ALA B O 1
ATOM 3324 N N . VAL B 1 209 ? 65.993 -10.700 22.860 1.00 19.18 190 VAL B N 1
ATOM 3325 C CA . VAL B 1 209 ? 66.496 -10.765 21.448 1.00 19.78 190 VAL B CA 1
ATOM 3326 C C . VAL B 1 209 ? 65.356 -10.554 20.474 1.00 19.70 190 VAL B C 1
ATOM 3327 O O . VAL B 1 209 ? 65.469 -9.855 19.451 1.00 19.35 190 VAL B O 1
ATOM 3331 N N . GLU B 1 210 ? 64.224 -11.220 20.720 1.00 19.43 191 GLU B N 1
ATOM 3332 C CA . GLU B 1 210 ? 63.100 -11.044 19.770 1.00 20.38 191 GLU B CA 1
ATOM 3333 C C . GLU B 1 210 ? 62.619 -9.592 19.761 1.00 20.01 191 GLU B C 1
ATOM 3334 O O . GLU B 1 210 ? 62.251 -9.023 18.700 1.00 20.69 191 GLU B O 1
ATOM 3340 N N . LEU B 1 211 ? 62.581 -8.953 20.938 1.00 17.85 192 LEU B N 1
ATOM 3341 C CA . LEU B 1 211 ? 62.098 -7.590 20.947 1.00 17.44 192 LEU B CA 1
ATOM 3342 C C . LEU B 1 211 ? 63.168 -6.708 20.190 1.00 20.01 192 LEU B C 1
ATOM 3343 O O . LEU B 1 211 ? 62.820 -5.764 19.486 1.00 19.47 192 LEU B O 1
ATOM 3348 N N . ALA B 1 212 ? 64.438 -7.006 20.390 1.00 18.60 193 ALA B N 1
ATOM 3349 C CA . ALA B 1 212 ? 65.486 -6.202 19.685 1.00 19.62 193 ALA B CA 1
ATOM 3350 C C . ALA B 1 212 ? 65.384 -6.402 18.171 1.00 21.15 193 ALA B C 1
ATOM 3351 O O . ALA B 1 212 ? 65.643 -5.463 17.410 1.00 19.32 193 ALA B O 1
ATOM 3353 N N . GLN B 1 213 ? 65.057 -7.636 17.743 1.00 19.34 194 GLN B N 1
ATOM 3354 C CA . GLN B 1 213 ? 64.821 -7.869 16.315 1.00 19.52 194 GLN B CA 1
ATOM 3355 C C . GLN B 1 213 ? 63.674 -7.049 15.810 1.00 21.04 194 GLN B C 1
ATOM 3356 O O . GLN B 1 213 ? 63.759 -6.529 14.690 1.00 21.52 194 GLN B O 1
ATOM 3362 N N . GLU B 1 214 ? 62.599 -6.964 16.587 1.00 19.44 195 GLU B N 1
ATOM 3363 C CA . GLU B 1 214 ? 61.467 -6.069 16.200 1.00 22.44 195 GLU B CA 1
ATOM 3364 C C . GLU B 1 214 ? 61.880 -4.599 16.119 1.00 22.62 195 GLU B C 1
ATOM 3365 O O . GLU B 1 214 ? 61.542 -3.905 15.175 1.00 22.74 195 GLU B O 1
ATOM 3371 N N . LEU B 1 215 ? 62.642 -4.115 17.101 1.00 19.45 196 LEU B N 1
ATOM 3372 C CA . LEU B 1 215 ? 63.062 -2.744 17.051 1.00 18.49 196 LEU B CA 1
ATOM 3373 C C . LEU B 1 215 ? 63.932 -2.501 15.811 1.00 18.67 196 LEU B C 1
ATOM 3374 O O . LEU B 1 215 ? 63.868 -1.420 15.224 1.00 18.97 196 LEU B O 1
ATOM 3379 N N . ALA B 1 216 ? 64.795 -3.472 15.513 1.00 19.46 197 ALA B N 1
ATOM 3380 C CA . ALA B 1 216 ? 65.680 -3.344 14.344 1.00 19.76 197 ALA B CA 1
ATOM 3381 C C . ALA B 1 216 ? 64.996 -3.363 13.015 1.00 19.93 197 ALA B C 1
ATOM 3382 O O . ALA B 1 216 ? 65.621 -3.184 11.972 1.00 22.55 197 ALA B O 1
ATOM 3384 N N . GLU B 1 217 ? 63.686 -3.613 12.998 1.00 21.55 198 GLU B N 1
ATOM 3385 C CA . GLU B 1 217 ? 62.946 -3.377 11.754 1.00 23.32 198 GLU B CA 1
ATOM 3386 C C . GLU B 1 217 ? 62.720 -1.914 11.393 1.00 21.57 198 GLU B C 1
ATOM 3387 O O . GLU B 1 217 ? 62.374 -1.657 10.256 1.00 22.96 198 GLU B O 1
ATOM 3393 N N . LYS B 1 218 ? 62.958 -0.971 12.331 1.00 18.88 199 LYS B N 1
ATOM 3394 C CA . LYS B 1 218 ? 62.734 0.473 12.108 1.00 18.18 199 LYS B CA 1
ATOM 3395 C C . LYS B 1 218 ? 64.027 1.120 11.584 1.00 21.37 199 LYS B C 1
ATOM 3396 O O . LYS B 1 218 ? 65.089 0.556 11.828 1.00 21.31 199 LYS B O 1
ATOM 3402 N N . PRO B 1 219 ? 63.927 2.291 10.957 1.00 22.50 200 PRO B N 1
ATOM 3403 C CA . PRO B 1 219 ? 65.114 3.078 10.632 1.00 22.88 200 PRO B CA 1
ATOM 3404 C C . PRO B 1 219 ? 65.749 3.565 11.912 1.00 22.65 200 PRO B C 1
ATOM 3405 O O . PRO B 1 219 ? 65.035 3.991 12.841 1.00 22.16 200 PRO B O 1
ATOM 3409 N N . ARG B 1 220 ? 67.080 3.431 11.993 1.00 21.27 201 ARG B N 1
ATOM 3410 C CA . ARG B 1 220 ? 67.786 3.912 13.162 1.00 21.76 201 ARG B CA 1
ATOM 3411 C C . ARG B 1 220 ? 67.529 5.402 13.489 1.00 22.51 201 ARG B C 1
ATOM 3412 O O . ARG B 1 220 ? 67.321 5.748 14.646 1.00 22.88 201 ARG B O 1
ATOM 3420 N N . ASN B 1 221 ? 67.519 6.273 12.472 1.00 22.59 202 ASN B N 1
ATOM 3421 C CA A ASN B 1 221 ? 67.259 7.695 12.707 0.50 24.09 202 ASN B CA 1
ATOM 3422 C CA B ASN B 1 221 ? 67.248 7.712 12.726 0.50 25.25 202 ASN B CA 1
ATOM 3423 C C . ASN B 1 221 ? 65.859 7.934 13.342 1.00 24.59 202 ASN B C 1
ATOM 3424 O O . ASN B 1 221 ? 65.687 8.845 14.145 1.00 24.03 202 ASN B O 1
ATOM 3433 N N . SER B 1 222 ? 64.900 7.092 12.995 1.00 21.86 203 SER B N 1
ATOM 3434 C CA . SER B 1 222 ? 63.543 7.273 13.614 1.00 22.61 203 SER B CA 1
ATOM 3435 C C . SER B 1 222 ? 63.628 6.844 15.101 1.00 22.23 203 SER B C 1
ATOM 3436 O O . SER B 1 222 ? 63.031 7.468 15.939 1.00 20.41 203 SER B O 1
ATOM 3439 N N . LEU B 1 223 ? 64.322 5.745 15.378 1.00 19.95 204 LEU B N 1
ATOM 3440 C CA . LEU B 1 223 ? 64.492 5.260 16.779 1.00 18.94 204 LEU B CA 1
ATOM 3441 C C . LEU B 1 223 ? 65.227 6.323 17.575 1.00 21.14 204 LEU B C 1
ATOM 3442 O O . LEU B 1 223 ? 64.860 6.560 18.718 1.00 21.49 204 LEU B O 1
ATOM 3447 N N . VAL B 1 224 ? 66.342 6.862 17.061 1.00 19.58 205 VAL B N 1
ATOM 3448 C CA . VAL B 1 224 ? 67.085 7.869 17.873 1.00 19.62 205 VAL B CA 1
ATOM 3449 C C . VAL B 1 224 ? 66.238 9.158 18.064 1.00 20.02 205 VAL B C 1
ATOM 3450 O O . VAL B 1 224 ? 66.126 9.649 19.208 1.00 21.99 205 VAL B O 1
ATOM 3454 N N . THR B 1 225 ? 65.557 9.587 17.006 1.00 19.49 206 THR B N 1
ATOM 3455 C CA . THR B 1 225 ? 64.739 10.815 17.116 1.00 22.50 206 THR B CA 1
ATOM 3456 C C . THR B 1 225 ? 63.638 10.604 18.134 1.00 21.76 206 THR B C 1
ATOM 3457 O O . THR B 1 225 ? 63.353 11.496 18.964 1.00 20.86 206 THR B O 1
ATOM 3461 N N . LEU B 1 226 ? 62.999 9.434 18.027 1.00 20.23 207 LEU B N 1
ATOM 3462 C CA . LEU B 1 226 ? 61.902 9.141 18.981 1.00 18.50 207 LEU B CA 1
ATOM 3463 C C . LEU B 1 226 ? 62.406 9.007 20.401 1.00 18.82 207 LEU B C 1
ATOM 3464 O O . LEU B 1 226 ? 61.885 9.618 21.348 1.00 19.00 207 LEU B O 1
ATOM 3469 N N . LYS B 1 227 ? 63.474 8.244 20.607 1.00 17.52 208 LYS B N 1
ATOM 3470 C CA . LYS B 1 227 ? 63.909 8.126 21.993 1.00 18.98 208 LYS B CA 1
ATOM 3471 C C . LYS B 1 227 ? 64.322 9.510 22.554 1.00 19.40 208 LYS B C 1
ATOM 3472 O O . LYS B 1 227 ? 64.047 9.843 23.725 1.00 19.74 208 LYS B O 1
ATOM 3478 N N . ASP B 1 228 ? 65.038 10.297 21.737 1.00 20.74 209 ASP B N 1
ATOM 3479 C CA . ASP B 1 228 ? 65.447 11.645 22.218 1.00 21.10 209 ASP B CA 1
ATOM 3480 C C . ASP B 1 228 ? 64.240 12.430 22.752 1.00 20.78 209 ASP B C 1
ATOM 3481 O O . ASP B 1 228 ? 64.357 13.056 23.799 1.00 21.73 209 ASP B O 1
ATOM 3486 N N . HIS B 1 229 ? 63.106 12.347 22.065 1.00 21.41 210 HIS B N 1
ATOM 3487 C CA . HIS B 1 229 ? 61.840 13.020 22.457 1.00 21.09 210 HIS B CA 1
ATOM 3488 C C . HIS B 1 229 ? 61.209 12.404 23.711 1.00 21.10 210 HIS B C 1
ATOM 3489 O O . HIS B 1 229 ? 60.836 13.100 24.680 1.00 19.37 210 HIS B O 1
ATOM 3496 N N . LEU B 1 230 ? 61.153 11.078 23.718 1.00 19.11 211 LEU B N 1
ATOM 3497 C CA . LEU B 1 230 ? 60.551 10.385 24.896 1.00 19.29 211 LEU B CA 1
ATOM 3498 C C . LEU B 1 230 ? 61.319 10.554 26.224 1.00 19.59 211 LEU B C 1
ATOM 3499 O O . LEU B 1 230 ? 60.698 10.663 27.300 1.00 20.95 211 LEU B O 1
ATOM 3504 N N . VAL B 1 231 ? 62.643 10.509 26.165 1.00 19.15 212 VAL B N 1
ATOM 3505 C CA . VAL B 1 231 ? 63.411 10.628 27.395 1.00 21.11 212 VAL B CA 1
ATOM 3506 C C . VAL B 1 231 ? 64.006 12.039 27.648 1.00 23.87 212 VAL B C 1
ATOM 3507 O O . VAL B 1 231 ? 64.721 12.194 28.658 1.00 20.24 212 VAL B O 1
ATOM 3511 N N . ALA B 1 232 ? 63.681 13.014 26.781 1.00 24.56 213 ALA B N 1
ATOM 3512 C CA . ALA B 1 232 ? 64.079 14.459 27.000 1.00 23.95 213 ALA B CA 1
ATOM 3513 C C . ALA B 1 232 ? 63.784 14.884 28.492 1.00 23.80 213 ALA B C 1
ATOM 3514 O O . ALA B 1 232 ? 64.664 15.447 29.147 1.00 24.02 213 ALA B O 1
ATOM 3516 N N . PRO B 1 233 ? 62.562 14.624 29.019 1.00 24.40 214 PRO B N 1
ATOM 3517 C CA . PRO B 1 233 ? 62.278 15.082 30.392 1.00 24.22 214 PRO B CA 1
ATOM 3518 C C . PRO B 1 233 ? 63.126 14.359 31.436 1.00 24.27 214 PRO B C 1
ATOM 3519 O O . PRO B 1 233 ? 63.464 14.995 32.445 1.00 24.31 214 PRO B O 1
ATOM 3523 N N . LEU B 1 234 ? 63.480 13.078 31.223 1.00 22.40 215 LEU B N 1
ATOM 3524 C CA . LEU B 1 234 ? 64.370 12.383 32.160 1.00 20.74 215 LEU B CA 1
ATOM 3525 C C . LEU B 1 234 ? 65.744 12.986 32.058 1.00 22.00 215 LEU B C 1
ATOM 3526 O O . LEU B 1 234 ? 66.395 13.168 33.114 1.00 21.32 215 LEU B O 1
ATOM 3531 N N . ARG B 1 235 ? 66.231 13.251 30.802 1.00 20.06 216 ARG B N 1
ATOM 3532 C CA . ARG B 1 235 ? 67.599 13.789 30.723 1.00 21.52 216 ARG B CA 1
ATOM 3533 C C . ARG B 1 235 ? 67.695 15.196 31.337 1.00 23.26 216 ARG B C 1
ATOM 3534 O O . ARG B 1 235 ? 68.715 15.567 31.993 1.00 24.17 216 ARG B O 1
ATOM 3542 N N . ASP B 1 236 ? 66.607 15.967 31.176 1.00 23.21 217 ASP B N 1
ATOM 3543 C CA . ASP B 1 236 ? 66.507 17.291 31.718 1.00 27.60 217 ASP B CA 1
ATOM 3544 C C . ASP B 1 236 ? 66.441 17.313 33.242 1.00 25.44 217 ASP B C 1
ATOM 3545 O O . ASP B 1 236 ? 67.037 18.180 33.850 1.00 24.82 217 ASP B O 1
ATOM 3550 N N . GLN B 1 237 ? 65.661 16.393 33.829 1.00 24.63 218 GLN B N 1
ATOM 3551 C CA . GLN B 1 237 ? 65.338 16.410 35.261 1.00 25.19 218 GLN B CA 1
ATOM 3552 C C . GLN B 1 237 ? 66.328 15.683 36.142 1.00 23.81 218 GLN B C 1
ATOM 3553 O O . GLN B 1 237 ? 66.439 16.052 37.336 1.00 25.85 218 GLN B O 1
ATOM 3559 N N . LEU B 1 238 ? 67.107 14.746 35.585 1.00 22.48 219 LEU B N 1
ATOM 3560 C CA . LEU B 1 238 ? 67.945 13.922 36.394 1.00 22.20 219 LEU B CA 1
ATOM 3561 C C . LEU B 1 238 ? 69.109 14.659 37.171 1.00 24.89 219 LEU B C 1
ATOM 3562 O O . LEU B 1 238 ? 69.358 14.355 38.374 1.00 21.35 219 LEU B O 1
ATOM 3567 N N . PRO B 1 239 ? 69.799 15.641 36.532 1.00 25.23 220 PRO B N 1
ATOM 3568 C CA . PRO B 1 239 ? 70.922 16.287 37.243 1.00 25.20 220 PRO B CA 1
ATOM 3569 C C . PRO B 1 239 ? 70.494 16.887 38.579 1.00 26.36 220 PRO B C 1
ATOM 3570 O O . PRO B 1 239 ? 71.194 16.742 39.585 1.00 25.48 220 PRO B O 1
ATOM 3574 N N . ARG B 1 240 ? 69.323 17.509 38.626 1.00 23.33 221 ARG B N 1
ATOM 3575 C CA . ARG B 1 240 ? 68.957 18.133 39.872 1.00 26.33 221 ARG B CA 1
ATOM 3576 C C . ARG B 1 240 ? 68.651 17.120 40.963 1.00 25.27 221 ARG B C 1
ATOM 3577 O O . ARG B 1 240 ? 68.897 17.390 42.128 1.00 23.60 221 ARG B O 1
ATOM 3585 N N . VAL B 1 241 ? 68.045 15.965 40.604 1.00 23.06 222 VAL B N 1
ATOM 3586 C CA . VAL B 1 241 ? 67.807 14.918 41.553 1.00 23.10 222 VAL B CA 1
ATOM 3587 C C . VAL B 1 241 ? 69.091 14.314 42.038 1.00 22.49 222 VAL B C 1
ATOM 3588 O O . VAL B 1 241 ? 69.208 14.064 43.200 1.00 21.97 222 VAL B O 1
ATOM 3592 N N . ILE B 1 242 ? 70.090 14.161 41.162 1.00 22.52 223 ILE B N 1
ATOM 3593 C CA . ILE B 1 242 ? 71.424 13.663 41.549 1.00 23.77 223 ILE B CA 1
ATOM 3594 C C . ILE B 1 242 ? 72.019 14.610 42.617 1.00 24.91 223 ILE B C 1
ATOM 3595 O O . ILE B 1 242 ? 72.542 14.137 43.638 1.00 23.93 223 ILE B O 1
ATOM 3600 N N . GLU B 1 243 ? 71.840 15.914 42.419 1.00 28.21 224 GLU B N 1
ATOM 3601 C CA . GLU B 1 243 ? 72.398 16.920 43.403 1.00 27.90 224 GLU B CA 1
ATOM 3602 C C . GLU B 1 243 ? 71.591 16.722 44.728 1.00 26.66 224 GLU B C 1
ATOM 3603 O O . GLU B 1 243 ? 72.179 16.720 45.801 1.00 28.89 224 GLU B O 1
ATOM 3609 N N . GLN B 1 244 ? 70.258 16.593 44.678 1.00 24.27 225 GLN B N 1
ATOM 3610 C CA . GLN B 1 244 ? 69.504 16.308 45.906 1.00 25.03 225 GLN B CA 1
ATOM 3611 C C . GLN B 1 244 ? 69.935 15.015 46.626 1.00 26.55 225 GLN B C 1
ATOM 3612 O O . GLN B 1 244 ? 70.068 14.974 47.844 1.00 25.47 225 GLN B O 1
ATOM 3618 N N . GLU B 1 245 ? 70.148 13.945 45.861 1.00 22.97 226 GLU B N 1
ATOM 3619 C CA . GLU B 1 245 ? 70.588 12.700 46.481 1.00 21.47 226 GLU B CA 1
ATOM 3620 C C . GLU B 1 245 ? 71.995 12.818 47.082 1.00 24.87 226 GLU B C 1
ATOM 3621 O O . GLU B 1 245 ? 72.292 12.191 48.111 1.00 23.06 226 GLU B O 1
ATOM 3627 N N . LEU B 1 246 ? 72.858 13.592 46.423 1.00 26.47 227 LEU B N 1
ATOM 3628 C CA . LEU B 1 246 ? 74.199 13.847 47.003 1.00 26.46 227 LEU B CA 1
ATOM 3629 C C . LEU B 1 246 ? 74.037 14.590 48.341 1.00 26.25 227 LEU B C 1
ATOM 3630 O O . LEU B 1 246 ? 74.721 14.242 49.282 1.00 27.00 227 LEU B O 1
ATOM 3635 N N . MET B 1 247 ? 73.117 15.546 48.404 1.00 25.91 228 MET B N 1
ATOM 3636 C CA . MET B 1 247 ? 72.827 16.252 49.645 1.00 30.09 228 MET B CA 1
ATOM 3637 C C . MET B 1 247 ? 72.368 15.288 50.737 1.00 29.83 228 MET B C 1
ATOM 3638 O O . MET B 1 247 ? 72.815 15.378 51.880 1.00 28.22 228 MET B O 1
ATOM 3643 N N . MET B 1 248 ? 71.475 14.366 50.383 1.00 26.75 229 MET B N 1
ATOM 3644 C CA . MET B 1 248 ? 70.965 13.390 51.353 1.00 23.95 229 MET B CA 1
ATOM 3645 C C . MET B 1 248 ? 72.084 12.449 51.815 1.00 26.44 229 MET B C 1
ATOM 3646 O O . MET B 1 248 ? 72.116 12.046 52.996 1.00 26.54 229 MET B O 1
ATOM 3651 N N . HIS B 1 249 ? 73.016 12.136 50.926 1.00 26.09 230 HIS B N 1
ATOM 3652 C CA . HIS B 1 249 ? 74.136 11.265 51.274 1.00 27.14 230 HIS B CA 1
ATOM 3653 C C . HIS B 1 249 ? 74.989 12.047 52.287 1.00 28.04 230 HIS B C 1
ATOM 3654 O O . HIS B 1 249 ? 75.540 11.467 53.242 1.00 27.53 230 HIS B O 1
ATOM 3661 N N . GLU B 1 250 ? 75.125 13.347 52.028 1.00 29.74 231 GLU B N 1
ATOM 3662 C CA . GLU B 1 250 ? 75.903 14.210 53.025 1.00 30.09 231 GLU B CA 1
ATOM 3663 C C . GLU B 1 250 ? 75.305 14.116 54.407 1.00 32.36 231 GLU B C 1
ATOM 3664 O O . GLU B 1 250 ? 75.999 14.010 55.442 1.00 32.48 231 GLU B O 1
ATOM 3670 N N . ALA B 1 251 ? 73.996 14.074 54.470 1.00 28.40 232 ALA B N 1
ATOM 3671 C CA . ALA B 1 251 ? 73.350 14.058 55.743 1.00 31.33 232 ALA B CA 1
ATOM 3672 C C . ALA B 1 251 ? 73.205 12.640 56.374 1.00 33.08 232 ALA B C 1
ATOM 3673 O O . ALA B 1 251 ? 72.892 12.530 57.545 1.00 33.20 232 ALA B O 1
ATOM 3675 N N . THR B 1 252 ? 73.344 11.555 55.590 1.00 29.29 233 THR B N 1
ATOM 3676 C CA . THR B 1 252 ? 73.064 10.206 56.117 1.00 26.93 233 THR B CA 1
ATOM 3677 C C . THR B 1 252 ? 74.236 9.196 56.012 1.00 30.15 233 THR B C 1
ATOM 3678 O O . THR B 1 252 ? 74.247 8.195 56.758 1.00 33.51 233 THR B O 1
ATOM 3682 N N . PHE B 1 253 ? 75.102 9.340 55.035 1.00 25.65 234 PHE B N 1
ATOM 3683 C CA . PHE B 1 253 ? 76.053 8.285 54.726 1.00 29.26 234 PHE B CA 1
ATOM 3684 C C . PHE B 1 253 ? 77.210 8.194 55.724 1.00 34.54 234 PHE B C 1
ATOM 3685 O O . PHE B 1 253 ? 77.836 7.197 55.856 1.00 36.25 234 PHE B O 1
ATOM 3693 N N . HIS B 1 254 ? 77.506 9.268 56.395 1.00 37.03 235 HIS B N 1
ATOM 3694 C CA . HIS B 1 254 ? 78.783 9.280 57.077 1.00 37.46 235 HIS B CA 1
ATOM 3695 C C . HIS B 1 254 ? 78.685 8.951 58.535 1.00 38.91 235 HIS B C 1
ATOM 3696 O O . HIS B 1 254 ? 79.543 9.250 59.327 1.00 37.80 235 HIS B O 1
ATOM 3703 N N . HIS B 1 255 ? 77.631 8.277 58.894 1.00 36.59 236 HIS B N 1
ATOM 3704 C CA . HIS B 1 255 ? 77.429 8.028 60.280 1.00 38.72 236 HIS B CA 1
ATOM 3705 C C . HIS B 1 255 ? 78.054 6.736 60.627 1.00 37.24 236 HIS B C 1
ATOM 3706 O O . HIS B 1 255 ? 78.051 5.831 59.841 1.00 33.62 236 HIS B O 1
ATOM 3713 N N . GLU B 1 256 ? 78.627 6.628 61.814 1.00 36.52 237 GLU B N 1
ATOM 3714 C CA . GLU B 1 256 ? 79.282 5.378 62.166 1.00 33.14 237 GLU B CA 1
ATOM 3715 C C . GLU B 1 256 ? 78.354 4.160 61.989 1.00 32.71 237 GLU B C 1
ATOM 3716 O O . GLU B 1 256 ? 78.803 3.048 61.662 1.00 30.90 237 GLU B O 1
ATOM 3722 N N . GLU B 1 257 ? 77.058 4.306 62.265 1.00 30.14 238 GLU B N 1
ATOM 3723 C CA . GLU B 1 257 ? 76.207 3.135 62.165 1.00 32.48 238 GLU B CA 1
ATOM 3724 C C . GLU B 1 257 ? 76.033 2.660 60.717 1.00 28.31 238 GLU B C 1
ATOM 3725 O O . GLU B 1 257 ? 75.668 1.482 60.473 1.00 30.53 238 GLU B O 1
ATOM 3731 N N . VAL B 1 258 ? 76.355 3.521 59.759 1.00 29.86 239 VAL B N 1
ATOM 3732 C CA . VAL B 1 258 ? 76.277 3.097 58.319 1.00 26.89 239 VAL B CA 1
ATOM 3733 C C . VAL B 1 258 ? 77.431 2.102 58.072 1.00 28.29 239 VAL B C 1
ATOM 3734 O O . VAL B 1 258 ? 77.244 1.032 57.472 1.00 27.34 239 VAL B O 1
ATOM 3738 N N . LYS B 1 259 ? 78.623 2.430 58.601 1.00 25.24 240 LYS B N 1
ATOM 3739 C CA . LYS B 1 259 ? 79.763 1.521 58.515 1.00 29.10 240 LYS B CA 1
ATOM 3740 C C . LYS B 1 259 ? 79.396 0.176 59.125 1.00 26.69 240 LYS B C 1
ATOM 3741 O O . LYS B 1 259 ? 79.706 -0.886 58.584 1.00 26.41 240 LYS B O 1
ATOM 3747 N N . SER B 1 260 ? 78.785 0.197 60.306 1.00 30.94 241 SER B N 1
ATOM 3748 C CA . SER B 1 260 ? 78.421 -1.044 60.994 1.00 33.93 241 SER B CA 1
ATOM 3749 C C . SER B 1 260 ? 77.457 -1.860 60.161 1.00 29.94 241 SER B C 1
ATOM 3750 O O . SER B 1 260 ? 77.594 -3.069 60.090 1.00 27.14 241 SER B O 1
ATOM 3753 N N . ARG B 1 261 ? 76.445 -1.199 59.605 1.00 28.16 242 ARG B N 1
ATOM 3754 C CA . ARG B 1 261 ? 75.467 -1.968 58.754 1.00 27.25 242 ARG B CA 1
ATOM 3755 C C . ARG B 1 261 ? 76.081 -2.538 57.466 1.00 25.10 242 ARG B C 1
ATOM 3756 O O . ARG B 1 261 ? 75.744 -3.632 57.055 1.00 27.48 242 ARG B O 1
ATOM 3764 N N . ILE B 1 262 ? 76.941 -1.766 56.806 1.00 25.61 243 ILE B N 1
ATOM 3765 C CA . ILE B 1 262 ? 77.592 -2.290 55.600 1.00 26.89 243 ILE B CA 1
ATOM 3766 C C . ILE B 1 262 ? 78.439 -3.482 55.965 1.00 31.91 243 ILE B C 1
ATOM 3767 O O . ILE B 1 262 ? 78.480 -4.468 55.246 1.00 32.25 243 ILE B O 1
ATOM 3772 N N . LYS B 1 263 ? 79.188 -3.387 57.063 1.00 29.72 244 LYS B N 1
ATOM 3773 C CA . LYS B 1 263 ? 80.028 -4.515 57.411 1.00 30.63 244 LYS B CA 1
ATOM 3774 C C . LYS B 1 263 ? 79.240 -5.648 57.897 1.00 31.62 244 LYS B C 1
ATOM 3775 O O . LYS B 1 263 ? 79.588 -6.790 57.588 1.00 31.62 244 LYS B O 1
ATOM 3781 N N . GLY B 1 264 ? 78.153 -5.353 58.635 1.00 31.05 245 GLY B N 1
ATOM 3782 C CA . GLY B 1 264 ? 77.307 -6.408 59.234 1.00 30.53 245 GLY B CA 1
ATOM 3783 C C . GLY B 1 264 ? 76.358 -7.095 58.278 1.00 29.48 245 GLY B C 1
ATOM 3784 O O . GLY B 1 264 ? 76.101 -8.290 58.419 1.00 30.88 245 GLY B O 1
ATOM 3785 N N . LEU B 1 265 ? 75.771 -6.336 57.353 1.00 28.11 246 LEU B N 1
ATOM 3786 C CA . LEU B 1 265 ? 74.568 -6.868 56.659 1.00 27.10 246 LEU B CA 1
ATOM 3787 C C . LEU B 1 265 ? 74.835 -7.086 55.161 1.00 30.10 246 LEU B C 1
ATOM 3788 O O . LEU B 1 265 ? 73.915 -7.521 54.418 1.00 31.07 246 LEU B O 1
ATOM 3793 N N . TYR B 1 266 ? 76.037 -6.745 54.694 1.00 26.26 247 TYR B N 1
ATOM 3794 C CA . TYR B 1 266 ? 76.297 -6.853 53.245 1.00 27.15 247 TYR B CA 1
ATOM 3795 C C . TYR B 1 266 ? 76.199 -8.337 52.832 1.00 29.61 247 TYR B C 1
ATOM 3796 O O . TYR B 1 266 ? 75.600 -8.519 51.735 1.00 30.57 247 TYR B O 1
ATOM 3805 N N . SER C 1 23 ? 37.576 9.903 74.489 1.00 48.97 4 SER C N 1
ATOM 3806 C CA . SER C 1 23 ? 38.454 9.979 73.252 1.00 45.45 4 SER C CA 1
ATOM 3807 C C . SER C 1 23 ? 38.132 8.857 72.250 1.00 43.92 4 SER C C 1
ATOM 3808 O O . SER C 1 23 ? 37.945 7.707 72.630 1.00 42.37 4 SER C O 1
ATOM 3811 N N . VAL C 1 24 ? 38.007 9.184 70.968 1.00 39.92 5 VAL C N 1
ATOM 3812 C CA . VAL C 1 24 ? 37.597 8.133 69.997 1.00 34.21 5 VAL C CA 1
ATOM 3813 C C . VAL C 1 24 ? 38.789 7.669 69.132 1.00 33.69 5 VAL C C 1
ATOM 3814 O O . VAL C 1 24 ? 38.605 7.100 68.042 1.00 32.37 5 VAL C O 1
ATOM 3818 N N . VAL C 1 25 ? 39.984 8.065 69.553 1.00 30.37 6 VAL C N 1
ATOM 3819 C CA . VAL C 1 25 ? 41.250 7.609 68.900 1.00 30.67 6 VAL C CA 1
ATOM 3820 C C . VAL C 1 25 ? 42.056 7.034 70.005 1.00 33.57 6 VAL C C 1
ATOM 3821 O O . VAL C 1 25 ? 42.165 7.666 71.035 1.00 34.68 6 VAL C O 1
ATOM 3825 N N . GLU C 1 26 ? 42.606 5.845 69.828 1.00 29.68 7 GLU C N 1
ATOM 3826 C CA . GLU C 1 26 ? 43.540 5.337 70.791 1.00 31.99 7 GLU C CA 1
ATOM 3827 C C . GLU C 1 26 ? 44.955 5.258 70.234 1.00 32.32 7 GLU C C 1
ATOM 3828 O O . GLU C 1 26 ? 45.152 4.882 69.049 1.00 31.25 7 GLU C O 1
ATOM 3834 N N . LEU C 1 27 ? 45.954 5.493 71.090 1.00 27.58 8 LEU C N 1
ATOM 3835 C CA . LEU C 1 27 ? 47.346 5.471 70.643 1.00 27.08 8 LEU C CA 1
ATOM 3836 C C . LEU C 1 27 ? 47.947 4.237 71.320 1.00 29.53 8 LEU C C 1
ATOM 3837 O O . LEU C 1 27 ? 47.848 4.074 72.555 1.00 27.90 8 LEU C O 1
ATOM 3842 N N . ILE C 1 28 ? 48.508 3.340 70.544 1.00 25.83 9 ILE C N 1
ATOM 3843 C CA . ILE C 1 28 ? 49.121 2.152 71.068 1.00 25.50 9 ILE C CA 1
ATOM 3844 C C . ILE C 1 28 ? 50.554 2.084 70.548 1.00 23.40 9 ILE C C 1
ATOM 3845 O O . ILE C 1 28 ? 50.767 2.079 69.338 1.00 22.77 9 ILE C O 1
ATOM 3850 N N . GLU C 1 29 ? 51.527 1.957 71.442 1.00 22.32 10 GLU C N 1
ATOM 3851 C CA . GLU C 1 29 ? 52.928 1.725 71.000 1.00 22.76 10 GLU C CA 1
ATOM 3852 C C . GLU C 1 29 ? 53.139 0.289 70.681 1.00 23.83 10 GLU C C 1
ATOM 3853 O O . GLU C 1 29 ? 52.668 -0.594 71.420 1.00 23.91 10 GLU C O 1
ATOM 3859 N N . ILE C 1 30 ? 53.826 0.033 69.559 1.00 20.51 11 ILE C N 1
ATOM 3860 C CA . ILE C 1 30 ? 54.111 -1.317 69.191 1.00 20.40 11 ILE C CA 1
ATOM 3861 C C . ILE C 1 30 ? 55.644 -1.422 69.163 1.00 21.16 11 ILE C C 1
ATOM 3862 O O . ILE C 1 30 ? 56.293 -0.568 68.560 1.00 21.24 11 ILE C O 1
ATOM 3867 N N . GLU C 1 31 ? 56.196 -2.503 69.773 1.00 22.84 12 GLU C N 1
ATOM 3868 C CA . GLU C 1 31 ? 57.617 -2.637 69.941 1.00 25.06 12 GLU C CA 1
ATOM 3869 C C . GLU C 1 31 ? 58.189 -1.305 70.492 1.00 24.21 12 GLU C C 1
ATOM 3870 O O . GLU C 1 31 ? 57.553 -0.677 71.334 1.00 26.28 12 GLU C O 1
ATOM 3876 N N . SER C 1 32 ? 59.361 -0.892 70.011 1.00 24.06 13 SER C N 1
ATOM 3877 C CA . SER C 1 32 ? 59.963 0.326 70.547 1.00 25.23 13 SER C CA 1
ATOM 3878 C C . SER C 1 32 ? 59.453 1.609 69.955 1.00 28.74 13 SER C C 1
ATOM 3879 O O . SER C 1 32 ? 59.159 2.532 70.723 1.00 29.40 13 SER C O 1
ATOM 3882 N N . ALA C 1 33 ? 59.329 1.660 68.613 1.00 23.43 14 ALA C N 1
ATOM 3883 C CA . ALA C 1 33 ? 59.189 2.946 67.920 1.00 25.26 14 ALA C CA 1
ATOM 3884 C C . ALA C 1 33 ? 58.036 3.016 66.912 1.00 23.32 14 ALA C C 1
ATOM 3885 O O . ALA C 1 33 ? 58.052 3.863 66.060 1.00 26.79 14 ALA C O 1
ATOM 3887 N N . ILE C 1 34 ? 57.045 2.114 66.982 1.00 20.84 15 ILE C N 1
ATOM 3888 C CA . ILE C 1 34 ? 55.942 2.142 66.048 1.00 20.01 15 ILE C CA 1
ATOM 3889 C C . ILE C 1 34 ? 54.790 2.686 66.886 1.00 20.09 15 ILE C C 1
ATOM 3890 O O . ILE C 1 34 ? 54.618 2.310 68.044 1.00 23.30 15 ILE C O 1
ATOM 3895 N N . ILE C 1 35 ? 53.994 3.582 66.324 1.00 21.28 16 ILE C N 1
ATOM 3896 C CA . ILE C 1 35 ? 52.811 4.143 67.034 1.00 23.02 16 ILE C CA 1
ATOM 3897 C C . ILE C 1 35 ? 51.616 3.795 66.170 1.00 21.28 16 ILE C C 1
ATOM 3898 O O . ILE C 1 35 ? 51.562 4.122 64.950 1.00 21.09 16 ILE C O 1
ATOM 3903 N N . GLN C 1 36 ? 50.696 3.070 66.756 1.00 20.44 17 GLN C N 1
ATOM 3904 C CA . GLN C 1 36 ? 49.408 2.837 66.119 1.00 21.23 17 GLN C CA 1
ATOM 3905 C C . GLN C 1 36 ? 48.339 3.884 66.520 1.00 23.48 17 GLN C C 1
ATOM 3906 O O . GLN C 1 36 ? 48.064 4.128 67.706 1.00 24.66 17 GLN C O 1
ATOM 3912 N N . VAL C 1 37 ? 47.772 4.514 65.509 1.00 22.45 18 VAL C N 1
ATOM 3913 C CA . VAL C 1 37 ? 46.629 5.473 65.695 1.00 23.46 18 VAL C CA 1
ATOM 3914 C C . VAL C 1 37 ? 45.379 4.726 65.310 1.00 28.40 18 VAL C C 1
ATOM 3915 O O . VAL C 1 37 ? 45.089 4.497 64.090 1.00 26.15 18 VAL C O 1
ATOM 3919 N N . LYS C 1 38 ? 44.591 4.356 66.304 1.00 23.91 19 LYS C N 1
ATOM 3920 C CA . LYS C 1 38 ? 43.405 3.570 65.997 1.00 24.41 19 LYS C CA 1
ATOM 3921 C C . LYS C 1 38 ? 42.140 4.436 66.103 1.00 25.88 19 LYS C C 1
ATOM 3922 O O . LYS C 1 38 ? 41.845 4.938 67.204 1.00 25.78 19 LYS C O 1
ATOM 3928 N N . MET C 1 39 ? 41.398 4.592 64.986 1.00 25.66 20 MET C N 1
ATOM 3929 C CA . MET C 1 39 ? 40.195 5.436 64.984 1.00 24.55 20 MET C CA 1
ATOM 3930 C C . MET C 1 39 ? 39.088 4.467 65.429 1.00 28.48 20 MET C C 1
ATOM 3931 O O . MET C 1 39 ? 38.938 3.389 64.856 1.00 25.92 20 MET C O 1
ATOM 3936 N N . GLN C 1 40 ? 38.399 4.814 66.521 1.00 29.01 21 GLN C N 1
ATOM 3937 C CA . GLN C 1 40 ? 37.437 3.941 67.171 1.00 31.97 21 GLN C CA 1
ATOM 3938 C C . GLN C 1 40 ? 36.122 4.789 67.483 1.00 35.61 21 GLN C C 1
ATOM 3939 O O . GLN C 1 40 ? 35.627 4.746 68.618 1.00 32.07 21 GLN C O 1
ATOM 3945 N N . ASP C 1 41 ? 35.614 5.630 66.568 1.00 30.71 22 ASP C N 1
ATOM 3946 C CA . ASP C 1 41 ? 34.379 6.382 66.878 1.00 31.10 22 ASP C CA 1
ATOM 3947 C C . ASP C 1 41 ? 33.290 5.488 66.420 1.00 30.42 22 ASP C C 1
ATOM 3948 O O . ASP C 1 41 ? 32.891 5.501 65.236 1.00 31.59 22 ASP C O 1
ATOM 3953 N N . ARG C 1 42 ? 32.778 4.695 67.342 1.00 36.19 23 ARG C N 1
ATOM 3954 C CA . ARG C 1 42 ? 31.882 3.584 66.967 1.00 37.67 23 ARG C CA 1
ATOM 3955 C C . ARG C 1 42 ? 30.460 4.110 66.639 1.00 39.82 23 ARG C C 1
ATOM 3956 O O . ARG C 1 42 ? 29.851 3.686 65.646 1.00 38.96 23 ARG C O 1
ATOM 3964 N N . THR C 1 43 ? 29.998 5.088 67.422 1.00 35.62 24 THR C N 1
ATOM 3965 C CA . THR C 1 43 ? 28.758 5.775 67.118 1.00 39.26 24 THR C CA 1
ATOM 3966 C C . THR C 1 43 ? 28.704 6.228 65.671 1.00 39.25 24 THR C C 1
ATOM 3967 O O . THR C 1 43 ? 27.677 6.085 65.028 1.00 41.43 24 THR C O 1
ATOM 3971 N N . HIS C 1 44 ? 29.804 6.782 65.156 1.00 38.86 25 HIS C N 1
ATOM 3972 C CA . HIS C 1 44 ? 29.802 7.391 63.801 1.00 37.35 25 HIS C CA 1
ATOM 3973 C C . HIS C 1 44 ? 30.478 6.538 62.701 1.00 32.67 25 HIS C C 1
ATOM 3974 O O . HIS C 1 44 ? 30.675 7.010 61.562 1.00 31.93 25 HIS C O 1
ATOM 3981 N N . LYS C 1 45 ? 30.829 5.298 63.038 1.00 35.56 26 LYS C N 1
ATOM 3982 C CA . LYS C 1 45 ? 31.480 4.393 62.079 1.00 33.09 26 LYS C CA 1
ATOM 3983 C C . LYS C 1 45 ? 32.714 5.098 61.445 1.00 31.33 26 LYS C C 1
ATOM 3984 O O . LYS C 1 45 ? 32.982 4.997 60.224 1.00 25.86 26 LYS C O 1
ATOM 3990 N N . ASN C 1 46 ? 33.484 5.749 62.332 1.00 26.64 27 ASN C N 1
ATOM 3991 C CA . ASN C 1 46 ? 34.665 6.525 61.902 1.00 26.51 27 ASN C CA 1
ATOM 3992 C C . ASN C 1 46 ? 34.360 7.574 60.809 1.00 25.25 27 ASN C C 1
ATOM 3993 O O . ASN C 1 46 ? 35.229 7.946 60.039 1.00 25.48 27 ASN C O 1
ATOM 3998 N N . ALA C 1 47 ? 33.121 8.117 60.753 1.00 25.85 28 ALA C N 1
ATOM 3999 C CA . ALA C 1 47 ? 32.844 9.382 60.002 1.00 28.74 28 ALA C CA 1
ATOM 4000 C C . ALA C 1 47 ? 33.555 10.543 60.791 1.00 28.01 28 ALA C C 1
ATOM 4001 O O . ALA C 1 47 ? 33.842 10.381 61.989 1.00 29.09 28 ALA C O 1
ATOM 4003 N N . PHE C 1 48 ? 33.803 11.687 60.150 1.00 27.65 29 PHE C N 1
ATOM 4004 C CA . PHE C 1 48 ? 34.569 12.757 60.770 1.00 28.43 29 PHE C CA 1
ATOM 4005 C C . PHE C 1 48 ? 33.653 13.552 61.692 1.00 30.92 29 PHE C C 1
ATOM 4006 O O . PHE C 1 48 ? 33.344 14.676 61.378 1.00 31.36 29 PHE C O 1
ATOM 4014 N N . SER C 1 49 ? 33.199 12.936 62.776 1.00 30.52 30 SER C N 1
ATOM 4015 C CA . SER C 1 49 ? 32.516 13.659 63.874 1.00 30.75 30 SER C CA 1
ATOM 4016 C C . SER C 1 49 ? 33.436 14.745 64.402 1.00 33.03 30 SER C C 1
ATOM 4017 O O . SER C 1 49 ? 34.656 14.733 64.198 1.00 29.07 30 SER C O 1
ATOM 4020 N N . GLN C 1 50 ? 32.874 15.671 65.160 1.00 31.80 31 GLN C N 1
ATOM 4021 C CA . GLN C 1 50 ? 33.717 16.637 65.811 1.00 32.24 31 GLN C CA 1
ATOM 4022 C C . GLN C 1 50 ? 34.790 15.963 66.682 1.00 32.06 31 GLN C C 1
ATOM 4023 O O . GLN C 1 50 ? 35.919 16.481 66.748 1.00 31.44 31 GLN C O 1
ATOM 4029 N N . GLU C 1 51 ? 34.410 14.894 67.409 1.00 30.99 32 GLU C N 1
ATOM 4030 C CA . GLU C 1 51 ? 35.324 14.222 68.339 1.00 35.16 32 GLU C CA 1
ATOM 4031 C C . GLU C 1 51 ? 36.465 13.530 67.540 1.00 31.22 32 GLU C C 1
ATOM 4032 O O . GLU C 1 51 ? 37.630 13.658 67.882 1.00 31.52 32 GLU C O 1
ATOM 4038 N N . LEU C 1 52 ? 36.074 12.791 66.494 1.00 31.21 33 LEU C N 1
ATOM 4039 C CA . LEU C 1 52 ? 37.121 12.108 65.677 1.00 27.97 33 LEU C CA 1
ATOM 4040 C C . LEU C 1 52 ? 38.123 13.174 65.111 1.00 26.60 33 LEU C C 1
ATOM 4041 O O . LEU C 1 52 ? 39.353 12.949 65.078 1.00 27.86 33 LEU C O 1
ATOM 4046 N N . THR C 1 53 ? 37.568 14.273 64.574 1.00 26.79 34 THR C N 1
ATOM 4047 C CA . THR C 1 53 ? 38.350 15.341 63.967 1.00 27.71 34 THR C CA 1
ATOM 4048 C C . THR C 1 53 ? 39.358 15.842 64.982 1.00 30.68 34 THR C C 1
ATOM 4049 O O . THR C 1 53 ? 40.574 15.914 64.722 1.00 34.15 34 THR C O 1
ATOM 4053 N N . ASP C 1 54 ? 38.863 16.217 66.166 1.00 32.02 35 ASP C N 1
ATOM 4054 C CA . ASP C 1 54 ? 39.766 16.811 67.144 1.00 33.16 35 ASP C CA 1
ATOM 4055 C C . ASP C 1 54 ? 40.811 15.771 67.646 1.00 30.51 35 ASP C C 1
ATOM 4056 O O . ASP C 1 54 ? 41.994 16.101 67.857 1.00 29.30 35 ASP C O 1
ATOM 4061 N N . ASP C 1 55 ? 40.346 14.561 67.927 1.00 29.33 36 ASP C N 1
ATOM 4062 C CA . ASP C 1 55 ? 41.231 13.529 68.472 1.00 29.93 36 ASP C CA 1
ATOM 4063 C C . ASP C 1 55 ? 42.307 13.128 67.425 1.00 27.56 36 ASP C C 1
ATOM 4064 O O . ASP C 1 55 ? 43.408 12.766 67.775 1.00 29.21 36 ASP C O 1
ATOM 4069 N N . LEU C 1 56 ? 41.956 13.123 66.146 1.00 27.41 37 LEU C N 1
ATOM 4070 C CA . LEU C 1 56 ? 42.961 12.733 65.120 1.00 27.83 37 LEU C CA 1
ATOM 4071 C C . LEU C 1 56 ? 44.007 13.826 65.023 1.00 29.04 37 LEU C C 1
ATOM 4072 O O . LEU C 1 56 ? 45.237 13.576 64.900 1.00 27.01 37 LEU C O 1
ATOM 4077 N N . ILE C 1 57 ? 43.537 15.092 65.020 1.00 28.70 38 ILE C N 1
ATOM 4078 C CA . ILE C 1 57 ? 44.464 16.223 64.952 1.00 28.11 38 ILE C CA 1
ATOM 4079 C C . ILE C 1 57 ? 45.427 16.115 66.152 1.00 27.56 38 ILE C C 1
ATOM 4080 O O . ILE C 1 57 ? 46.660 16.318 66.046 1.00 28.69 38 ILE C O 1
ATOM 4085 N N . GLN C 1 58 ? 44.892 15.837 67.337 1.00 27.60 39 GLN C N 1
ATOM 4086 C CA . GLN C 1 58 ? 45.747 15.783 68.494 1.00 29.91 39 GLN C CA 1
ATOM 4087 C C . GLN C 1 58 ? 46.659 14.537 68.493 1.00 28.29 39 GLN C C 1
ATOM 4088 O O . GLN C 1 58 ? 47.823 14.591 68.970 1.00 28.02 39 GLN C O 1
ATOM 4094 N N . ALA C 1 59 ? 46.168 13.422 67.939 1.00 29.01 40 ALA C N 1
ATOM 4095 C CA . ALA C 1 59 ? 47.058 12.238 67.845 1.00 26.72 40 ALA C CA 1
ATOM 4096 C C . ALA C 1 59 ? 48.283 12.589 66.997 1.00 26.61 40 ALA C C 1
ATOM 4097 O O . ALA C 1 59 ? 49.399 12.224 67.345 1.00 24.39 40 ALA C O 1
ATOM 4099 N N . PHE C 1 60 ? 48.085 13.257 65.850 1.00 23.97 41 PHE C N 1
ATOM 4100 C CA . PHE C 1 60 ? 49.245 13.607 64.986 1.00 23.91 41 PHE C CA 1
ATOM 4101 C C . PHE C 1 60 ? 50.118 14.708 65.552 1.00 24.68 41 PHE C C 1
ATOM 4102 O O . PHE C 1 60 ? 51.330 14.726 65.308 1.00 24.46 41 PHE C O 1
ATOM 4110 N N . GLU C 1 61 ? 49.521 15.569 66.384 1.00 25.47 42 GLU C N 1
ATOM 4111 C CA . GLU C 1 61 ? 50.341 16.592 67.072 1.00 27.39 42 GLU C CA 1
ATOM 4112 C C . GLU C 1 61 ? 51.193 15.867 68.126 1.00 25.92 42 GLU C C 1
ATOM 4113 O O . GLU C 1 61 ? 52.390 16.125 68.281 1.00 26.52 42 GLU C O 1
ATOM 4119 N N . TYR C 1 62 ? 50.597 14.895 68.810 1.00 24.28 43 TYR C N 1
ATOM 4120 C CA . TYR C 1 62 ? 51.366 14.103 69.793 1.00 25.45 43 TYR C CA 1
ATOM 4121 C C . TYR C 1 62 ? 52.594 13.394 69.127 1.00 28.31 43 TYR C C 1
ATOM 4122 O O . TYR C 1 62 ? 53.712 13.391 69.634 1.00 25.41 43 TYR C O 1
ATOM 4131 N N . ILE C 1 63 ? 52.346 12.805 67.964 1.00 25.79 44 ILE C N 1
ATOM 4132 C CA . ILE C 1 63 ? 53.416 12.138 67.204 1.00 24.14 44 ILE C CA 1
ATOM 4133 C C . ILE C 1 63 ? 54.458 13.190 66.762 1.00 23.20 44 ILE C C 1
ATOM 4134 O O . ILE C 1 63 ? 55.613 12.947 66.851 1.00 24.78 44 ILE C O 1
ATOM 4139 N N . ARG C 1 64 ? 54.005 14.350 66.338 1.00 24.87 45 ARG C N 1
ATOM 4140 C CA . ARG C 1 64 ? 54.907 15.383 65.930 1.00 28.73 45 ARG C CA 1
ATOM 4141 C C . ARG C 1 64 ? 55.814 15.778 67.092 1.00 28.74 45 ARG C C 1
ATOM 4142 O O . ARG C 1 64 ? 56.951 16.019 66.924 1.00 30.86 45 ARG C O 1
ATOM 4150 N N . GLN C 1 65 ? 55.273 15.823 68.283 1.00 29.94 46 GLN C N 1
ATOM 4151 C CA . GLN C 1 65 ? 56.113 16.213 69.437 1.00 32.93 46 GLN C CA 1
ATOM 4152 C C . GLN C 1 65 ? 56.981 15.097 69.994 1.00 32.60 46 GLN C C 1
ATOM 4153 O O . GLN C 1 65 ? 57.646 15.310 70.989 1.00 36.31 46 GLN C O 1
ATOM 4159 N N . ASN C 1 66 ? 56.914 13.887 69.461 1.00 31.49 47 ASN C N 1
ATOM 4160 C CA . ASN C 1 66 ? 57.604 12.746 70.097 1.00 32.56 47 ASN C CA 1
ATOM 4161 C C . ASN C 1 66 ? 58.652 12.241 69.177 1.00 29.93 47 ASN C C 1
ATOM 4162 O O . ASN C 1 66 ? 58.327 11.474 68.285 1.00 35.09 47 ASN C O 1
ATOM 4167 N N . PRO C 1 67 ? 59.937 12.601 69.375 1.00 40.57 48 PRO C N 1
ATOM 4168 C CA . PRO C 1 67 ? 60.800 12.120 68.312 1.00 38.97 48 PRO C CA 1
ATOM 4169 C C . PRO C 1 67 ? 61.271 10.659 68.476 1.00 34.52 48 PRO C C 1
ATOM 4170 O O . PRO C 1 67 ? 62.214 10.279 67.802 1.00 34.84 48 PRO C O 1
ATOM 4174 N N . LYS C 1 68 ? 60.632 9.840 69.317 1.00 25.97 49 LYS C N 1
ATOM 4175 C CA . LYS C 1 68 ? 60.947 8.417 69.323 1.00 23.53 49 LYS C CA 1
ATOM 4176 C C . LYS C 1 68 ? 60.408 7.630 68.119 1.00 24.49 49 LYS C C 1
ATOM 4177 O O . LYS C 1 68 ? 60.997 6.633 67.662 1.00 26.92 49 LYS C O 1
ATOM 4183 N N . TYR C 1 69 ? 59.228 7.998 67.651 1.00 24.07 50 TYR C N 1
ATOM 4184 C CA . TYR C 1 69 ? 58.536 7.060 66.684 1.00 23.23 50 TYR C CA 1
ATOM 4185 C C . TYR C 1 69 ? 59.171 7.088 65.295 1.00 23.55 50 TYR C C 1
ATOM 4186 O O . TYR C 1 69 ? 59.592 8.151 64.865 1.00 23.84 50 TYR C O 1
ATOM 4195 N N . LYS C 1 70 ? 59.227 5.906 64.661 1.00 23.11 51 LYS C N 1
ATOM 4196 C CA . LYS C 1 70 ? 59.771 5.806 63.310 1.00 22.61 51 LYS C CA 1
ATOM 4197 C C . LYS C 1 70 ? 58.721 5.519 62.275 1.00 24.39 51 LYS C C 1
ATOM 4198 O O . LYS C 1 70 ? 59.016 5.724 61.076 1.00 25.16 51 LYS C O 1
ATOM 4204 N N . ALA C 1 71 ? 57.578 4.955 62.657 1.00 21.28 52 ALA C N 1
ATOM 4205 C CA . ALA C 1 71 ? 56.499 4.599 61.672 1.00 23.52 52 ALA C CA 1
ATOM 4206 C C . ALA C 1 71 ? 55.172 4.712 62.362 1.00 20.15 52 ALA C C 1
ATOM 4207 O O . ALA C 1 71 ? 55.068 4.397 63.576 1.00 22.79 52 ALA C O 1
ATOM 4209 N N . VAL C 1 72 ? 54.180 5.194 61.646 1.00 21.27 53 VAL C N 1
ATOM 4210 C CA . VAL C 1 72 ? 52.827 5.320 62.168 1.00 18.69 53 VAL C CA 1
ATOM 4211 C C . VAL C 1 72 ? 51.973 4.270 61.449 1.00 22.05 53 VAL C C 1
ATOM 4212 O O . VAL C 1 72 ? 52.115 4.150 60.201 1.00 22.43 53 VAL C O 1
ATOM 4216 N N . ILE C 1 73 ? 51.071 3.595 62.175 1.00 20.64 54 ILE C N 1
ATOM 4217 C CA . ILE C 1 73 ? 50.008 2.767 61.531 1.00 18.64 54 ILE C CA 1
ATOM 4218 C C . ILE C 1 73 ? 48.711 3.444 61.842 1.00 20.27 54 ILE C C 1
ATOM 4219 O O . ILE C 1 73 ? 48.317 3.507 62.993 1.00 20.59 54 ILE C O 1
ATOM 4224 N N . LEU C 1 74 ? 48.048 3.918 60.777 1.00 20.36 55 LEU C N 1
ATOM 4225 C CA . LEU C 1 74 ? 46.703 4.546 60.970 1.00 20.22 55 LEU C CA 1
ATOM 4226 C C . LEU C 1 74 ? 45.703 3.515 60.545 1.00 21.05 55 LEU C C 1
ATOM 4227 O O . LEU C 1 74 ? 45.780 2.984 59.447 1.00 19.85 55 LEU C O 1
ATOM 4232 N N . THR C 1 75 ? 44.731 3.225 61.409 1.00 21.41 56 THR C N 1
ATOM 4233 C CA . THR C 1 75 ? 43.809 2.108 61.113 1.00 22.29 56 THR C CA 1
ATOM 4234 C C . THR C 1 75 ? 42.473 2.414 61.792 1.00 22.64 56 THR C C 1
ATOM 4235 O O . THR C 1 75 ? 42.424 3.359 62.605 1.00 22.30 56 THR C O 1
ATOM 4239 N N . GLY C 1 76 ? 41.462 1.587 61.543 1.00 24.43 57 GLY C N 1
ATOM 4240 C CA . GLY C 1 76 ? 40.081 1.911 62.061 1.00 25.36 57 GLY C CA 1
ATOM 4241 C C . GLY C 1 76 ? 39.742 0.756 63.049 1.00 27.59 57 GLY C C 1
ATOM 4242 O O . GLY C 1 76 ? 40.646 0.206 63.664 1.00 27.11 57 GLY C O 1
ATOM 4243 N N . TYR C 1 77 ? 38.461 0.366 63.198 1.00 24.05 58 TYR C N 1
ATOM 4244 C CA . TYR C 1 77 ? 38.107 -0.771 64.106 1.00 28.51 58 TYR C CA 1
ATOM 4245 C C . TYR C 1 77 ? 37.178 -1.653 63.291 1.00 30.57 58 TYR C C 1
ATOM 4246 O O . TYR C 1 77 ? 36.501 -1.136 62.392 1.00 32.32 58 TYR C O 1
ATOM 4255 N N . ASP C 1 78 ? 37.142 -2.963 63.573 1.00 32.26 59 ASP C N 1
ATOM 4256 C CA . ASP C 1 78 ? 36.177 -3.907 62.949 1.00 32.40 59 ASP C CA 1
ATOM 4257 C C . ASP C 1 78 ? 36.147 -3.725 61.417 1.00 32.41 59 ASP C C 1
ATOM 4258 O O . ASP C 1 78 ? 37.183 -3.839 60.772 1.00 28.45 59 ASP C O 1
ATOM 4263 N N . ASN C 1 79 ? 34.975 -3.392 60.877 1.00 29.03 60 ASN C N 1
ATOM 4264 C CA . ASN C 1 79 ? 34.780 -3.274 59.425 1.00 29.41 60 ASN C CA 1
ATOM 4265 C C . ASN C 1 79 ? 34.926 -1.818 58.883 1.00 28.11 60 ASN C C 1
ATOM 4266 O O . ASN C 1 79 ? 34.622 -1.574 57.703 1.00 26.47 60 ASN C O 1
ATOM 4271 N N . TYR C 1 80 ? 35.406 -0.868 59.693 1.00 25.35 61 TYR C N 1
ATOM 4272 C CA . TYR C 1 80 ? 35.465 0.535 59.182 1.00 24.60 61 TYR C CA 1
ATOM 4273 C C . TYR C 1 80 ? 36.890 1.076 59.277 1.00 23.96 61 TYR C C 1
ATOM 4274 O O . TYR C 1 80 ? 37.496 1.079 60.383 1.00 24.36 61 TYR C O 1
ATOM 4283 N N . PHE C 1 81 ? 37.401 1.591 58.154 1.00 22.70 62 PHE C N 1
ATOM 4284 C CA . PHE C 1 81 ? 38.637 2.384 58.275 1.00 23.49 62 PHE C CA 1
ATOM 4285 C C . PHE C 1 81 ? 38.238 3.842 58.583 1.00 23.23 62 PHE C C 1
ATOM 4286 O O . PHE C 1 81 ? 38.482 4.297 59.711 1.00 23.86 62 PHE C O 1
ATOM 4294 N N . ALA C 1 82 ? 37.535 4.540 57.651 1.00 23.13 63 ALA C N 1
ATOM 4295 C CA . ALA C 1 82 ? 37.111 5.903 57.875 1.00 23.01 63 ALA C CA 1
ATOM 4296 C C . ALA C 1 82 ? 36.041 6.212 56.896 1.00 24.88 63 ALA C C 1
ATOM 4297 O O . ALA C 1 82 ? 36.133 5.828 55.694 1.00 23.79 63 ALA C O 1
ATOM 4299 N N . SER C 1 83 ? 34.982 6.864 57.412 1.00 28.50 64 SER C N 1
ATOM 4300 C CA . SER C 1 83 ? 33.789 7.047 56.632 1.00 27.67 64 SER C CA 1
ATOM 4301 C C . SER C 1 83 ? 33.562 8.406 56.064 1.00 26.79 64 SER C C 1
ATOM 4302 O O . SER C 1 83 ? 32.530 8.553 55.357 1.00 28.10 64 SER C O 1
ATOM 4305 N N . GLY C 1 84 ? 34.496 9.346 56.190 1.00 23.91 65 GLY C N 1
ATOM 4306 C CA . GLY C 1 84 ? 34.323 10.586 55.505 1.00 25.00 65 GLY C CA 1
ATOM 4307 C C . GLY C 1 84 ? 33.395 11.560 56.252 1.00 25.66 65 GLY C C 1
ATOM 4308 O O . GLY C 1 84 ? 33.101 11.346 57.428 1.00 27.36 65 GLY C O 1
ATOM 4309 N N . GLY C 1 85 ? 32.970 12.632 55.584 1.00 27.68 66 GLY C N 1
ATOM 4310 C CA . GLY C 1 85 ? 32.134 13.667 56.301 1.00 27.34 66 GLY C CA 1
ATOM 4311 C C . GLY C 1 85 ? 30.864 13.029 56.840 1.00 28.93 66 GLY C C 1
ATOM 4312 O O . GLY C 1 85 ? 30.232 12.157 56.197 1.00 29.94 66 GLY C O 1
ATOM 4313 N N . THR C 1 86 ? 30.432 13.463 58.020 1.00 28.96 67 THR C N 1
ATOM 4314 C CA . THR C 1 86 ? 29.121 13.094 58.498 1.00 30.82 67 THR C CA 1
ATOM 4315 C C . THR C 1 86 ? 28.038 13.797 57.641 1.00 30.55 67 THR C C 1
ATOM 4316 O O . THR C 1 86 ? 28.326 14.766 56.909 1.00 30.58 67 THR C O 1
ATOM 4320 N N . GLN C 1 87 ? 26.807 13.335 57.734 1.00 34.49 68 GLN C N 1
ATOM 4321 C CA . GLN C 1 87 ? 25.754 14.028 56.985 1.00 33.45 68 GLN C CA 1
ATOM 4322 C C . GLN C 1 87 ? 25.652 15.545 57.343 1.00 35.72 68 GLN C C 1
ATOM 4323 O O . GLN C 1 87 ? 25.517 16.414 56.478 1.00 32.61 68 GLN C O 1
ATOM 4329 N N . GLU C 1 88 ? 25.709 15.863 58.628 1.00 36.02 69 GLU C N 1
ATOM 4330 C CA . GLU C 1 88 ? 25.632 17.228 59.086 1.00 36.60 69 GLU C CA 1
ATOM 4331 C C . GLU C 1 88 ? 26.851 18.034 58.615 1.00 39.90 69 GLU C C 1
ATOM 4332 O O . GLU C 1 88 ? 26.741 19.187 58.217 1.00 36.83 69 GLU C O 1
ATOM 4338 N N . GLY C 1 89 ? 28.027 17.410 58.640 1.00 32.77 70 GLY C N 1
ATOM 4339 C CA . GLY C 1 89 ? 29.227 18.043 58.139 1.00 33.11 70 GLY C CA 1
ATOM 4340 C C . GLY C 1 89 ? 29.076 18.416 56.683 1.00 31.70 70 GLY C C 1
ATOM 4341 O O . GLY C 1 89 ? 29.433 19.545 56.296 1.00 32.33 70 GLY C O 1
ATOM 4342 N N . LEU C 1 90 ? 28.534 17.498 55.885 1.00 32.24 71 LEU C N 1
ATOM 4343 C CA . LEU C 1 90 ? 28.314 17.819 54.434 1.00 29.40 71 LEU C CA 1
ATOM 4344 C C . LEU C 1 90 ? 27.259 18.960 54.234 1.00 32.18 71 LEU C C 1
ATOM 4345 O O . LEU C 1 90 ? 27.475 19.887 53.433 1.00 32.57 71 LEU C O 1
ATOM 4350 N N . LEU C 1 91 ? 26.153 18.882 54.982 1.00 30.47 72 LEU C N 1
ATOM 4351 C CA . LEU C 1 91 ? 25.088 19.923 54.938 1.00 31.24 72 LEU C CA 1
ATOM 4352 C C . LEU C 1 91 ? 25.625 21.312 55.375 1.00 33.25 72 LEU C C 1
ATOM 4353 O O . LEU C 1 91 ? 25.242 22.353 54.807 1.00 34.28 72 LEU C O 1
ATOM 4358 N N . ARG C 1 92 ? 26.579 21.328 56.317 1.00 32.50 73 ARG C N 1
ATOM 4359 C CA . ARG C 1 92 ? 27.207 22.590 56.775 1.00 34.28 73 ARG C CA 1
ATOM 4360 C C . ARG C 1 92 ? 28.077 23.180 55.645 1.00 35.07 73 ARG C C 1
ATOM 4361 O O . ARG C 1 92 ? 28.095 24.422 55.420 1.00 33.30 73 ARG C O 1
ATOM 4369 N N . ILE C 1 93 ? 28.739 22.337 54.851 1.00 32.27 74 ILE C N 1
ATOM 4370 C CA . ILE C 1 93 ? 29.492 22.946 53.713 1.00 32.56 74 ILE C CA 1
ATOM 4371 C C . ILE C 1 93 ? 28.490 23.393 52.641 1.00 29.00 74 ILE C C 1
ATOM 4372 O O . ILE C 1 93 ? 28.601 24.515 52.063 1.00 29.54 74 ILE C O 1
ATOM 4377 N N . GLN C 1 94 ? 27.444 22.582 52.453 1.00 29.82 75 GLN C N 1
ATOM 4378 C CA . GLN C 1 94 ? 26.416 22.921 51.468 1.00 32.56 75 GLN C CA 1
ATOM 4379 C C . GLN C 1 94 ? 25.856 24.321 51.736 1.00 33.45 75 GLN C C 1
ATOM 4380 O O . GLN C 1 94 ? 25.632 25.103 50.822 1.00 31.94 75 GLN C O 1
ATOM 4386 N N . GLN C 1 95 ? 25.547 24.590 52.999 1.00 35.65 76 GLN C N 1
ATOM 4387 C CA . GLN C 1 95 ? 25.014 25.908 53.387 1.00 37.35 76 GLN C CA 1
ATOM 4388 C C . GLN C 1 95 ? 26.052 27.007 53.375 1.00 35.07 76 GLN C C 1
ATOM 4389 O O . GLN C 1 95 ? 25.710 28.152 53.572 1.00 42.05 76 GLN C O 1
ATOM 4395 N N . GLY C 1 96 ? 27.333 26.669 53.228 1.00 36.84 77 GLY C N 1
ATOM 4396 C CA . GLY C 1 96 ? 28.437 27.677 53.230 1.00 36.81 77 GLY C CA 1
ATOM 4397 C C . GLY C 1 96 ? 28.877 28.152 54.624 1.00 40.34 77 GLY C C 1
ATOM 4398 O O . GLY C 1 96 ? 29.482 29.248 54.770 1.00 40.21 77 GLY C O 1
ATOM 4399 N N . LEU C 1 97 ? 28.533 27.380 55.652 1.00 39.26 78 LEU C N 1
ATOM 4400 C CA . LEU C 1 97 ? 28.984 27.647 57.027 1.00 40.17 78 LEU C CA 1
ATOM 4401 C C . LEU C 1 97 ? 30.449 27.271 57.243 1.00 43.22 78 LEU C C 1
ATOM 4402 O O . LEU C 1 97 ? 31.192 27.935 57.950 1.00 42.92 78 LEU C O 1
ATOM 4407 N N . THR C 1 98 ? 30.855 26.214 56.583 1.00 36.29 79 THR C N 1
ATOM 4408 C CA . THR C 1 98 ? 32.187 25.677 56.717 1.00 41.55 79 THR C CA 1
ATOM 4409 C C . THR C 1 98 ? 32.685 25.380 55.290 1.00 41.43 79 THR C C 1
ATOM 4410 O O . THR C 1 98 ? 31.901 25.405 54.306 1.00 37.52 79 THR C O 1
ATOM 4414 N N . LYS C 1 99 ? 33.964 25.081 55.182 1.00 46.63 80 LYS C N 1
ATOM 4415 C CA . LYS C 1 99 ? 34.475 24.455 53.975 1.00 43.59 80 LYS C CA 1
ATOM 4416 C C . LYS C 1 99 ? 35.354 23.337 54.410 1.00 42.30 80 LYS C C 1
ATOM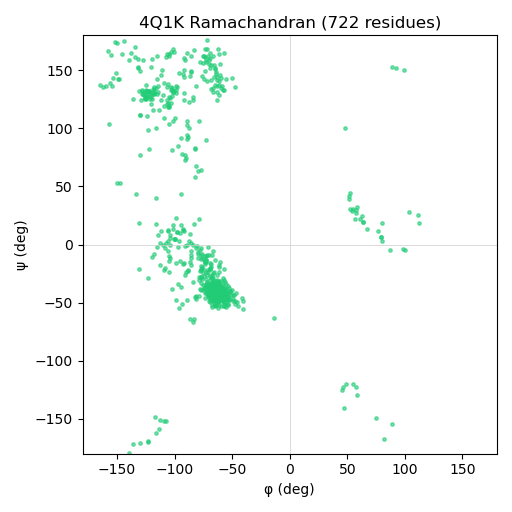 4417 O O . LYS C 1 99 ? 35.809 23.327 55.558 1.00 40.24 80 LYS C O 1
ATOM 4423 N N . PHE C 1 100 ? 35.615 22.402 53.493 1.00 36.58 81 PHE C N 1
ATOM 4424 C CA . PHE C 1 100 ? 36.394 21.226 53.813 1.00 37.88 81 PHE C CA 1
ATOM 4425 C C . PHE C 1 100 ? 37.806 21.561 54.367 1.00 37.59 81 PHE C C 1
ATOM 4426 O O . PHE C 1 100 ? 38.437 20.795 55.055 1.00 37.97 81 PHE C O 1
ATOM 4434 N N . THR C 1 101 ? 38.282 22.769 54.093 1.00 35.48 82 THR C N 1
ATOM 4435 C CA . THR C 1 101 ? 39.612 23.215 54.414 1.00 35.84 82 THR C CA 1
ATOM 4436 C C . THR C 1 101 ? 39.703 23.780 55.902 1.00 42.06 82 THR C C 1
ATOM 4437 O O . THR C 1 101 ? 40.792 24.065 56.430 1.00 45.13 82 THR C O 1
ATOM 4441 N N . ASP C 1 102 ? 38.552 23.869 56.572 1.00 38.06 83 ASP C N 1
ATOM 4442 C CA . ASP C 1 102 ? 38.441 24.417 57.935 1.00 42.93 83 ASP C CA 1
ATOM 4443 C C . ASP C 1 102 ? 39.203 23.629 58.985 1.00 52.20 83 ASP C C 1
ATOM 4444 O O . ASP C 1 102 ? 39.904 24.227 59.846 1.00 50.85 83 ASP C O 1
ATOM 4449 N N . ASP C 1 103 ? 39.061 22.305 58.921 1.00 52.13 84 ASP C N 1
ATOM 4450 C CA . ASP C 1 103 ? 39.764 21.417 59.867 1.00 59.60 84 ASP C CA 1
ATOM 4451 C C . ASP C 1 103 ? 40.562 20.491 59.026 1.00 56.54 84 ASP C C 1
ATOM 4452 O O . ASP C 1 103 ? 39.991 19.553 58.520 1.00 59.52 84 ASP C O 1
ATOM 4457 N N . ASN C 1 104 ? 41.856 20.745 58.839 1.00 50.77 85 ASN C N 1
ATOM 4458 C CA . ASN C 1 104 ? 42.576 19.929 57.888 1.00 45.99 85 ASN C CA 1
ATOM 4459 C C . ASN C 1 104 ? 42.889 18.471 58.327 1.00 44.61 85 ASN C C 1
ATOM 4460 O O . ASN C 1 104 ? 43.939 18.208 58.893 1.00 49.38 85 ASN C O 1
ATOM 4465 N N . LEU C 1 105 ? 42.009 17.532 58.043 1.00 36.80 86 LEU C N 1
ATOM 4466 C CA . LEU C 1 105 ? 42.347 16.117 58.256 1.00 34.20 86 LEU C CA 1
ATOM 4467 C C . LEU C 1 105 ? 42.966 15.472 57.048 1.00 33.31 86 LEU C C 1
ATOM 4468 O O . LEU C 1 105 ? 43.634 14.439 57.177 1.00 33.91 86 LEU C O 1
ATOM 4473 N N . TYR C 1 106 ? 42.653 16.008 55.868 1.00 29.33 87 TYR C N 1
ATOM 4474 C CA . TYR C 1 106 ? 43.065 15.322 54.640 1.00 31.21 87 TYR C CA 1
ATOM 4475 C C . TYR C 1 106 ? 44.594 15.078 54.532 1.00 29.81 87 TYR C C 1
ATOM 4476 O O . TYR C 1 106 ? 45.015 13.968 54.109 1.00 30.22 87 TYR C O 1
ATOM 4485 N N . SER C 1 107 ? 45.405 16.059 54.953 1.00 25.85 88 SER C N 1
ATOM 4486 C CA . SER C 1 107 ? 46.853 15.990 54.787 1.00 33.32 88 SER C CA 1
ATOM 4487 C C . SER C 1 107 ? 47.598 15.496 56.050 1.00 27.14 88 SER C C 1
ATOM 4488 O O . SER C 1 107 ? 48.817 15.591 56.109 1.00 26.07 88 SER C O 1
ATOM 4491 N N . LEU C 1 108 ? 46.868 14.985 57.048 1.00 23.71 89 LEU C N 1
ATOM 4492 C CA . LEU C 1 108 ? 47.546 14.498 58.306 1.00 25.86 89 LEU C CA 1
ATOM 4493 C C . LEU C 1 108 ? 48.754 13.598 58.004 1.00 24.14 89 LEU C C 1
ATOM 4494 O O . LEU C 1 108 ? 49.854 13.822 58.561 1.00 23.49 89 LEU C O 1
ATOM 4499 N N . ALA C 1 109 ? 48.542 12.570 57.158 1.00 21.63 90 ALA C N 1
ATOM 4500 C CA . ALA C 1 109 ? 49.671 11.636 56.900 1.00 22.07 90 ALA C CA 1
ATOM 4501 C C . ALA C 1 109 ? 50.818 12.255 56.127 1.00 23.33 90 ALA C C 1
ATOM 4502 O O . ALA C 1 109 ? 51.977 11.883 56.297 1.00 22.81 90 ALA C O 1
ATOM 4504 N N . LEU C 1 110 ? 50.472 13.168 55.220 1.00 21.93 91 LEU C N 1
ATOM 4505 C CA . LEU C 1 110 ? 51.450 13.837 54.372 1.00 23.07 91 LEU C CA 1
ATOM 4506 C C . LEU C 1 110 ? 52.298 14.785 55.221 1.00 24.72 91 LEU C C 1
ATOM 4507 O O . LEU C 1 110 ? 53.506 14.916 55.011 1.00 24.17 91 LEU C O 1
ATOM 4512 N N . ASP C 1 111 ? 51.654 15.445 56.163 1.00 23.02 92 ASP C N 1
ATOM 4513 C CA . ASP C 1 111 ? 52.350 16.432 57.004 1.00 25.96 92 ASP C CA 1
ATOM 4514 C C . ASP C 1 111 ? 53.174 15.723 58.068 1.00 24.46 92 ASP C C 1
ATOM 4515 O O . ASP C 1 111 ? 54.061 16.314 58.662 1.00 26.63 92 ASP C O 1
ATOM 4520 N N . CYS C 1 112 ? 52.834 14.469 58.375 1.00 22.91 93 CYS C N 1
ATOM 4521 C CA . CYS C 1 112 ? 53.623 13.728 59.377 1.00 22.33 93 CYS C CA 1
ATOM 4522 C C . CYS C 1 112 ? 55.088 13.535 58.877 1.00 25.21 93 CYS C C 1
ATOM 4523 O O . CYS C 1 112 ? 55.337 13.222 57.709 1.00 22.29 93 CYS C O 1
ATOM 4526 N N . GLU C 1 113 ? 56.075 13.836 59.708 1.00 22.00 94 GLU C N 1
ATOM 4527 C CA . GLU C 1 113 ? 57.437 13.789 59.239 1.00 23.38 94 GLU C CA 1
ATOM 4528 C C . GLU C 1 113 ? 57.936 12.347 59.044 1.00 22.40 94 GLU C C 1
ATOM 4529 O O . GLU C 1 113 ? 58.996 12.109 58.349 1.00 24.31 94 GLU C O 1
ATOM 4535 N N . ILE C 1 114 ? 57.324 11.391 59.751 1.00 20.98 95 ILE C N 1
ATOM 4536 C CA . ILE C 1 114 ? 57.776 9.967 59.558 1.00 18.62 95 ILE C CA 1
ATOM 4537 C C . ILE C 1 114 ? 56.801 9.225 58.620 1.00 20.83 95 ILE C C 1
ATOM 4538 O O . ILE C 1 114 ? 55.663 9.654 58.431 1.00 22.83 95 ILE C O 1
ATOM 4543 N N . PRO C 1 115 ? 57.222 8.046 58.111 1.00 20.61 96 PRO C N 1
ATOM 4544 C CA . PRO C 1 115 ? 56.374 7.295 57.200 1.00 20.69 96 PRO C CA 1
ATOM 4545 C C . PRO C 1 115 ? 55.101 6.878 57.941 1.00 20.38 96 PRO C C 1
ATOM 4546 O O . PRO C 1 115 ? 55.105 6.458 59.159 1.00 20.82 96 PRO C O 1
ATOM 4550 N N . VAL C 1 116 ? 53.994 6.929 57.236 1.00 20.94 97 VAL C N 1
ATOM 4551 C CA . VAL C 1 116 ? 52.728 6.547 57.774 1.00 18.17 97 VAL C CA 1
ATOM 4552 C C . VAL C 1 116 ? 52.108 5.426 56.895 1.00 19.29 97 VAL C C 1
ATOM 4553 O O . VAL C 1 116 ? 52.161 5.528 55.654 1.00 20.17 97 VAL C O 1
ATOM 4557 N N . ILE C 1 117 ? 51.627 4.349 57.518 1.00 18.24 98 ILE C N 1
ATOM 4558 C CA . ILE C 1 117 ? 50.947 3.233 56.788 1.00 18.33 98 ILE C CA 1
ATOM 4559 C C . ILE C 1 117 ? 49.452 3.342 57.078 1.00 19.18 98 ILE C C 1
ATOM 4560 O O . ILE C 1 117 ? 49.064 3.277 58.277 1.00 20.61 98 ILE C O 1
ATOM 4565 N N . ALA C 1 118 ? 48.632 3.489 56.024 1.00 18.25 99 ALA C N 1
ATOM 4566 C CA . ALA C 1 118 ? 47.219 3.442 56.207 1.00 19.50 99 ALA C CA 1
ATOM 4567 C C . ALA C 1 118 ? 46.815 1.970 56.060 1.00 18.80 99 ALA C C 1
ATOM 4568 O O . ALA C 1 118 ? 46.746 1.413 54.952 1.00 20.06 99 ALA C O 1
ATOM 4570 N N . ALA C 1 119 ? 46.491 1.359 57.177 1.00 18.42 100 ALA C N 1
ATOM 4571 C CA . ALA C 1 119 ? 46.106 -0.076 57.167 1.00 17.84 100 ALA C CA 1
ATOM 4572 C C . ALA C 1 119 ? 44.578 0.005 57.076 1.00 20.67 100 ALA C C 1
ATOM 4573 O O . ALA C 1 119 ? 43.906 0.096 58.134 1.00 20.94 100 ALA C O 1
ATOM 4575 N N . MET C 1 120 ? 44.036 -0.008 55.833 1.00 18.03 101 MET C N 1
ATOM 4576 C CA . MET C 1 120 ? 42.594 0.250 55.667 1.00 19.34 101 MET C CA 1
ATOM 4577 C C . MET C 1 120 ? 41.883 -1.070 55.737 1.00 21.47 101 MET C C 1
ATOM 4578 O O . MET C 1 120 ? 41.504 -1.644 54.709 1.00 23.68 101 MET C O 1
ATOM 4583 N N . GLN C 1 121 ? 41.775 -1.607 56.948 1.00 22.10 102 GLN C N 1
ATOM 4584 C CA . GLN C 1 121 ? 41.250 -2.973 57.170 1.00 21.83 102 GLN C CA 1
ATOM 4585 C C . GLN C 1 121 ? 39.728 -2.965 56.907 1.00 23.90 102 GLN C C 1
ATOM 4586 O O . GLN C 1 121 ? 39.142 -4.007 56.644 1.00 26.67 102 GLN C O 1
ATOM 4592 N N . GLY C 1 122 ? 39.106 -1.782 56.988 1.00 26.21 103 GLY C N 1
ATOM 4593 C CA . GLY C 1 122 ? 37.683 -1.659 56.740 1.00 23.43 103 GLY C CA 1
ATOM 4594 C C . GLY C 1 122 ? 37.369 -0.645 55.618 1.00 24.24 103 GLY C C 1
ATOM 4595 O O . GLY C 1 122 ? 38.295 -0.177 54.896 1.00 24.81 103 GLY C O 1
ATOM 4596 N N . HIS C 1 123 ? 36.084 -0.309 55.493 1.00 24.90 104 HIS C N 1
ATOM 4597 C CA . HIS C 1 123 ? 35.610 0.574 54.396 1.00 22.34 104 HIS C CA 1
ATOM 4598 C C . HIS C 1 123 ? 36.282 1.933 54.480 1.00 22.95 104 HIS C C 1
ATOM 4599 O O . HIS C 1 123 ? 36.500 2.443 55.584 1.00 24.02 104 HIS C O 1
ATOM 4606 N N . GLY C 1 124 ? 36.546 2.541 53.313 1.00 22.52 105 GLY C N 1
ATOM 4607 C CA . GLY C 1 124 ? 37.148 3.893 53.253 1.00 22.89 105 GLY C CA 1
ATOM 4608 C C . GLY C 1 124 ? 36.253 4.644 52.304 1.00 22.78 105 GLY C C 1
ATOM 4609 O O . GLY C 1 124 ? 36.267 4.371 51.070 1.00 21.71 105 GLY C O 1
ATOM 4610 N N . ILE C 1 125 ? 35.511 5.632 52.878 1.00 24.10 106 ILE C N 1
ATOM 4611 C CA . ILE C 1 125 ? 34.413 6.340 52.170 1.00 23.89 106 ILE C CA 1
ATOM 4612 C C . ILE C 1 125 ? 34.709 7.833 52.078 1.00 25.06 106 ILE C C 1
ATOM 4613 O O . ILE C 1 125 ? 34.992 8.472 53.129 1.00 25.19 106 ILE C O 1
ATOM 4618 N N . GLY C 1 126 ? 34.689 8.402 50.848 1.00 23.03 107 GLY C N 1
ATOM 4619 C CA . GLY C 1 126 ? 34.878 9.800 50.680 1.00 24.09 107 GLY C CA 1
ATOM 4620 C C . GLY C 1 126 ? 36.108 10.351 51.267 1.00 23.87 107 GLY C C 1
ATOM 4621 O O . GLY C 1 126 ? 37.219 9.850 50.999 1.00 23.94 107 GLY C O 1
ATOM 4622 N N . GLY C 1 127 ? 35.943 11.291 52.187 1.00 23.45 108 GLY C N 1
ATOM 4623 C CA . GLY C 1 127 ? 37.106 11.984 52.756 1.00 23.38 108 GLY C CA 1
ATOM 4624 C C . GLY C 1 127 ? 37.960 10.983 53.601 1.00 24.53 108 GLY C C 1
ATOM 4625 O O . GLY C 1 127 ? 39.153 11.145 53.818 1.00 25.01 108 GLY C O 1
ATOM 4626 N N . GLY C 1 128 ? 37.312 9.955 54.066 1.00 23.40 109 GLY C N 1
ATOM 4627 C CA . GLY C 1 128 ? 38.048 8.914 54.871 1.00 24.57 109 GLY C CA 1
ATOM 4628 C C . GLY C 1 128 ? 38.949 8.114 53.952 1.00 25.71 109 GLY C C 1
ATOM 4629 O O . GLY C 1 128 ? 40.081 7.812 54.336 1.00 24.97 109 GLY C O 1
ATOM 4630 N N . PHE C 1 129 ? 38.504 7.795 52.739 1.00 21.65 110 PHE C N 1
ATOM 4631 C CA . PHE C 1 129 ? 39.386 7.132 51.787 1.00 24.05 110 PHE C CA 1
ATOM 4632 C C . PHE C 1 129 ? 40.570 8.065 51.411 1.00 23.90 110 PHE C C 1
ATOM 4633 O O . PHE C 1 129 ? 41.781 7.634 51.378 1.00 22.29 110 PHE C O 1
ATOM 4641 N N . VAL C 1 130 ? 40.225 9.322 51.093 1.00 21.69 111 VAL C N 1
ATOM 4642 C CA . VAL C 1 130 ? 41.257 10.305 50.682 1.00 21.67 111 VAL C CA 1
ATOM 4643 C C . VAL C 1 130 ? 42.266 10.551 51.762 1.00 24.31 111 VAL C C 1
ATOM 4644 O O . VAL C 1 130 ? 43.459 10.561 51.456 1.00 21.67 111 VAL C O 1
ATOM 4648 N N . MET C 1 131 ? 41.848 10.697 53.013 1.00 24.14 112 MET C N 1
ATOM 4649 C CA . MET C 1 131 ? 42.836 10.847 54.094 1.00 25.80 112 MET C CA 1
ATOM 4650 C C . MET C 1 131 ? 43.846 9.684 54.097 1.00 23.64 112 MET C C 1
ATOM 4651 O O . MET C 1 131 ? 45.063 9.870 54.198 1.00 26.59 112 MET C O 1
ATOM 4656 N N . GLY C 1 132 ? 43.336 8.494 53.991 1.00 22.09 113 GLY C N 1
ATOM 4657 C CA . GLY C 1 132 ? 44.209 7.325 53.864 1.00 24.33 113 GLY C CA 1
ATOM 4658 C C . GLY C 1 132 ? 45.204 7.332 52.697 1.00 23.70 113 GLY C C 1
ATOM 4659 O O . GLY C 1 132 ? 46.337 6.857 52.833 1.00 21.77 113 GLY C O 1
ATOM 4660 N N . LEU C 1 133 ? 44.744 7.767 51.514 1.00 22.40 114 LEU C N 1
ATOM 4661 C CA . LEU C 1 133 ? 45.623 7.847 50.307 1.00 19.12 114 LEU C CA 1
ATOM 4662 C C . LEU C 1 133 ? 46.819 8.774 50.431 1.00 18.42 114 LEU C C 1
ATOM 4663 O O . LEU C 1 133 ? 47.774 8.615 49.678 1.00 20.44 114 LEU C O 1
ATOM 4668 N N . PHE C 1 134 ? 46.794 9.718 51.377 1.00 19.90 115 PHE C N 1
ATOM 4669 C CA . PHE C 1 134 ? 47.928 10.580 51.607 1.00 21.08 115 PHE C CA 1
ATOM 4670 C C . PHE C 1 134 ? 49.090 9.872 52.406 1.00 19.74 115 PHE C C 1
ATOM 4671 O O . PHE C 1 134 ? 50.208 10.440 52.522 1.00 24.91 115 PHE C O 1
ATOM 4679 N N . ALA C 1 135 ? 48.823 8.664 52.931 1.00 19.04 116 ALA C N 1
ATOM 4680 C CA . ALA C 1 135 ? 49.863 7.899 53.696 1.00 19.37 116 ALA C CA 1
ATOM 4681 C C . ALA C 1 135 ? 50.920 7.445 52.700 1.00 19.90 116 ALA C C 1
ATOM 4682 O O . ALA C 1 135 ? 50.661 7.317 51.456 1.00 20.44 116 ALA C O 1
ATOM 4684 N N . ASP C 1 136 ? 52.098 7.155 53.196 1.00 19.88 117 ASP C N 1
ATOM 4685 C CA . ASP C 1 136 ? 53.211 6.707 52.337 1.00 23.06 117 ASP C CA 1
ATOM 4686 C C . ASP C 1 136 ? 52.983 5.304 51.817 1.00 23.40 117 ASP C C 1
ATOM 4687 O O . ASP C 1 136 ? 53.381 5.025 50.689 1.00 20.70 117 ASP C O 1
ATOM 4692 N N . ILE C 1 137 ? 52.374 4.451 52.657 1.00 21.84 118 ILE C N 1
ATOM 4693 C CA . ILE C 1 137 ? 52.057 3.064 52.251 1.00 22.13 118 ILE C CA 1
ATOM 4694 C C . ILE C 1 137 ? 50.588 2.865 52.543 1.00 20.70 118 ILE C C 1
ATOM 4695 O O . ILE C 1 137 ? 50.127 3.159 53.692 1.00 24.40 118 ILE C O 1
ATOM 4700 N N . VAL C 1 138 ? 49.793 2.353 51.546 1.00 19.77 119 VAL C N 1
ATOM 4701 C CA . VAL C 1 138 ? 48.383 2.103 51.763 1.00 20.27 119 VAL C CA 1
ATOM 4702 C C . VAL C 1 138 ? 48.128 0.559 51.574 1.00 20.30 119 VAL C C 1
ATOM 4703 O O . VAL C 1 138 ? 48.569 -0.019 50.554 1.00 19.60 119 VAL C O 1
ATOM 4707 N N . ILE C 1 139 ? 47.390 -0.047 52.504 1.00 19.03 120 ILE C N 1
ATOM 4708 C CA . ILE C 1 139 ? 46.939 -1.473 52.419 1.00 18.51 120 ILE C CA 1
ATOM 4709 C C . ILE C 1 139 ? 45.422 -1.445 52.388 1.00 20.68 120 ILE C C 1
ATOM 4710 O O . ILE C 1 139 ? 44.792 -0.811 53.255 1.00 21.12 120 ILE C O 1
ATOM 4715 N N . LEU C 1 140 ? 44.839 -2.159 51.422 1.00 19.69 121 LEU C N 1
ATOM 4716 C CA . LEU C 1 140 ? 43.404 -2.306 51.381 1.00 19.29 121 LEU C CA 1
ATOM 4717 C C . LEU C 1 140 ? 42.999 -3.693 51.838 1.00 21.16 121 LEU C C 1
ATOM 4718 O O . LEU C 1 140 ? 43.790 -4.661 51.777 1.00 21.95 121 LEU C O 1
ATOM 4723 N N . SER C 1 141 ? 41.720 -3.787 52.179 1.00 23.20 122 SER C N 1
ATOM 4724 C CA . SER C 1 141 ? 41.112 -5.051 52.516 1.00 22.58 122 SER C CA 1
ATOM 4725 C C . SER C 1 141 ? 40.255 -5.531 51.325 1.00 26.88 122 SER C C 1
ATOM 4726 O O . SER C 1 141 ? 39.459 -4.774 50.789 1.00 23.63 122 SER C O 1
ATOM 4729 N N . ARG C 1 142 ? 40.409 -6.802 50.961 1.00 24.82 123 ARG C N 1
ATOM 4730 C CA . ARG C 1 142 ? 39.680 -7.385 49.798 1.00 25.90 123 ARG C CA 1
ATOM 4731 C C . ARG C 1 142 ? 38.181 -7.226 49.899 1.00 26.53 123 ARG C C 1
ATOM 4732 O O . ARG C 1 142 ? 37.508 -6.949 48.875 1.00 26.56 123 ARG C O 1
ATOM 4740 N N . GLU C 1 143 ? 37.674 -7.369 51.127 1.00 25.48 124 GLU C N 1
ATOM 4741 C CA . GLU C 1 143 ? 36.212 -7.432 51.394 1.00 26.70 124 GLU C CA 1
ATOM 4742 C C . GLU C 1 143 ? 35.615 -6.086 51.555 1.00 27.67 124 GLU C C 1
ATOM 4743 O O . GLU C 1 143 ? 34.386 -5.940 51.530 1.00 29.02 124 GLU C O 1
ATOM 4749 N N . SER C 1 144 ? 36.464 -5.073 51.757 1.00 26.36 125 SER C N 1
ATOM 4750 C CA . SER C 1 144 ? 35.910 -3.780 52.123 1.00 24.22 125 SER C CA 1
ATOM 4751 C C . SER C 1 144 ? 35.577 -2.937 50.894 1.00 24.53 125 SER C C 1
ATOM 4752 O O . SER C 1 144 ? 36.136 -3.173 49.832 1.00 26.54 125 SER C O 1
ATOM 4755 N N . VAL C 1 145 ? 34.778 -1.883 51.105 1.00 24.82 126 VAL C N 1
ATOM 4756 C CA . VAL C 1 145 ? 34.355 -0.914 50.037 1.00 23.65 126 VAL C CA 1
ATOM 4757 C C . VAL C 1 145 ? 35.147 0.410 50.101 1.00 22.51 126 VAL C C 1
ATOM 4758 O O . VAL C 1 145 ? 35.342 0.985 51.200 1.00 22.41 126 VAL C O 1
ATOM 4762 N N . TYR C 1 146 ? 35.630 0.859 48.933 1.00 21.85 127 TYR C N 1
ATOM 4763 C CA . TYR C 1 146 ? 36.345 2.121 48.831 1.00 22.02 127 TYR C CA 1
ATOM 4764 C C . TYR C 1 146 ? 35.657 2.966 47.791 1.00 23.02 127 TYR C C 1
ATOM 4765 O O . TYR C 1 146 ? 35.291 2.465 46.718 1.00 20.31 127 TYR C O 1
ATOM 4774 N N . THR C 1 147 ? 35.503 4.257 48.109 1.00 23.34 128 THR C N 1
ATOM 4775 C CA . THR C 1 147 ? 34.836 5.174 47.134 1.00 23.09 128 THR C CA 1
ATOM 4776 C C . THR C 1 147 ? 35.267 6.608 47.394 1.00 25.61 128 THR C C 1
ATOM 4777 O O . THR C 1 147 ? 35.432 7.022 48.553 1.00 23.93 128 THR C O 1
ATOM 4781 N N . ALA C 1 148 ? 35.519 7.352 46.307 1.00 25.02 129 ALA C N 1
ATOM 4782 C CA . ALA C 1 148 ? 35.587 8.800 46.394 1.00 22.15 129 ALA C CA 1
ATOM 4783 C C . ALA C 1 148 ? 34.214 9.295 45.965 1.00 25.63 129 ALA C C 1
ATOM 4784 O O . ALA C 1 148 ? 33.961 9.554 44.780 1.00 22.77 129 ALA C O 1
ATOM 4786 N N . ASN C 1 149 ? 33.310 9.320 46.925 1.00 22.09 130 ASN C N 1
ATOM 4787 C CA . ASN C 1 149 ? 31.881 9.383 46.566 1.00 23.55 130 ASN C CA 1
ATOM 4788 C C . ASN C 1 149 ? 31.305 10.807 46.486 1.00 22.49 130 ASN C C 1
ATOM 4789 O O . ASN C 1 149 ? 30.078 10.942 46.352 1.00 23.08 130 ASN C O 1
ATOM 4794 N N . PHE C 1 150 ? 32.176 11.834 46.495 1.00 25.55 131 PHE C N 1
ATOM 4795 C CA . PHE C 1 150 ? 31.750 13.279 46.536 1.00 21.77 131 PHE C CA 1
ATOM 4796 C C . PHE C 1 150 ? 30.690 13.520 45.454 1.00 23.10 131 PHE C C 1
ATOM 4797 O O . PHE C 1 150 ? 29.610 14.131 45.727 1.00 22.40 131 PHE C O 1
ATOM 4805 N N . MET C 1 151 ? 30.971 13.063 44.227 1.00 21.63 132 MET C N 1
ATOM 4806 C CA . MET C 1 151 ? 30.136 13.432 43.102 1.00 20.41 132 MET C CA 1
ATOM 4807 C C . MET C 1 151 ? 28.763 12.762 43.221 1.00 22.90 132 MET C C 1
ATOM 4808 O O . MET C 1 151 ? 27.803 13.227 42.607 1.00 25.10 132 MET C O 1
ATOM 4813 N N . LYS C 1 152 ? 28.656 11.689 43.984 1.00 23.49 133 LYS C N 1
ATOM 4814 C CA . LYS C 1 152 ? 27.293 11.099 44.180 1.00 25.38 133 LYS C CA 1
ATOM 4815 C C . LYS C 1 152 ? 26.306 12.147 44.767 1.00 26.52 133 LYS C C 1
ATOM 4816 O O . LYS C 1 152 ? 25.083 12.079 44.518 1.00 26.61 133 LYS C O 1
ATOM 4822 N N . TYR C 1 153 ? 26.841 13.081 45.564 1.00 24.89 134 TYR C N 1
ATOM 4823 C CA . TYR C 1 153 ? 26.028 14.099 46.236 1.00 26.15 134 TYR C CA 1
ATOM 4824 C C . TYR C 1 153 ? 25.912 15.313 45.392 1.00 28.98 134 TYR C C 1
ATOM 4825 O O . TYR C 1 153 ? 25.332 16.317 45.856 1.00 26.31 134 TYR C O 1
ATOM 4834 N N . GLY C 1 154 ? 26.549 15.298 44.223 1.00 27.63 135 GLY C N 1
ATOM 4835 C CA . GLY C 1 154 ? 26.370 16.419 43.286 1.00 29.95 135 GLY C CA 1
ATOM 4836 C C . GLY C 1 154 ? 27.479 17.440 43.347 1.00 28.18 135 GLY C C 1
ATOM 4837 O O . GLY C 1 154 ? 27.483 18.390 42.534 1.00 30.20 135 GLY C O 1
ATOM 4838 N N . PHE C 1 155 ? 28.435 17.290 44.259 1.00 25.26 136 PHE C N 1
ATOM 4839 C CA . PHE C 1 155 ? 29.539 18.273 44.281 1.00 26.71 136 PHE C CA 1
ATOM 4840 C C . PHE C 1 155 ? 30.909 17.699 43.939 1.00 22.94 136 PHE C C 1
ATOM 4841 O O . PHE C 1 155 ? 31.129 16.471 43.944 1.00 22.92 136 PHE C O 1
ATOM 4849 N N . THR C 1 156 ? 31.825 18.597 43.591 1.00 23.11 137 THR C N 1
ATOM 4850 C CA . THR C 1 156 ? 33.110 18.100 43.081 1.00 21.59 137 THR C CA 1
ATOM 4851 C C . THR C 1 156 ? 33.975 17.618 44.242 1.00 21.55 137 THR C C 1
ATOM 4852 O O . THR C 1 156 ? 33.844 18.033 45.386 1.00 23.62 137 THR C O 1
ATOM 4856 N N . PRO C 1 157 ? 34.929 16.744 43.981 1.00 21.54 138 PRO C N 1
ATOM 4857 C CA . PRO C 1 157 ? 35.729 16.205 45.071 1.00 21.70 138 PRO C CA 1
ATOM 4858 C C . PRO C 1 157 ? 36.666 17.252 45.727 1.00 20.60 138 PRO C C 1
ATOM 4859 O O . PRO C 1 157 ? 37.283 18.066 45.021 1.00 21.72 138 PRO C O 1
ATOM 4863 N N . GLY C 1 158 ? 36.671 17.265 47.054 1.00 24.79 139 GLY C N 1
ATOM 4864 C CA . GLY C 1 158 ? 37.526 18.174 47.825 1.00 24.20 139 GLY C CA 1
ATOM 4865 C C . GLY C 1 158 ? 38.537 17.304 48.560 1.00 29.12 139 GLY C C 1
ATOM 4866 O O . GLY C 1 158 ? 38.841 16.172 48.137 1.00 24.95 139 GLY C O 1
ATOM 4867 N N . MET C 1 159 ? 39.111 17.849 49.639 1.00 26.60 140 MET C N 1
ATOM 4868 C CA . MET C 1 159 ? 40.062 17.128 50.465 1.00 28.61 140 MET C CA 1
ATOM 4869 C C . MET C 1 159 ? 41.375 16.742 49.728 1.00 26.57 140 MET C C 1
ATOM 4870 O O . MET C 1 159 ? 42.081 15.844 50.214 1.00 24.67 140 MET C O 1
ATOM 4875 N N . GLY C 1 160 ? 41.710 17.394 48.606 1.00 22.31 141 GLY C N 1
ATOM 4876 C CA . GLY C 1 160 ? 42.895 17.021 47.893 1.00 20.93 141 GLY C CA 1
ATOM 4877 C C . GLY C 1 160 ? 42.709 15.764 47.022 1.00 20.31 141 GLY C C 1
ATOM 4878 O O . GLY C 1 160 ? 43.634 15.248 46.456 1.00 19.46 141 GLY C O 1
ATOM 4879 N N . ALA C 1 161 ? 41.513 15.270 46.925 1.00 17.42 142 ALA C N 1
ATOM 4880 C CA . ALA C 1 161 ? 41.220 14.058 46.182 1.00 18.73 142 ALA C CA 1
ATOM 4881 C C . ALA C 1 161 ? 41.608 14.170 44.709 1.00 19.64 142 ALA C C 1
ATOM 4882 O O . ALA C 1 161 ? 42.103 13.202 44.150 1.00 19.43 142 ALA C O 1
ATOM 4884 N N . THR C 1 162 ? 41.553 15.380 44.078 1.00 19.03 143 THR C N 1
ATOM 4885 C CA . THR C 1 162 ? 41.850 15.439 42.657 1.00 18.16 143 THR C CA 1
ATOM 4886 C C . THR C 1 162 ? 43.349 15.419 42.457 1.00 23.06 143 THR C C 1
ATOM 4887 O O . THR C 1 162 ? 43.865 15.315 41.349 1.00 22.32 143 THR C O 1
ATOM 4891 N N . PHE C 1 163 ? 44.037 15.596 43.565 1.00 20.22 144 PHE C N 1
ATOM 4892 C CA . PHE C 1 163 ? 45.470 15.580 43.465 1.00 20.65 144 PHE C CA 1
ATOM 4893 C C . PHE C 1 163 ? 45.906 14.122 43.833 1.00 19.33 144 PHE C C 1
ATOM 4894 O O . PHE C 1 163 ? 46.682 13.504 43.100 1.00 21.46 144 PHE C O 1
ATOM 4902 N N . ILE C 1 164 ? 45.472 13.655 45.002 1.00 20.58 145 ILE C N 1
ATOM 4903 C CA . ILE C 1 164 ? 46.079 12.436 45.565 1.00 20.60 145 ILE C CA 1
ATOM 4904 C C . ILE C 1 164 ? 45.565 11.177 44.860 1.00 21.11 145 ILE C C 1
ATOM 4905 O O . ILE C 1 164 ? 46.275 10.157 44.763 1.00 19.12 145 ILE C O 1
ATOM 4910 N N . VAL C 1 165 ? 44.322 11.189 44.423 1.00 18.70 146 VAL C N 1
ATOM 4911 C CA . VAL C 1 165 ? 43.843 10.002 43.705 1.00 20.66 146 VAL C CA 1
ATOM 4912 C C . VAL C 1 165 ? 44.667 9.711 42.380 1.00 19.71 146 VAL C C 1
ATOM 4913 O O . VAL C 1 165 ? 45.194 8.579 42.203 1.00 21.77 146 VAL C O 1
ATOM 4917 N N . PRO C 1 166 ? 44.825 10.712 41.483 1.00 19.86 147 PRO C N 1
ATOM 4918 C CA . PRO C 1 166 ? 45.700 10.461 40.322 1.00 21.74 147 PRO C CA 1
ATOM 4919 C C . PRO C 1 166 ? 47.160 10.181 40.758 1.00 22.55 147 PRO C C 1
ATOM 4920 O O . PRO C 1 166 ? 47.890 9.335 40.152 1.00 21.99 147 PRO C O 1
ATOM 4924 N N . LYS C 1 167 ? 47.595 10.847 41.822 1.00 20.93 148 LYS C N 1
ATOM 4925 C CA . LYS C 1 167 ? 48.967 10.695 42.311 1.00 19.91 148 LYS C CA 1
ATOM 4926 C C . LYS C 1 167 ? 49.306 9.282 42.807 1.00 21.59 148 LYS C C 1
ATOM 4927 O O . LYS C 1 167 ? 50.449 8.838 42.701 1.00 22.01 148 LYS C O 1
ATOM 4933 N N . LYS C 1 168 ? 48.311 8.588 43.351 1.00 19.04 149 LYS C N 1
ATOM 4934 C CA . LYS C 1 168 ? 48.508 7.224 43.965 1.00 19.76 149 LYS C CA 1
ATOM 4935 C C . LYS C 1 168 ? 48.024 6.134 43.039 1.00 21.86 149 LYS C C 1
ATOM 4936 O O . LYS C 1 168 ? 48.642 5.030 42.962 1.00 23.83 149 LYS C O 1
ATOM 4942 N N . LEU C 1 169 ? 46.918 6.409 42.352 1.00 19.66 150 LEU C N 1
ATOM 4943 C CA . LEU C 1 169 ? 46.264 5.356 41.551 1.00 21.24 150 LEU C CA 1
ATOM 4944 C C . LEU C 1 169 ? 46.428 5.548 40.058 1.00 20.52 150 LEU C C 1
ATOM 4945 O O . LEU C 1 169 ? 45.988 4.672 39.284 1.00 20.91 150 LEU C O 1
ATOM 4950 N N . GLY C 1 170 ? 47.077 6.642 39.618 1.00 17.78 151 GLY C N 1
ATOM 4951 C CA . GLY C 1 170 ? 47.313 6.905 38.206 1.00 17.31 151 GLY C CA 1
ATOM 4952 C C . GLY C 1 170 ? 46.178 7.755 37.606 1.00 20.16 151 GLY C C 1
ATOM 4953 O O . GLY C 1 170 ? 45.039 7.693 38.018 1.00 17.99 151 GLY C O 1
ATOM 4954 N N . PHE C 1 171 ? 46.531 8.521 36.579 1.00 18.41 152 PHE C N 1
ATOM 4955 C CA . PHE C 1 171 ? 45.603 9.431 35.909 1.00 19.92 152 PHE C CA 1
ATOM 4956 C C . PHE C 1 171 ? 44.317 8.714 35.451 1.00 19.16 152 PHE C C 1
ATOM 4957 O O . PHE C 1 171 ? 43.160 9.203 35.717 1.00 19.92 152 PHE C O 1
ATOM 4965 N N . SER C 1 172 ? 44.455 7.601 34.725 1.00 19.54 153 SER C N 1
ATOM 4966 C CA . SER C 1 172 ? 43.301 6.989 34.100 1.00 21.68 153 SER C CA 1
ATOM 4967 C C . SER C 1 172 ? 42.249 6.420 35.103 1.00 20.13 153 SER C C 1
ATOM 4968 O O . SER C 1 172 ? 41.043 6.779 35.070 1.00 19.17 153 SER C O 1
ATOM 4971 N N . LEU C 1 173 ? 42.719 5.642 36.075 1.00 17.88 154 LEU C N 1
ATOM 4972 C CA . LEU C 1 173 ? 41.743 5.124 37.047 1.00 21.43 154 LEU C CA 1
ATOM 4973 C C . LEU C 1 173 ? 41.095 6.265 37.921 1.00 18.31 154 LEU C C 1
ATOM 4974 O O . LEU C 1 173 ? 39.877 6.164 38.263 1.00 20.01 154 LEU C O 1
ATOM 4979 N N . ALA C 1 174 ? 41.896 7.313 38.237 1.00 19.06 155 ALA C N 1
ATOM 4980 C CA . ALA C 1 174 ? 41.436 8.453 38.977 1.00 21.91 155 ALA C CA 1
ATOM 4981 C C . ALA C 1 174 ? 40.252 9.110 38.232 1.00 19.46 155 ALA C C 1
ATOM 4982 O O . ALA C 1 174 ? 39.241 9.522 38.889 1.00 19.74 155 ALA C O 1
ATOM 4984 N N . GLN C 1 175 ? 40.332 9.221 36.860 1.00 18.56 156 GLN C N 1
ATOM 4985 C CA . GLN C 1 175 ? 39.212 9.815 36.135 1.00 20.66 156 GLN C CA 1
ATOM 4986 C C . GLN C 1 175 ? 37.866 9.098 36.471 1.00 21.06 156 GLN C C 1
ATOM 4987 O O . GLN C 1 175 ? 36.859 9.752 36.773 1.00 20.25 156 GLN C O 1
ATOM 4993 N N . GLU C 1 176 ? 37.838 7.770 36.370 1.00 19.42 157 GLU C N 1
ATOM 4994 C CA . GLU C 1 176 ? 36.649 6.979 36.639 1.00 21.20 157 GLU C CA 1
ATOM 4995 C C . GLU C 1 176 ? 36.236 7.069 38.100 1.00 22.19 157 GLU C C 1
ATOM 4996 O O . GLU C 1 176 ? 35.079 7.334 38.423 1.00 22.43 157 GLU C O 1
ATOM 5002 N N . ILE C 1 177 ? 37.213 6.956 39.005 1.00 19.53 158 ILE C N 1
ATOM 5003 C CA . ILE C 1 177 ? 36.887 7.083 40.455 1.00 19.98 158 ILE C CA 1
ATOM 5004 C C . ILE C 1 177 ? 36.263 8.433 40.815 1.00 21.90 158 ILE C C 1
ATOM 5005 O O . ILE C 1 177 ? 35.249 8.459 41.525 1.00 19.44 158 ILE C O 1
ATOM 5010 N N . LEU C 1 178 ? 36.863 9.514 40.305 1.00 19.92 159 LEU C N 1
ATOM 5011 C CA . LEU C 1 178 ? 36.400 10.849 40.710 1.00 19.79 159 LEU C CA 1
ATOM 5012 C C . LEU C 1 178 ? 35.124 11.264 39.979 1.00 20.46 159 LEU C C 1
ATOM 5013 O O . LEU C 1 178 ? 34.236 11.820 40.625 1.00 21.06 159 LEU C O 1
ATOM 5018 N N . LEU C 1 179 ? 35.033 11.043 38.659 1.00 17.68 160 LEU C N 1
ATOM 5019 C CA . LEU C 1 179 ? 33.842 11.532 37.915 1.00 20.31 160 LEU C CA 1
ATOM 5020 C C . LEU C 1 179 ? 32.626 10.736 38.350 1.00 21.64 160 LEU C C 1
ATOM 5021 O O . LEU C 1 179 ? 31.470 11.271 38.443 1.00 21.89 160 LEU C O 1
ATOM 5026 N N . ASN C 1 180 ? 32.839 9.432 38.550 1.00 22.71 161 ASN C N 1
ATOM 5027 C CA . ASN C 1 180 ? 31.682 8.561 38.676 1.00 22.10 161 ASN C CA 1
ATOM 5028 C C . ASN C 1 180 ? 31.299 8.218 40.124 1.00 23.91 161 ASN C C 1
ATOM 5029 O O . ASN C 1 180 ? 30.151 7.782 40.400 1.00 23.01 161 ASN C O 1
ATOM 5034 N N . ALA C 1 181 ? 32.207 8.466 41.045 1.00 19.22 162 ALA C N 1
ATOM 5035 C CA . ALA C 1 181 ? 31.913 8.317 42.498 1.00 21.15 162 ALA C CA 1
ATOM 5036 C C . ALA C 1 181 ? 31.437 6.862 42.791 1.00 23.46 162 ALA C C 1
ATOM 5037 O O . ALA C 1 181 ? 30.755 6.633 43.778 1.00 24.00 162 ALA C O 1
ATOM 5039 N N . GLY C 1 182 ? 31.901 5.884 42.021 1.00 24.14 163 GLY C N 1
ATOM 5040 C CA . GLY C 1 182 ? 31.480 4.455 42.225 1.00 25.43 163 GLY C CA 1
ATOM 5041 C C . GLY C 1 182 ? 32.112 3.813 43.488 1.00 24.85 163 GLY C C 1
ATOM 5042 O O . GLY C 1 182 ? 33.075 4.360 44.063 1.00 22.18 163 GLY C O 1
ATOM 5043 N N . SER C 1 183 ? 31.484 2.743 43.985 1.00 23.77 164 SER C N 1
ATOM 5044 C CA . SER C 1 183 ? 32.051 1.917 45.100 1.00 26.24 164 SER C CA 1
ATOM 5045 C C . SER C 1 183 ? 32.733 0.688 44.565 1.00 25.52 164 SER C C 1
ATOM 5046 O O . SER C 1 183 ? 32.210 0.056 43.653 1.00 27.57 164 SER C O 1
ATOM 5049 N N . TYR C 1 184 ? 33.955 0.422 45.067 1.00 24.76 165 TYR C N 1
ATOM 5050 C CA . TYR C 1 184 ? 34.815 -0.669 44.619 1.00 23.61 165 TYR C CA 1
ATOM 5051 C C . TYR C 1 184 ? 35.180 -1.453 45.856 1.00 26.15 165 TYR C C 1
ATOM 5052 O O . TYR C 1 184 ? 35.714 -0.916 46.806 1.00 25.38 165 TYR C O 1
ATOM 5061 N N . ARG C 1 185 ? 34.991 -2.774 45.813 1.00 23.01 166 ARG C N 1
ATOM 5062 C CA . ARG C 1 185 ? 35.632 -3.637 46.814 1.00 24.43 166 ARG C CA 1
ATOM 5063 C C . ARG C 1 185 ? 37.106 -3.552 46.644 1.00 23.00 166 ARG C C 1
ATOM 5064 O O . ARG C 1 185 ? 37.618 -3.328 45.548 1.00 23.68 166 ARG C O 1
ATOM 5072 N N . GLY C 1 186 ? 37.846 -3.762 47.717 1.00 23.23 167 GLY C N 1
ATOM 5073 C CA . GLY C 1 186 ? 39.270 -3.918 47.606 1.00 23.72 167 GLY C CA 1
ATOM 5074 C C . GLY C 1 186 ? 39.709 -4.928 46.517 1.00 25.23 167 GLY C C 1
ATOM 5075 O O . GLY C 1 186 ? 40.642 -4.668 45.764 1.00 22.55 167 GLY C O 1
ATOM 5076 N N . ALA C 1 187 ? 39.013 -6.078 46.449 1.00 25.46 168 ALA C N 1
ATOM 5077 C CA . ALA C 1 187 ? 39.273 -7.105 45.411 1.00 28.39 168 ALA C CA 1
ATOM 5078 C C . ALA C 1 187 ? 39.056 -6.574 43.973 1.00 26.07 168 ALA C C 1
ATOM 5079 O O . ALA C 1 187 ? 39.850 -6.947 43.074 1.00 28.22 168 ALA C O 1
ATOM 5081 N N . ASP C 1 188 ? 38.037 -5.701 43.764 1.00 25.93 169 ASP C N 1
ATOM 5082 C CA . ASP C 1 188 ? 37.790 -5.036 42.458 1.00 27.04 169 ASP C CA 1
ATOM 5083 C C . ASP C 1 188 ? 39.022 -4.149 42.130 1.00 26.49 169 ASP C C 1
ATOM 5084 O O . ASP C 1 188 ? 39.536 -4.187 41.022 1.00 27.99 169 ASP C O 1
ATOM 5089 N N . LEU C 1 189 ? 39.477 -3.316 43.084 1.00 23.17 170 LEU C N 1
ATOM 5090 C CA . LEU C 1 189 ? 40.651 -2.476 42.801 1.00 20.64 170 LEU C CA 1
ATOM 5091 C C . LEU C 1 189 ? 41.907 -3.288 42.551 1.00 23.99 170 LEU C C 1
ATOM 5092 O O . LEU C 1 189 ? 42.713 -2.977 41.657 1.00 23.25 170 LEU C O 1
ATOM 5097 N N . GLU C 1 190 ? 42.040 -4.397 43.289 1.00 23.49 171 GLU C N 1
ATOM 5098 C CA . GLU C 1 190 ? 43.152 -5.276 43.099 1.00 25.60 171 GLU C CA 1
ATOM 5099 C C . GLU C 1 190 ? 43.156 -5.768 41.628 1.00 27.08 171 GLU C C 1
ATOM 5100 O O . GLU C 1 190 ? 44.138 -5.699 40.951 1.00 29.23 171 GLU C O 1
ATOM 5106 N N . LYS C 1 191 ? 42.020 -6.237 41.137 1.00 25.87 172 LYS C N 1
ATOM 5107 C CA . LYS C 1 191 ? 41.987 -6.699 39.739 1.00 27.93 172 LYS C CA 1
ATOM 5108 C C . LYS C 1 191 ? 42.129 -5.593 38.727 1.00 27.57 172 LYS C C 1
ATOM 5109 O O . LYS C 1 191 ? 42.593 -5.851 37.611 1.00 27.55 172 LYS C O 1
ATOM 5115 N N . ARG C 1 192 ? 41.724 -4.345 39.049 1.00 26.59 173 ARG C N 1
ATOM 5116 C CA . ARG C 1 192 ? 41.981 -3.209 38.091 1.00 25.15 173 ARG C CA 1
ATOM 5117 C C . ARG C 1 192 ? 43.468 -2.798 38.055 1.00 32.68 173 ARG C C 1
ATOM 5118 O O . ARG C 1 192 ? 43.909 -2.011 37.228 1.00 36.90 173 ARG C O 1
ATOM 5126 N N . GLY C 1 193 ? 44.247 -3.233 39.037 1.00 28.23 174 GLY C N 1
ATOM 5127 C CA . GLY C 1 193 ? 45.687 -3.043 38.880 1.00 26.74 174 GLY C CA 1
ATOM 5128 C C . GLY C 1 193 ? 46.369 -2.022 39.845 1.00 31.56 174 GLY C C 1
ATOM 5129 O O . GLY C 1 193 ? 47.513 -1.553 39.559 1.00 37.28 174 GLY C O 1
ATOM 5130 N N . VAL C 1 194 ? 45.787 -1.795 41.018 1.00 25.75 175 VAL C N 1
ATOM 5131 C CA . VAL C 1 194 ? 46.375 -0.768 41.963 1.00 23.19 175 VAL C CA 1
ATOM 5132 C C . VAL C 1 194 ? 47.722 -1.232 42.541 1.00 22.62 175 VAL C C 1
ATOM 5133 O O . VAL C 1 194 ? 47.986 -2.449 42.659 1.00 21.15 175 VAL C O 1
ATOM 5137 N N . PRO C 1 195 ? 48.599 -0.254 42.893 1.00 21.82 176 PRO C N 1
ATOM 5138 C CA . PRO C 1 195 ? 49.936 -0.563 43.355 1.00 22.67 176 PRO C CA 1
ATOM 5139 C C . PRO C 1 195 ? 49.925 -0.880 44.859 1.00 23.23 176 PRO C C 1
ATOM 5140 O O . PRO C 1 195 ? 50.953 -1.255 45.407 1.00 22.74 176 PRO C O 1
ATOM 5144 N N . PHE C 1 196 ? 48.760 -0.817 45.505 1.00 22.95 177 PHE C N 1
ATOM 5145 C CA . PHE C 1 196 ? 48.698 -1.145 46.949 1.00 20.36 177 PHE C CA 1
ATOM 5146 C C . PHE C 1 196 ? 48.534 -2.606 47.188 1.00 21.69 177 PHE C C 1
ATOM 5147 O O . PHE C 1 196 ? 47.836 -3.292 46.419 1.00 22.41 177 PHE C O 1
ATOM 5155 N N . LYS C 1 197 ? 49.081 -3.081 48.276 1.00 21.18 178 LYS C N 1
ATOM 5156 C CA . LYS C 1 197 ? 48.851 -4.460 48.712 1.00 20.88 178 LYS C CA 1
ATOM 5157 C C . LYS C 1 197 ? 47.361 -4.614 49.123 1.00 22.33 178 LYS C C 1
ATOM 5158 O O . LYS C 1 197 ? 46.832 -3.765 49.794 1.00 20.58 178 LYS C O 1
ATOM 5164 N N . VAL C 1 198 ? 46.688 -5.652 48.633 1.00 19.75 179 VAL C N 1
ATOM 5165 C CA . VAL C 1 198 ? 45.296 -5.887 49.036 1.00 21.73 179 VAL C CA 1
ATOM 5166 C C . VAL C 1 198 ? 45.280 -7.285 49.682 1.00 22.85 179 VAL C C 1
ATOM 5167 O O . VAL C 1 198 ? 45.808 -8.260 49.094 1.00 24.71 179 VAL C O 1
ATOM 5171 N N . LEU C 1 199 ? 44.741 -7.350 50.901 1.00 25.28 180 LEU C N 1
ATOM 5172 C CA . LEU C 1 199 ? 44.755 -8.593 51.705 1.00 24.29 180 LEU C CA 1
ATOM 5173 C C . LEU C 1 199 ? 43.339 -8.827 52.236 1.00 25.28 180 LEU C C 1
ATOM 5174 O O . LEU C 1 199 ? 42.561 -7.893 52.398 1.00 26.11 180 LEU C O 1
ATOM 5179 N N . PRO C 1 200 ? 43.021 -10.085 52.634 1.00 25.38 181 PRO C N 1
ATOM 5180 C CA . PRO C 1 200 ? 41.849 -10.281 53.492 1.00 26.26 181 PRO C CA 1
ATOM 5181 C C . PRO C 1 200 ? 41.877 -9.336 54.710 1.00 27.37 181 PRO C C 1
ATOM 5182 O O . PRO C 1 200 ? 42.948 -9.110 55.279 1.00 23.45 181 PRO C O 1
ATOM 5186 N N . ARG C 1 201 ? 40.729 -8.822 55.136 1.00 23.44 182 ARG C N 1
ATOM 5187 C CA . ARG C 1 201 ? 40.640 -7.915 56.277 1.00 26.02 182 ARG C CA 1
ATOM 5188 C C . ARG C 1 201 ? 41.446 -8.432 57.488 1.00 29.13 182 ARG C C 1
ATOM 5189 O O . ARG C 1 201 ? 42.160 -7.658 58.139 1.00 25.15 182 ARG C O 1
ATOM 5197 N N . ALA C 1 202 ? 41.366 -9.742 57.761 1.00 26.54 183 ALA C N 1
ATOM 5198 C CA . ALA C 1 202 ? 41.932 -10.280 59.037 1.00 28.88 183 ALA C CA 1
ATOM 5199 C C . ALA C 1 202 ? 43.466 -10.281 59.000 1.00 27.38 183 ALA C C 1
ATOM 5200 O O . ALA C 1 202 ? 44.125 -10.477 60.009 1.00 26.31 183 ALA C O 1
ATOM 5202 N N . GLU C 1 203 ? 44.044 -10.019 57.832 1.00 23.75 184 GLU C N 1
ATOM 5203 C CA . GLU C 1 203 ? 45.493 -9.969 57.694 1.00 23.98 184 GLU C CA 1
ATOM 5204 C C . GLU C 1 203 ? 46.083 -8.567 57.573 1.00 23.17 184 GLU C C 1
ATOM 5205 O O . GLU C 1 203 ? 47.306 -8.390 57.634 1.00 23.86 184 GLU C O 1
ATOM 5211 N N . VAL C 1 204 ? 45.238 -7.588 57.316 1.00 22.43 185 VAL C N 1
ATOM 5212 C CA . VAL C 1 204 ? 45.687 -6.216 57.033 1.00 24.02 185 VAL C CA 1
ATOM 5213 C C . VAL C 1 204 ? 46.527 -5.640 58.141 1.00 23.48 185 VAL C C 1
ATOM 5214 O O . VAL C 1 204 ? 47.648 -5.155 57.900 1.00 24.81 185 VAL C O 1
ATOM 5218 N N . LEU C 1 205 ? 46.028 -5.665 59.371 1.00 23.39 186 LEU C N 1
ATOM 5219 C CA . LEU C 1 205 ? 46.806 -5.017 60.416 1.00 22.02 186 LEU C CA 1
ATOM 5220 C C . LEU C 1 205 ? 48.113 -5.731 60.753 1.00 24.00 186 LEU C C 1
ATOM 5221 O O . LEU C 1 205 ? 49.168 -5.087 60.965 1.00 25.61 186 LEU C O 1
ATOM 5226 N N . ASP C 1 206 ? 48.069 -7.060 60.703 1.00 23.75 187 ASP C N 1
ATOM 5227 C CA . ASP C 1 206 ? 49.289 -7.874 60.974 1.00 25.36 187 ASP C CA 1
ATOM 5228 C C . ASP C 1 206 ? 50.341 -7.546 59.927 1.00 23.82 187 ASP C C 1
ATOM 5229 O O . ASP C 1 206 ? 51.491 -7.385 60.251 1.00 22.41 187 ASP C O 1
ATOM 5234 N N . TYR C 1 207 ? 49.921 -7.422 58.666 1.00 22.26 188 TYR C N 1
ATOM 5235 C CA . TYR C 1 207 ? 50.923 -7.086 57.629 1.00 23.15 188 TYR C CA 1
ATOM 5236 C C . TYR C 1 207 ? 51.465 -5.700 57.862 1.00 23.17 188 TYR C C 1
ATOM 5237 O O . TYR C 1 207 ? 52.656 -5.468 57.709 1.00 22.59 188 TYR C O 1
ATOM 5246 N N . ALA C 1 208 ? 50.590 -4.727 58.220 1.00 20.72 189 ALA C N 1
ATOM 5247 C CA . ALA C 1 208 ? 51.108 -3.373 58.485 1.00 20.02 189 ALA C CA 1
ATOM 5248 C C . ALA C 1 208 ? 52.129 -3.352 59.616 1.00 19.51 189 ALA C C 1
ATOM 5249 O O . ALA C 1 208 ? 53.113 -2.620 59.560 1.00 19.15 189 ALA C O 1
ATOM 5251 N N . VAL C 1 209 ? 51.863 -4.114 60.666 1.00 19.92 190 VAL C N 1
ATOM 5252 C CA . VAL C 1 209 ? 52.831 -4.216 61.789 1.00 21.04 190 VAL C CA 1
ATOM 5253 C C . VAL C 1 209 ? 54.205 -4.757 61.307 1.00 20.66 190 VAL C C 1
ATOM 5254 O O . VAL C 1 209 ? 55.267 -4.206 61.646 1.00 20.97 190 VAL C O 1
ATOM 5258 N N . GLU C 1 210 ? 54.180 -5.771 60.424 1.00 23.80 191 GLU C N 1
ATOM 5259 C CA . GLU C 1 210 ? 55.460 -6.372 59.952 1.00 23.51 191 GLU C CA 1
ATOM 5260 C C . GLU C 1 210 ? 56.198 -5.327 59.097 1.00 22.22 191 GLU C C 1
ATOM 5261 O O . GLU C 1 210 ? 57.402 -5.176 59.233 1.00 20.94 191 GLU C O 1
ATOM 5267 N N . LEU C 1 211 ? 55.478 -4.584 58.234 1.00 21.35 192 LEU C N 1
ATOM 5268 C CA . LEU C 1 211 ? 56.124 -3.533 57.448 1.00 20.80 192 LEU C CA 1
ATOM 5269 C C . LEU C 1 211 ? 56.636 -2.442 58.353 1.00 20.19 192 LEU C C 1
ATOM 5270 O O . LEU C 1 211 ? 57.669 -1.904 58.124 1.00 20.30 192 LEU C O 1
ATOM 5275 N N . ALA C 1 212 ? 55.887 -2.096 59.403 1.00 21.01 193 ALA C N 1
ATOM 5276 C CA . ALA C 1 212 ? 56.326 -1.012 60.313 1.00 20.80 193 ALA C CA 1
ATOM 5277 C C . ALA C 1 212 ? 57.591 -1.477 61.066 1.00 20.71 193 ALA C C 1
ATOM 5278 O O . ALA C 1 212 ? 58.525 -0.673 61.261 1.00 21.08 193 ALA C O 1
ATOM 5280 N N . GLN C 1 213 ? 57.643 -2.767 61.410 1.00 20.75 194 GLN C N 1
ATOM 5281 C CA . GLN C 1 213 ? 58.905 -3.301 62.082 1.00 24.22 194 GLN C CA 1
ATOM 5282 C C . GLN C 1 213 ? 60.087 -3.191 61.154 1.00 22.11 194 GLN C C 1
ATOM 5283 O O . GLN C 1 213 ? 61.204 -2.806 61.590 1.00 22.93 194 GLN C O 1
ATOM 5289 N N . GLU C 1 214 ? 59.849 -3.450 59.851 1.00 20.66 195 GLU C N 1
ATOM 5290 C CA . GLU C 1 214 ? 60.932 -3.350 58.874 1.00 19.50 195 GLU C CA 1
ATOM 5291 C C . GLU C 1 214 ? 61.377 -1.879 58.698 1.00 20.10 195 GLU C C 1
ATOM 5292 O O . GLU C 1 214 ? 62.580 -1.605 58.603 1.00 22.72 195 GLU C O 1
ATOM 5298 N N . LEU C 1 215 ? 60.419 -0.940 58.725 1.00 21.48 196 LEU C N 1
ATOM 5299 C CA . LEU C 1 215 ? 60.775 0.429 58.589 1.00 20.93 196 LEU C CA 1
ATOM 5300 C C . LEU C 1 215 ? 61.572 0.843 59.816 1.00 23.38 196 LEU C C 1
ATOM 5301 O O . LEU C 1 215 ? 62.528 1.633 59.668 1.00 21.59 196 LEU C O 1
ATOM 5306 N N . ALA C 1 216 ? 61.145 0.326 60.986 1.00 21.03 197 ALA C N 1
ATOM 5307 C CA . ALA C 1 216 ? 61.740 0.735 62.326 1.00 23.51 197 ALA C CA 1
ATOM 5308 C C . ALA C 1 216 ? 63.198 0.224 62.413 1.00 26.77 197 ALA C C 1
ATOM 5309 O O . ALA C 1 216 ? 63.962 0.639 63.326 1.00 23.73 197 ALA C O 1
ATOM 5311 N N . GLU C 1 217 ? 63.610 -0.605 61.457 1.00 23.31 198 GLU C N 1
ATOM 5312 C CA . GLU C 1 217 ? 65.031 -0.989 61.384 1.00 25.98 198 GLU C CA 1
ATOM 5313 C C . GLU C 1 217 ? 65.972 0.105 60.872 1.00 25.09 198 GLU C C 1
ATOM 5314 O O . GLU C 1 217 ? 67.172 -0.010 60.979 1.00 26.37 198 GLU C O 1
ATOM 5320 N N . LYS C 1 218 ? 65.434 1.127 60.246 1.00 22.86 199 LYS C N 1
ATOM 5321 C CA . LYS C 1 218 ? 66.284 2.151 59.669 1.00 21.46 199 LYS C CA 1
ATOM 5322 C C . LYS C 1 218 ? 66.504 3.264 60.740 1.00 22.92 199 LYS C C 1
ATOM 5323 O O . LYS C 1 218 ? 65.635 3.507 61.569 1.00 23.80 199 LYS C O 1
ATOM 5329 N N . PRO C 1 219 ? 67.567 4.058 60.604 1.00 21.84 200 PRO C N 1
ATOM 5330 C CA . PRO C 1 219 ? 67.686 5.263 61.415 1.00 23.68 200 PRO C CA 1
ATOM 5331 C C . PRO C 1 219 ? 66.550 6.194 61.138 1.00 22.05 200 PRO C C 1
ATOM 5332 O O . PRO C 1 219 ? 66.220 6.467 59.946 1.00 23.29 200 PRO C O 1
ATOM 5336 N N . ARG C 1 220 ? 66.017 6.765 62.229 1.00 21.58 201 ARG C N 1
ATOM 5337 C CA . ARG C 1 220 ? 64.904 7.740 62.055 1.00 20.98 201 ARG C CA 1
ATOM 5338 C C . ARG C 1 220 ? 65.294 8.898 61.125 1.00 24.16 201 ARG C C 1
ATOM 5339 O O . ARG C 1 220 ? 64.505 9.370 60.310 1.00 26.09 201 ARG C O 1
ATOM 5347 N N . ASN C 1 221 ? 66.543 9.378 61.264 1.00 21.77 202 ASN C N 1
ATOM 5348 C CA . ASN C 1 221 ? 66.967 10.538 60.453 1.00 24.86 202 ASN C CA 1
ATOM 5349 C C . ASN C 1 221 ? 66.985 10.179 58.932 1.00 25.06 202 ASN C C 1
ATOM 5350 O O . ASN C 1 221 ? 66.675 11.002 58.082 1.00 26.45 202 ASN C O 1
ATOM 5355 N N . SER C 1 222 ? 67.322 8.960 58.625 1.00 25.18 203 SER C N 1
ATOM 5356 C CA . SER C 1 222 ? 67.263 8.515 57.201 1.00 23.65 203 SER C CA 1
ATOM 5357 C C . SER C 1 222 ? 65.801 8.404 56.728 1.00 22.41 203 SER C C 1
ATOM 5358 O O . SER C 1 222 ? 65.526 8.815 55.586 1.00 22.18 203 SER C O 1
ATOM 5361 N N . LEU C 1 223 ? 64.880 7.916 57.564 1.00 21.87 204 LEU C N 1
ATOM 5362 C CA . LEU C 1 223 ? 63.423 7.834 57.167 1.00 22.18 204 LEU C CA 1
ATOM 5363 C C . LEU C 1 223 ? 62.850 9.211 56.915 1.00 25.31 204 LEU C C 1
ATOM 5364 O O . LEU C 1 223 ? 62.169 9.446 55.928 1.00 21.69 204 LEU C O 1
ATOM 5369 N N . VAL C 1 224 ? 63.161 10.165 57.826 1.00 23.49 205 VAL C N 1
ATOM 5370 C CA . VAL C 1 224 ? 62.669 11.529 57.717 1.00 23.16 205 VAL C CA 1
ATOM 5371 C C . VAL C 1 224 ? 63.269 12.239 56.513 1.00 20.58 205 VAL C C 1
ATOM 5372 O O . VAL C 1 224 ? 62.538 12.881 55.736 1.00 19.80 205 VAL C O 1
ATOM 5376 N N . THR C 1 225 ? 64.579 12.109 56.340 1.00 21.88 206 THR C N 1
ATOM 5377 C CA . THR C 1 225 ? 65.297 12.754 55.228 1.00 23.43 206 THR C CA 1
ATOM 5378 C C . THR C 1 225 ? 64.735 12.229 53.902 1.00 23.39 206 THR C C 1
ATOM 5379 O O . THR C 1 225 ? 64.419 13.005 52.984 1.00 22.05 206 THR C O 1
ATOM 5383 N N . LEU C 1 226 ? 64.613 10.907 53.848 1.00 21.10 207 LEU C N 1
ATOM 5384 C CA . LEU C 1 226 ? 64.096 10.327 52.565 1.00 21.65 207 LEU C CA 1
ATOM 5385 C C . LEU C 1 226 ? 62.624 10.758 52.352 1.00 20.41 207 LEU C C 1
ATOM 5386 O O . LEU C 1 226 ? 62.256 11.151 51.235 1.00 21.05 207 LEU C O 1
ATOM 5391 N N . LYS C 1 227 ? 61.738 10.626 53.351 1.00 20.72 208 LYS C N 1
ATOM 5392 C CA . LYS C 1 227 ? 60.324 10.985 53.148 1.00 21.18 208 LYS C CA 1
ATOM 5393 C C . LYS C 1 227 ? 60.217 12.453 52.752 1.00 20.79 208 LYS C C 1
ATOM 5394 O O . LYS C 1 227 ? 59.486 12.817 51.799 1.00 19.55 208 LYS C O 1
ATOM 5400 N N . ASP C 1 228 ? 60.983 13.328 53.415 1.00 22.32 209 ASP C N 1
ATOM 5401 C CA . ASP C 1 228 ? 60.928 14.747 53.001 1.00 22.04 209 ASP C CA 1
ATOM 5402 C C . ASP C 1 228 ? 61.186 14.927 51.501 1.00 22.60 209 ASP C C 1
ATOM 5403 O O . ASP C 1 228 ? 60.510 15.731 50.861 1.00 23.42 209 ASP C O 1
ATOM 5408 N N . HIS C 1 229 ? 62.211 14.232 50.976 1.00 20.97 210 HIS C N 1
ATOM 5409 C CA . HIS C 1 229 ? 62.558 14.292 49.577 1.00 21.20 210 HIS C CA 1
ATOM 5410 C C . HIS C 1 229 ? 61.467 13.711 48.650 1.00 21.20 210 HIS C C 1
ATOM 5411 O O . HIS C 1 229 ? 61.085 14.353 47.611 1.00 20.75 210 HIS C O 1
ATOM 5418 N N . LEU C 1 230 ? 60.980 12.517 49.019 1.00 19.59 211 LEU C N 1
ATOM 5419 C CA . LEU C 1 230 ? 59.974 11.828 48.165 1.00 19.78 211 LEU C CA 1
ATOM 5420 C C . LEU C 1 230 ? 58.676 12.538 48.086 1.00 20.09 211 LEU C C 1
ATOM 5421 O O . LEU C 1 230 ? 58.022 12.560 47.020 1.00 20.89 211 LEU C O 1
ATOM 5426 N N . VAL C 1 231 ? 58.287 13.161 49.186 1.00 18.60 212 VAL C N 1
ATOM 5427 C CA . VAL C 1 231 ? 56.976 13.876 49.168 1.00 21.25 212 VAL C CA 1
ATOM 5428 C C . VAL C 1 231 ? 57.098 15.394 48.961 1.00 20.06 212 VAL C C 1
ATOM 5429 O O . VAL C 1 231 ? 56.042 16.084 48.994 1.00 22.24 212 VAL C O 1
ATOM 5433 N N . ALA C 1 232 ? 58.287 15.902 48.732 1.00 20.95 213 ALA C N 1
ATOM 5434 C CA . ALA C 1 232 ? 58.431 17.375 48.567 1.00 23.69 213 ALA C CA 1
ATOM 5435 C C . ALA C 1 232 ? 57.511 17.886 47.438 1.00 25.61 213 ALA C C 1
ATOM 5436 O O . ALA C 1 232 ? 56.919 18.945 47.586 1.00 25.16 213 ALA C O 1
ATOM 5438 N N . P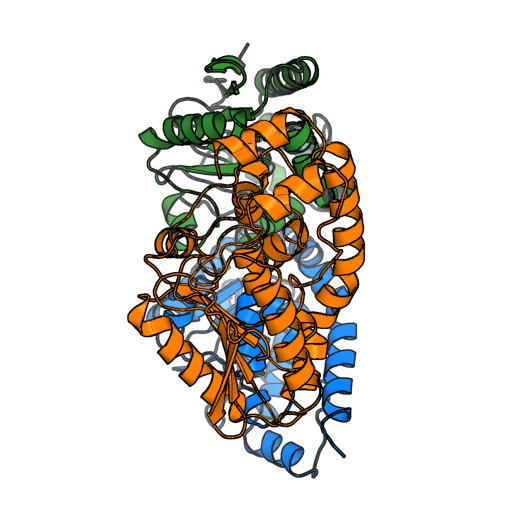RO C 1 233 ? 57.403 17.141 46.309 1.00 24.89 214 PRO C N 1
ATOM 5439 C CA . PRO C 1 233 ? 56.522 17.600 45.256 1.00 24.15 214 PRO C CA 1
ATOM 5440 C C . PRO C 1 233 ? 55.039 17.634 45.669 1.00 23.71 214 PRO C C 1
ATOM 5441 O O . PRO C 1 233 ? 54.319 18.545 45.287 1.00 24.87 214 PRO C O 1
ATOM 5445 N N . LEU C 1 234 ? 54.603 16.669 46.473 1.00 24.02 215 LEU C N 1
ATOM 5446 C CA . LEU C 1 234 ? 53.232 16.673 46.972 1.00 23.31 215 LEU C CA 1
ATOM 5447 C C . LEU C 1 234 ? 53.024 17.864 47.890 1.00 23.43 215 LEU C C 1
ATOM 5448 O O . LEU C 1 234 ? 51.991 18.531 47.800 1.00 24.19 215 LEU C O 1
ATOM 5453 N N . ARG C 1 235 ? 53.941 18.080 48.809 1.00 24.30 216 ARG C N 1
ATOM 5454 C CA . ARG C 1 235 ? 53.778 19.162 49.746 1.00 26.17 216 ARG C CA 1
ATOM 5455 C C . ARG C 1 235 ? 53.815 20.500 49.022 1.00 26.72 216 ARG C C 1
ATOM 5456 O O . ARG C 1 235 ? 53.093 21.368 49.369 1.00 28.47 216 ARG C O 1
ATOM 5464 N N . ASP C 1 236 ? 54.662 20.620 48.023 1.00 25.63 217 ASP C N 1
ATOM 5465 C CA . ASP C 1 236 ? 54.750 21.850 47.218 1.00 29.69 217 ASP C CA 1
ATOM 5466 C C . ASP C 1 236 ? 53.527 22.070 46.377 1.00 27.70 217 ASP C C 1
ATOM 5467 O O . ASP C 1 236 ? 53.039 23.212 46.249 1.00 28.35 217 ASP C O 1
ATOM 5472 N N . GLN C 1 237 ? 52.995 21.010 45.754 1.00 25.58 218 GLN C N 1
ATOM 5473 C CA . GLN C 1 237 ? 51.886 21.194 44.806 1.00 24.46 218 GLN C CA 1
ATOM 5474 C C . GLN C 1 237 ? 50.496 21.169 45.389 1.00 26.68 218 GLN C C 1
ATOM 5475 O O . GLN C 1 237 ? 49.543 21.678 44.782 1.00 24.95 218 GLN C O 1
ATOM 5481 N N . LEU C 1 238 ? 50.331 20.550 46.551 1.00 24.69 219 LEU C N 1
ATOM 5482 C CA . LEU C 1 238 ? 49.001 20.399 47.123 1.00 22.97 219 LEU C CA 1
ATOM 5483 C C . LEU C 1 238 ? 48.229 21.726 47.364 1.00 26.92 219 LEU C C 1
ATOM 5484 O O . LEU C 1 238 ? 47.026 21.769 47.112 1.00 23.16 219 LEU C O 1
ATOM 5489 N N . PRO C 1 239 ? 48.913 22.758 47.921 1.00 24.76 220 PRO C N 1
ATOM 5490 C CA . PRO C 1 239 ? 48.150 23.978 48.236 1.00 25.14 220 PRO C CA 1
ATOM 5491 C C . PRO C 1 239 ? 47.457 24.553 46.984 1.00 25.20 220 PRO C C 1
ATOM 5492 O O . PRO C 1 239 ? 46.292 24.971 47.079 1.00 26.22 220 PRO C O 1
ATOM 5496 N N . ARG C 1 240 ? 48.099 24.546 45.836 1.00 24.43 221 ARG C N 1
ATOM 5497 C CA . ARG C 1 240 ? 47.490 25.089 44.560 1.00 25.17 221 ARG C CA 1
ATOM 5498 C C . ARG C 1 240 ? 46.283 24.276 44.170 1.00 26.45 221 ARG C C 1
ATOM 5499 O O . ARG C 1 240 ? 45.251 24.822 43.743 1.00 22.68 221 ARG C O 1
ATOM 5507 N N . VAL C 1 241 ? 46.364 22.951 44.331 1.00 21.74 222 VAL C N 1
ATOM 5508 C CA . VAL C 1 241 ? 45.196 22.103 43.940 1.00 22.26 222 VAL C CA 1
ATOM 5509 C C . VAL C 1 241 ? 44.061 22.261 44.939 1.00 21.29 222 VAL C C 1
ATOM 5510 O O . VAL C 1 241 ? 42.917 22.258 44.556 1.00 21.63 222 VAL C O 1
ATOM 5514 N N . ILE C 1 242 ? 44.354 22.459 46.225 1.00 22.45 223 ILE C N 1
ATOM 5515 C CA . ILE C 1 242 ? 43.301 22.639 47.230 1.00 21.52 223 ILE C CA 1
ATOM 5516 C C . ILE C 1 242 ? 42.539 23.958 46.885 1.00 23.01 223 ILE C C 1
ATOM 5517 O O . ILE C 1 242 ? 41.331 24.032 46.989 1.00 23.36 223 ILE C O 1
ATOM 5522 N N . GLU C 1 243 ? 43.285 24.988 46.502 1.00 23.88 224 GLU C N 1
ATOM 5523 C CA . GLU C 1 243 ? 42.633 26.259 46.084 1.00 23.53 224 GLU C CA 1
ATOM 5524 C C . GLU C 1 243 ? 41.717 26.010 44.837 1.00 24.02 224 GLU C C 1
ATOM 5525 O O . GLU C 1 243 ? 40.535 26.467 44.814 1.00 25.55 224 GLU C O 1
ATOM 5531 N N . GLN C 1 244 ? 42.207 25.182 43.909 1.00 22.97 225 GLN C N 1
ATOM 5532 C CA . GLN C 1 244 ? 41.443 24.867 42.736 1.00 21.18 225 GLN C CA 1
ATOM 5533 C C . GLN C 1 244 ? 40.183 24.099 43.152 1.00 22.83 225 GLN C C 1
ATOM 5534 O O . GLN C 1 244 ? 39.056 24.373 42.643 1.00 22.79 225 GLN C O 1
ATOM 5540 N N . GLU C 1 245 ? 40.338 23.188 44.107 1.00 20.99 226 GLU C N 1
ATOM 5541 C CA . GLU C 1 245 ? 39.146 22.428 44.575 1.00 22.42 226 GLU C CA 1
ATOM 5542 C C . GLU C 1 245 ? 38.154 23.335 45.324 1.00 24.34 226 GLU C C 1
ATOM 5543 O O . GLU C 1 245 ? 36.942 23.115 45.293 1.00 25.11 226 GLU C O 1
ATOM 5549 N N . LEU C 1 246 ? 38.679 24.304 46.074 1.00 25.61 227 LEU C N 1
ATOM 5550 C CA . LEU C 1 246 ? 37.757 25.313 46.672 1.00 27.04 227 LEU C CA 1
ATOM 5551 C C . LEU C 1 246 ? 37.034 26.057 45.576 1.00 25.57 227 LEU C C 1
ATOM 5552 O O . LEU C 1 246 ? 35.865 26.297 45.733 1.00 25.43 227 LEU C O 1
ATOM 5557 N N . MET C 1 247 ? 37.745 26.409 44.509 1.00 24.32 228 MET C N 1
ATOM 5558 C CA . MET C 1 247 ? 37.153 27.106 43.378 1.00 27.44 228 MET C CA 1
ATOM 5559 C C . MET C 1 247 ? 36.009 26.285 42.806 1.00 28.96 228 MET C C 1
ATOM 5560 O O . MET C 1 247 ? 34.936 26.816 42.520 1.00 28.30 228 MET C O 1
ATOM 5565 N N . MET C 1 248 ? 36.238 24.985 42.643 1.00 24.33 229 MET C N 1
ATOM 5566 C CA . MET C 1 248 ? 35.178 24.103 42.153 1.00 24.44 229 MET C CA 1
ATOM 5567 C C . MET C 1 248 ? 34.062 23.983 43.131 1.00 23.26 229 MET C C 1
ATOM 5568 O O . MET C 1 248 ? 32.919 23.853 42.686 1.00 27.18 229 MET C O 1
ATOM 5573 N N . HIS C 1 249 ? 34.338 23.922 44.469 1.00 24.75 230 HIS C N 1
ATOM 5574 C CA . HIS C 1 249 ? 33.224 23.833 45.427 1.00 25.38 230 HIS C CA 1
ATOM 5575 C C . HIS C 1 249 ? 32.385 25.120 45.331 1.00 28.23 230 HIS C C 1
ATOM 5576 O O . HIS C 1 249 ? 31.178 25.072 45.454 1.00 26.37 230 HIS C O 1
ATOM 5583 N N . GLU C 1 250 ? 33.049 26.257 45.089 1.00 27.50 231 GLU C N 1
ATOM 5584 C CA . GLU C 1 250 ? 32.227 27.533 44.976 1.00 29.45 231 GLU C CA 1
ATOM 5585 C C . GLU C 1 250 ? 31.238 27.425 43.835 1.00 29.41 231 GLU C C 1
ATOM 5586 O O . GLU C 1 250 ? 30.113 27.966 43.896 1.00 30.14 231 GLU C O 1
ATOM 5592 N N . ALA C 1 251 ? 31.658 26.760 42.767 1.00 24.83 232 ALA C N 1
ATOM 5593 C CA . ALA C 1 251 ? 30.784 26.565 41.609 1.00 28.57 232 ALA C CA 1
ATOM 5594 C C . ALA C 1 251 ? 29.723 25.478 41.806 1.00 28.88 232 ALA C C 1
ATOM 5595 O O . ALA C 1 251 ? 28.757 25.458 41.071 1.00 29.55 232 ALA C O 1
ATOM 5597 N N . THR C 1 252 ? 29.910 24.531 42.733 1.00 25.18 233 THR C N 1
ATOM 5598 C CA . THR C 1 252 ? 29.071 23.291 42.644 1.00 23.15 233 THR C CA 1
ATOM 5599 C C . THR C 1 252 ? 28.395 22.870 43.910 1.00 25.18 233 THR C C 1
ATOM 5600 O O . THR C 1 252 ? 27.439 22.086 43.863 1.00 27.53 233 THR C O 1
ATOM 5604 N N . PHE C 1 253 ? 28.899 23.312 45.044 1.00 26.89 234 PHE C N 1
ATOM 5605 C CA . PHE C 1 253 ? 28.465 22.737 46.291 1.00 29.04 234 PHE C CA 1
ATOM 5606 C C . PHE C 1 253 ? 27.162 23.432 46.723 1.00 33.25 234 PHE C C 1
ATOM 5607 O O . PHE C 1 253 ? 26.315 22.826 47.380 1.00 29.34 234 PHE C O 1
ATOM 5615 N N . HIS C 1 254 ? 27.008 24.714 46.384 1.00 28.18 235 HIS C N 1
ATOM 5616 C CA . HIS C 1 254 ? 25.950 25.456 47.068 1.00 31.67 235 HIS C CA 1
ATOM 5617 C C . HIS C 1 254 ? 24.617 25.500 46.312 1.00 33.23 235 HIS C C 1
ATOM 5618 O O . HIS C 1 254 ? 24.048 26.548 46.133 1.00 41.56 235 HIS C O 1
ATOM 5625 N N . HIS C 1 255 ? 24.166 24.394 45.751 1.00 32.32 236 HIS C N 1
ATOM 5626 C CA . HIS C 1 255 ? 22.892 24.303 44.961 1.00 32.37 236 HIS C CA 1
ATOM 5627 C C . HIS C 1 255 ? 21.902 23.478 45.764 1.00 38.09 236 HIS C C 1
ATOM 5628 O O . HIS C 1 255 ? 22.312 22.593 46.550 1.00 30.76 236 HIS C O 1
ATOM 5635 N N . GLU C 1 256 ? 20.603 23.754 45.598 1.00 32.93 237 GLU C N 1
ATOM 5636 C CA . GLU C 1 256 ? 19.607 22.998 46.349 1.00 38.48 237 GLU C CA 1
ATOM 5637 C C . GLU C 1 256 ? 19.671 21.486 46.068 1.00 36.01 237 GLU C C 1
ATOM 5638 O O . GLU C 1 256 ? 19.460 20.685 46.988 1.00 35.60 237 GLU C O 1
ATOM 5644 N N . GLU C 1 257 ? 19.957 21.094 44.833 1.00 33.93 238 GLU C N 1
ATOM 5645 C CA . GLU C 1 257 ? 19.904 19.686 44.595 1.00 35.18 238 GLU C CA 1
ATOM 5646 C C . GLU C 1 257 ? 21.016 18.981 45.375 1.00 36.17 238 GLU C C 1
ATOM 5647 O O . GLU C 1 257 ? 20.841 17.811 45.720 1.00 38.06 238 GLU C O 1
ATOM 5653 N N . VAL C 1 258 ? 22.155 19.652 45.645 1.00 31.64 239 VAL C N 1
ATOM 5654 C CA . VAL C 1 258 ? 23.192 19.040 46.525 1.00 30.16 239 VAL C CA 1
ATOM 5655 C C . VAL C 1 258 ? 22.617 18.761 47.917 1.00 33.23 239 VAL C C 1
ATOM 5656 O O . VAL C 1 258 ? 22.849 17.669 48.505 1.00 29.97 239 VAL C O 1
ATOM 5660 N N . LYS C 1 259 ? 21.814 19.700 48.439 1.00 33.98 240 LYS C N 1
ATOM 5661 C CA . LYS C 1 259 ? 21.235 19.528 49.789 1.00 33.06 240 LYS C CA 1
ATOM 5662 C C . LYS C 1 259 ? 20.277 18.339 49.701 1.00 33.61 240 LYS C C 1
ATOM 5663 O O . LYS C 1 259 ? 20.274 17.496 50.608 1.00 38.68 240 LYS C O 1
ATOM 5669 N N . SER C 1 260 ? 19.499 18.226 48.614 1.00 33.13 241 SER C N 1
ATOM 5670 C CA . SER C 1 260 ? 18.554 17.056 48.504 1.00 33.38 241 SER C CA 1
ATOM 5671 C C . SER C 1 260 ? 19.286 15.722 48.477 1.00 33.80 241 SER C C 1
ATOM 5672 O O . SER C 1 260 ? 18.859 14.783 49.146 1.00 33.38 241 SER C O 1
ATOM 5675 N N . ARG C 1 261 ? 20.372 15.657 47.696 1.00 32.32 242 ARG C N 1
ATOM 5676 C CA . ARG C 1 261 ? 21.165 14.403 47.574 1.00 30.78 242 ARG C CA 1
ATOM 5677 C C . ARG C 1 261 ? 21.846 13.986 48.856 1.00 31.24 242 ARG C C 1
ATOM 5678 O O . ARG C 1 261 ? 21.861 12.798 49.168 1.00 33.92 242 ARG C O 1
ATOM 5686 N N . ILE C 1 262 ? 22.372 14.936 49.600 1.00 27.64 243 ILE C N 1
ATOM 5687 C CA . ILE C 1 262 ? 22.993 14.639 50.876 1.00 30.13 243 ILE C CA 1
ATOM 5688 C C . ILE C 1 262 ? 21.893 14.090 51.816 1.00 35.11 243 ILE C C 1
ATOM 5689 O O . ILE C 1 262 ? 22.100 13.070 52.515 1.00 33.36 243 ILE C O 1
ATOM 5694 N N . LYS C 1 263 ? 20.716 14.761 51.821 1.00 35.11 244 LYS C N 1
ATOM 5695 C CA . LYS C 1 263 ? 19.578 14.308 52.671 1.00 38.90 244 LYS C CA 1
ATOM 5696 C C . LYS C 1 263 ? 19.078 12.942 52.268 1.00 38.99 244 LYS C C 1
ATOM 5697 O O . LYS C 1 263 ? 18.833 12.086 53.134 1.00 44.23 244 LYS C O 1
ATOM 5703 N N . GLY C 1 264 ? 18.955 12.706 50.972 1.00 38.09 245 GLY C N 1
ATOM 5704 C CA . GLY C 1 264 ? 18.444 11.448 50.494 1.00 36.21 245 GLY C CA 1
ATOM 5705 C C . GLY C 1 264 ? 19.392 10.287 50.174 1.00 40.76 245 GLY C C 1
ATOM 5706 O O . GLY C 1 264 ? 18.914 9.144 50.063 1.00 39.68 245 GLY C O 1
ATOM 5707 N N . LEU C 1 265 ? 20.716 10.504 50.021 1.00 32.35 246 LEU C N 1
ATOM 5708 C CA . LEU C 1 265 ? 21.547 9.391 49.535 1.00 35.46 246 LEU C CA 1
ATOM 5709 C C . LEU C 1 265 ? 22.588 9.002 50.578 1.00 35.17 246 LEU C C 1
ATOM 5710 O O . LEU C 1 265 ? 23.278 8.000 50.391 1.00 39.90 246 LEU C O 1
ATOM 5715 N N . TYR C 1 266 ? 22.718 9.796 51.651 1.00 32.18 247 TYR C N 1
ATOM 5716 C CA . TYR C 1 266 ? 23.774 9.557 52.642 1.00 33.31 247 TYR C CA 1
ATOM 5717 C C . TYR C 1 266 ? 23.613 8.161 53.239 1.00 40.69 247 TYR C C 1
ATOM 5718 O O . TYR C 1 266 ? 22.512 7.792 53.579 1.00 39.07 247 TYR C O 1
ATOM 5727 N N . GLY C 1 267 ? 24.694 7.384 53.375 1.00 47.94 248 GLY C N 1
ATOM 5728 C CA . GLY C 1 267 ? 24.539 5.950 53.738 1.00 71.20 248 GLY C CA 1
ATOM 5729 C C . GLY C 1 267 ? 23.459 5.212 52.870 1.00 81.67 248 GLY C C 1
ATOM 5730 O O . GLY C 1 267 ? 22.251 5.329 53.108 1.00 83.97 248 GLY C O 1
ATOM 5731 N N . ASN C 1 268 ? 23.912 4.461 51.864 1.00 95.26 249 ASN C N 1
ATOM 5732 C CA . ASN C 1 268 ? 23.021 3.825 50.881 1.00 92.29 249 ASN C CA 1
ATOM 5733 C C . ASN C 1 268 ? 22.686 2.368 51.154 1.00 98.88 249 ASN C C 1
ATOM 5734 O O . ASN C 1 268 ? 23.176 1.476 50.458 1.00 97.28 249 ASN C O 1
#

Sequence (729 aa):
PMTHSVVELIEIESAIIQVKMQDRTHKNAFSQELTDDLIQAFEYIRQNPKYKAVILTGYDNYFASGGTQEGLLRIQQGLTKFTDDNLYSLALDCEIPVIAAMQGHGIGGGFVMGLFADIVILSRESVYTANFMKYGFTPGMGATFIVPKKLGFSLAQEILLNAGSYRGADLEKRGVPFKVLPRAEVLDYAVELAQELAEKPRNSLVTLKDHLVAPLRDQLPRVIEQELMMHEATFHMTHSVVELIEIESAIIQVKMQDRTHKNAFSQELTDDLIQAFEYIRQNPKYKAVILTGYDNYFASGGTQEGLLRIQQGLTKFTDDNLYSLALDCEIPVIAAMQGHGIGGGFVMGLFADIVILSRESVYTANFMKYGFTPGMGATFIVPKKLGFSLAQEILLNAGSYRGADLEKRGVPFKVLPRAEVLDYAVELAQELAEKPRNNSLVTLKDHLVAPLRDQLPRVIEQELMMHEATFHHEEVKSRIKGLYSVVELIEIESAIIQVKMQDRTHKNAFSQELTDDLIQAFEYIRQNPKYKAVILTGYDNYFASGGTQEGLLRIQQGLTKFTDDNLYSLALDCEIPVIAAMQGHGIGGGFVMGLFADIVILSRESVYTANFMKYGFTPGMGATFIVPKKLGFSLAQEILLNAGSYRGADLEKRGVPFKVLPRAEVLDYAVELAQELAEKPRNSLVTLKDHLVAPLRDQLPRVIEQELMMHEATFHHEEVKSRIKGLYGN